Protein AF-0000000073912609 (afdb_homodimer)

pLDDT: mean 76.07, std 25.82, range [18.81, 98.5]

Nearest PDB structures (foldseek):
  8jxh-assembly1_D  TM=5.162E-01  e=5.086E+00  Rattus norvegicus
  7tbq-assembly2_B  TM=3.704E-01  e=2.350E+00  synthetic construct
  8jxh-assembly1_D  TM=5.164E-01  e=5.166E+00  Rattus norvegicus
  7tbq-assembly2_B  TM=3.704E-01  e=2.394E+00  synthetic construct

Secondary structure (DSSP, 8-state):
-----------------------------THHHHHHHSTTSSS----B---TTHHHHHHHHHH---HHHHHHHHTSGGGPPBTT-TTSSPPBPPHHHHHHS-HHHHHHHHHHHHHHHHHHHHHHHHHHHHHHHHHHHHHHT-HHHHHHHHHHHHHHHHHHHHHHHHHHHHHHHHHTTS-GGGGGGG-TTS--SSBTT-TTHHHHHHHHHHHHHHHHHH-/-----------------------------THHHHHHHTTTSSS----B---TTHHHHHHHHHH---HHHHHHHHTSGGGPPBTT-TTSSPPBPPHHHHHHS-HHHHHHHHHHHHHHHHHHHHHHHHHHHHHHHHHHHHHHT-HHHHHHHHHHHHHHHHHHHHHHHHHHHHHHHHHTTS-GGGGGGG-TTS--SSBTT-TTHHHHHHHHHHHHHHHHHH-

Organism: Portunus trituberculatus (NCBI:txid210409)

Sequence (438 aa):
MESPVGFSGFRSPSMEASIEEEELQGDAPHGSVLLQGAKNYGPMENVAKKLDKAAMVNHLFINGMKQEDYKAIVEDKMTLRPSNCHALTQVDCNTQVVDALPAEARKADFRLREVGKDITKAATIVVKSLTVLDKAAHDEENQVIANEVAMLNGALALLGNAHYRNNLTRRHVIKRDINPKYSHLCADKAPMTGLLFGDDLSQTTRKIKEAEKLKSKFTMESPVGFSGFRSPSMEASIEEEELQGDAPHGSVLLQGAKNYGPMENVAKKLDKAAMVNHLFINGMKQEDYKAIVEDKMTLRPSNCHALTQVDCNTQVVDALPAEARKADFRLREVGKDITKAATIVVKSLTVLDKAAHDEENQVIANEVAMLNGALALLGNAHYRNNLTRRHVIKRDINPKYSHLCADKAPMTGLLFGDDLSQTTRKIKEAEKLKSKFT

Structure (mmCIF, N/CA/C/O backbone):
data_AF-0000000073912609-model_v1
#
loop_
_entity.id
_entity.type
_entity.pdbx_description
1 polymer 'Uncharacterized protein'
#
loop_
_atom_site.group_PDB
_atom_site.id
_atom_site.type_symbol
_atom_site.label_atom_id
_atom_site.label_alt_id
_atom_site.label_comp_id
_atom_site.label_asym_id
_atom_site.label_entity_id
_atom_site.label_seq_id
_atom_site.pdbx_PDB_ins_code
_atom_site.Cartn_x
_atom_site.Cartn_y
_atom_site.Cartn_z
_atom_site.occupancy
_atom_site.B_iso_or_equiv
_atom_site.auth_seq_id
_atom_site.auth_comp_id
_atom_site.auth_asym_id
_atom_site.auth_atom_id
_atom_site.pdbx_PDB_model_num
ATOM 1 N N . MET A 1 1 ? -74.625 -63.844 62.531 1 25.17 1 MET A N 1
ATOM 2 C CA . MET A 1 1 ? -75.125 -62.562 63 1 25.17 1 MET A CA 1
ATOM 3 C C . MET A 1 1 ? -74.5 -61.406 62.25 1 25.17 1 MET A C 1
ATOM 5 O O . MET A 1 1 ? -73.562 -60.75 62.75 1 25.17 1 MET A O 1
ATOM 9 N N . GLU A 1 2 ? -74.188 -61.438 60.906 1 26.67 2 GLU A N 1
ATOM 10 C CA . GLU A 1 2 ? -73.062 -60.938 60.188 1 26.67 2 GLU A CA 1
ATOM 11 C C . GLU A 1 2 ? -73.25 -59.5 59.719 1 26.67 2 GLU A C 1
ATOM 13 O O . GLU A 1 2 ? -74.188 -59.188 59 1 26.67 2 GLU A O 1
ATOM 18 N N . SER A 1 3 ? -72.938 -58.656 60.531 1 27.94 3 SER A N 1
ATOM 19 C CA . SER A 1 3 ? -73.5 -57.281 60.5 1 27.94 3 SER A CA 1
ATOM 20 C C . SER A 1 3 ? -73.125 -56.562 59.219 1 27.94 3 SER A C 1
ATOM 22 O O . SER A 1 3 ? -72.125 -56.938 58.531 1 27.94 3 SER A O 1
ATOM 24 N N . PRO A 1 4 ? -73.938 -55.75 58.656 1 30.27 4 PRO A N 1
ATOM 25 C CA . PRO A 1 4 ? -74.125 -55.031 57.406 1 30.27 4 PRO A CA 1
ATOM 26 C C . PRO A 1 4 ? -73 -54.094 57.062 1 30.27 4 PRO A C 1
ATOM 28 O O . PRO A 1 4 ? -72.625 -53.25 57.875 1 30.27 4 PRO A O 1
ATOM 31 N N . VAL A 1 5 ? -72.062 -54.375 56.312 1 29.47 5 VAL A N 1
ATOM 32 C CA . VAL A 1 5 ? -70.75 -53.812 56.156 1 29.47 5 VAL A CA 1
ATOM 33 C C . VAL A 1 5 ? -70.812 -52.438 55.531 1 29.47 5 VAL A C 1
ATOM 35 O O . VAL A 1 5 ? -71.312 -52.312 54.406 1 29.47 5 VAL A O 1
ATOM 38 N N . GLY A 1 6 ? -71.312 -51.438 56.219 1 22.19 6 GLY A N 1
ATOM 39 C CA . GLY A 1 6 ? -71.75 -50.125 55.75 1 22.19 6 GLY A CA 1
ATOM 40 C C . GLY A 1 6 ? -70.688 -49.438 54.938 1 22.19 6 GLY A C 1
ATOM 41 O O . GLY A 1 6 ? -69.438 -49.656 55.156 1 22.19 6 GLY A O 1
ATOM 42 N N . PHE A 1 7 ? -70.812 -49.031 53.656 1 24.39 7 PHE A N 1
ATOM 43 C CA . PHE A 1 7 ? -69.938 -48.594 52.562 1 24.39 7 PHE A CA 1
ATOM 44 C C . PHE A 1 7 ? -69.312 -47.219 52.844 1 24.39 7 PHE A C 1
ATOM 46 O O . PHE A 1 7 ? -70 -46.188 52.781 1 24.39 7 PHE A O 1
ATOM 53 N N . SER A 1 8 ? -68.688 -47.094 53.938 1 21.03 8 SER A N 1
ATOM 54 C CA . SER A 1 8 ? -68.438 -45.812 54.594 1 21.03 8 SER A CA 1
ATOM 55 C C . SER A 1 8 ? -67.938 -44.781 53.594 1 21.03 8 SER A C 1
ATOM 57 O O . SER A 1 8 ? -67.5 -45.125 52.5 1 21.03 8 SER A O 1
ATOM 59 N N . GLY A 1 9 ? -67.5 -43.594 54.125 1 19.64 9 GLY A N 1
ATOM 60 C CA . GLY A 1 9 ? -67.375 -42.156 54.062 1 19.64 9 GLY A CA 1
ATOM 61 C C . GLY A 1 9 ? -66.312 -41.656 53.094 1 19.64 9 GLY A C 1
ATOM 62 O O . GLY A 1 9 ? -65.188 -42.156 53.094 1 19.64 9 GLY A O 1
ATOM 63 N N . PHE A 1 10 ? -66.688 -41.312 51.875 1 22.83 10 PHE A N 1
ATOM 64 C CA . PHE A 1 10 ? -65.938 -40.812 50.75 1 22.83 10 PHE A CA 1
ATOM 65 C C . PHE A 1 10 ? -65.062 -39.625 51.125 1 22.83 10 PHE A C 1
ATOM 67 O O . PHE A 1 10 ? -65.625 -38.531 51.406 1 22.83 10 PHE A O 1
ATOM 74 N N . ARG A 1 11 ? -64.25 -39.781 52.031 1 23.34 11 ARG A N 1
ATOM 75 C CA . ARG A 1 11 ? -63.5 -38.688 52.625 1 23.34 11 ARG A CA 1
ATOM 76 C C . ARG A 1 11 ? -62.969 -37.719 51.562 1 23.34 11 ARG A C 1
ATOM 78 O O . ARG A 1 11 ? -62.375 -38.156 50.594 1 23.34 11 ARG A O 1
ATOM 85 N N . SER A 1 12 ? -63.562 -36.594 51.438 1 22.59 12 SER A N 1
ATOM 86 C CA . SER A 1 12 ? -63.344 -35.531 50.469 1 22.59 12 SER A CA 1
ATOM 87 C C . SER A 1 12 ? -61.875 -35.156 50.406 1 22.59 12 SER A C 1
ATOM 89 O O . SER A 1 12 ? -61.281 -34.75 51.438 1 22.59 12 SER A O 1
ATOM 91 N N . PRO A 1 13 ? -60.969 -35.75 49.781 1 23.97 13 PRO A N 1
ATOM 92 C CA . PRO A 1 13 ? -59.562 -35.438 50 1 23.97 13 PRO A CA 1
ATOM 93 C C . PRO A 1 13 ? -59.219 -33.969 49.781 1 23.97 13 PRO A C 1
ATOM 95 O O . PRO A 1 13 ? -59.656 -33.375 48.812 1 23.97 13 PRO A O 1
ATOM 98 N N . SER A 1 14 ? -59.406 -33.125 50.75 1 22.59 14 SER A N 1
ATOM 99 C CA . SER A 1 14 ? -59.219 -31.672 50.656 1 22.59 14 SER A CA 1
ATOM 100 C C . SER A 1 14 ? -57.875 -31.328 50.031 1 22.59 14 SER A C 1
ATOM 102 O O . SER A 1 14 ? -56.812 -31.672 50.562 1 22.59 14 SER A O 1
ATOM 104 N N . MET A 1 15 ? -57.688 -31.281 48.812 1 23.7 15 MET A N 1
ATOM 105 C CA . MET A 1 15 ? -56.531 -31.141 47.938 1 23.7 15 MET A CA 1
ATOM 106 C C . MET A 1 15 ? -55.781 -29.844 48.25 1 23.7 15 MET A C 1
ATOM 108 O O . MET A 1 15 ? -56.25 -28.75 47.938 1 23.7 15 MET A O 1
ATOM 112 N N . GLU A 1 16 ? -55.375 -29.562 49.406 1 24 16 GLU A N 1
ATOM 113 C CA . GLU A 1 16 ? -54.656 -28.328 49.75 1 24 16 GLU A CA 1
ATOM 114 C C . GLU A 1 16 ? -53.594 -28 48.688 1 24 16 GLU A C 1
ATOM 116 O O . GLU A 1 16 ? -52.781 -28.859 48.344 1 24 16 GLU A O 1
ATOM 121 N N . ALA A 1 17 ? -53.812 -26.953 47.938 1 28.34 17 ALA A N 1
ATOM 122 C CA . ALA A 1 17 ? -53.094 -26.422 46.781 1 28.34 17 ALA A CA 1
ATOM 123 C C . ALA A 1 17 ? -51.625 -26.109 47.156 1 28.34 17 ALA A C 1
ATOM 125 O O . ALA A 1 17 ? -51.375 -25.156 47.906 1 28.34 17 ALA A O 1
ATOM 126 N N . SER A 1 18 ? -50.906 -26.922 47.719 1 23.88 18 SER A N 1
ATOM 127 C CA . SER A 1 18 ? -49.531 -26.484 48.031 1 23.88 18 SER A CA 1
ATOM 128 C C . SER A 1 18 ? -48.875 -25.812 46.844 1 23.88 18 SER A C 1
ATOM 130 O O . SER A 1 18 ? -48.719 -26.422 45.781 1 23.88 18 SER A O 1
ATOM 132 N N . ILE A 1 19 ? -49.094 -24.547 46.656 1 26.92 19 ILE A N 1
ATOM 133 C CA . ILE A 1 19 ? -48.469 -23.703 45.625 1 26.92 19 ILE A CA 1
ATOM 134 C C . ILE A 1 19 ? -46.969 -23.938 45.594 1 26.92 19 ILE A C 1
ATOM 136 O O . ILE A 1 19 ? -46.25 -23.562 46.531 1 26.92 19 ILE A O 1
ATOM 140 N N . GLU A 1 20 ? -46.469 -25.062 45.375 1 24.53 20 GLU A N 1
ATOM 141 C CA . GLU A 1 20 ? -45.031 -25.328 45.156 1 24.53 20 GLU A CA 1
ATOM 142 C C . GLU A 1 20 ? -44.406 -24.234 44.281 1 24.53 20 GLU A C 1
ATOM 144 O O . GLU A 1 20 ? -44.781 -24.078 43.125 1 24.53 20 GLU A O 1
ATOM 149 N N . GLU A 1 21 ? -44.188 -23.125 44.844 1 25.34 21 GLU A N 1
ATOM 150 C CA . GLU A 1 21 ? -43.438 -22.047 44.188 1 25.34 21 GLU A CA 1
ATOM 151 C C . GLU A 1 21 ? -42.219 -22.594 43.469 1 25.34 21 GLU A C 1
ATOM 153 O O . GLU A 1 21 ? -41.281 -23.078 44.094 1 25.34 21 GLU A O 1
ATOM 158 N N . GLU A 1 22 ? -42.375 -23.312 42.5 1 25.78 22 GLU A N 1
ATOM 159 C CA . GLU A 1 22 ? -41.281 -23.734 41.625 1 25.78 22 GLU A CA 1
AT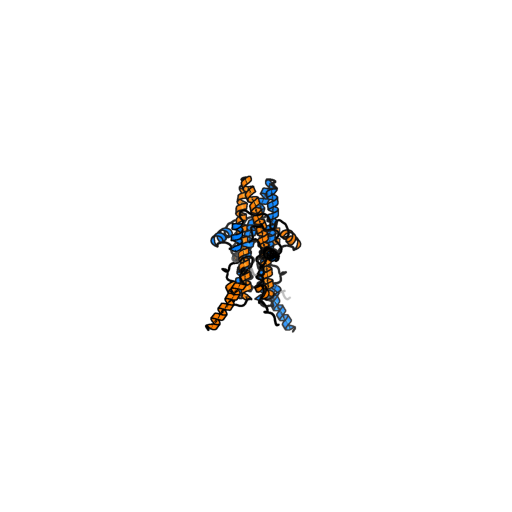OM 160 C C . GLU A 1 22 ? -40.281 -22.609 41.438 1 25.78 22 GLU A C 1
ATOM 162 O O . GLU A 1 22 ? -40.656 -21.516 40.969 1 25.78 22 GLU A O 1
ATOM 167 N N . GLU A 1 23 ? -39.312 -22.562 42.25 1 26.34 23 GLU A N 1
ATOM 168 C CA . GLU A 1 23 ? -38.125 -21.719 42.125 1 26.34 23 GLU A CA 1
ATOM 169 C C . GLU A 1 23 ? -37.656 -21.594 40.656 1 26.34 23 GLU A C 1
ATOM 171 O O . GLU A 1 23 ? -37.344 -22.594 40.031 1 26.34 23 GLU A O 1
ATOM 176 N N . LEU A 1 24 ? -38.312 -20.828 39.938 1 25.45 24 LEU A N 1
ATOM 177 C CA . LEU A 1 24 ? -37.875 -20.391 38.625 1 25.45 24 LEU A CA 1
ATOM 178 C C . LEU A 1 24 ? -36.344 -20.328 38.562 1 25.45 24 LEU A C 1
ATOM 180 O O . LEU A 1 24 ? -35.719 -19.531 39.281 1 25.45 24 LEU A O 1
ATOM 184 N N . GLN A 1 25 ? -35.719 -21.375 38.562 1 26.89 25 GLN A N 1
ATOM 185 C CA . GLN A 1 25 ? -34.281 -21.391 38.25 1 26.89 25 GLN A CA 1
ATOM 186 C C . GLN A 1 25 ? -33.938 -20.375 37.188 1 26.89 25 GLN A C 1
ATOM 188 O O . GLN A 1 25 ? -34.375 -20.5 36.031 1 26.89 25 GLN A O 1
ATOM 193 N N . GLY A 1 26 ? -33.969 -19.203 37.5 1 24.41 26 GLY A N 1
ATOM 194 C CA . GLY A 1 26 ? -33.656 -18.016 36.719 1 24.41 26 GLY A CA 1
ATOM 195 C C . GLY A 1 26 ? -32.531 -18.234 35.719 1 24.41 26 GLY A C 1
ATOM 196 O O . GLY A 1 26 ? -31.391 -18.531 36.094 1 24.41 26 GLY A O 1
ATOM 197 N N . ASP A 1 27 ? -32.844 -18.859 34.594 1 28.22 27 ASP A N 1
ATOM 198 C CA . ASP A 1 27 ? -31.969 -18.969 33.438 1 28.22 27 ASP A CA 1
ATOM 199 C C . ASP A 1 27 ? -31.094 -17.719 33.281 1 28.22 27 ASP A C 1
ATOM 201 O O . ASP A 1 27 ? -31.609 -16.609 33.156 1 28.22 27 ASP A O 1
ATOM 205 N N . ALA A 1 28 ? -30.031 -17.781 33.969 1 29.11 28 ALA A N 1
ATOM 206 C CA . ALA A 1 28 ? -29.031 -16.734 33.844 1 29.11 28 ALA A CA 1
ATOM 207 C C . ALA A 1 28 ? -29.078 -16.141 32.438 1 29.11 28 ALA A C 1
ATOM 209 O O . ALA A 1 28 ? -29.141 -16.875 31.438 1 29.11 28 ALA A O 1
ATOM 210 N N . PRO A 1 29 ? -29.656 -14.977 32.344 1 27.22 29 PRO A N 1
ATOM 211 C CA . PRO A 1 29 ? -29.875 -14.305 31.062 1 27.22 29 PRO A CA 1
ATOM 212 C C . PRO A 1 29 ? -28.781 -14.602 30.031 1 27.22 29 PRO A C 1
ATOM 214 O O . PRO A 1 29 ? -27.625 -14.805 30.406 1 27.22 29 PRO A O 1
ATOM 217 N N . HIS A 1 30 ? -29.141 -15.258 28.891 1 28.3 30 HIS A N 1
ATOM 218 C CA . HIS A 1 30 ? -28.406 -15.469 27.656 1 28.3 30 HIS A CA 1
ATOM 219 C C . HIS A 1 30 ? -27.453 -14.305 27.375 1 28.3 30 HIS A C 1
ATOM 221 O O . HIS A 1 30 ? -26.859 -14.227 26.297 1 28.3 30 HIS A O 1
ATOM 227 N N . GLY A 1 31 ? -27.578 -13.336 28.219 1 28.41 31 GLY A N 1
ATOM 228 C CA . GLY A 1 31 ? -26.641 -12.242 28.109 1 28.41 31 GLY A CA 1
ATOM 229 C C . GLY A 1 31 ? -25.188 -12.703 28.172 1 28.41 31 GLY A C 1
ATOM 230 O O . GLY A 1 31 ? -24.266 -11.906 27.969 1 28.41 31 GLY A O 1
ATOM 231 N N . SER A 1 32 ? -25.031 -13.781 28.906 1 30.28 32 SER A N 1
ATOM 232 C CA . SER A 1 32 ? -23.656 -14.234 29.109 1 30.28 32 SER A CA 1
ATOM 233 C C . SER A 1 32 ? -23.047 -14.75 27.812 1 30.28 32 SER A C 1
ATOM 235 O O . SER A 1 32 ? -21.828 -14.828 27.672 1 30.28 32 SER A O 1
ATOM 237 N N . VAL A 1 33 ? -23.922 -15.516 27.141 1 29.31 33 VAL A N 1
ATOM 238 C CA . VAL A 1 33 ? -23.359 -16.094 25.922 1 29.31 33 VAL A CA 1
ATOM 239 C C . VAL A 1 33 ? -22.969 -14.984 24.953 1 29.31 33 VAL A C 1
ATOM 241 O O . VAL A 1 33 ? -22.047 -15.156 24.141 1 29.31 33 VAL A O 1
ATOM 244 N N . LEU A 1 34 ? -23.875 -14.016 24.875 1 28.92 34 LEU A N 1
ATOM 245 C CA . LEU A 1 34 ? -23.562 -12.914 23.984 1 28.92 34 LEU A CA 1
ATOM 246 C C . LEU A 1 34 ? -22.25 -12.234 24.406 1 28.92 34 LEU A C 1
ATOM 248 O O . LEU A 1 34 ? -21.469 -11.812 23.562 1 28.92 34 LEU A O 1
ATOM 252 N N . LEU A 1 35 ? -22.078 -12 25.719 1 29.55 35 LEU A N 1
ATOM 253 C CA . LEU A 1 35 ? -20.828 -11.453 26.234 1 29.55 35 LEU A CA 1
ATOM 254 C C . LEU A 1 35 ? -19.688 -12.438 26.047 1 29.55 35 LEU A C 1
ATOM 256 O O . LEU A 1 35 ? -18.516 -12.039 26.016 1 29.55 35 LEU A O 1
ATOM 260 N N . GLN A 1 36 ? -19.922 -13.797 26.266 1 29.52 36 GLN A N 1
ATOM 261 C CA . GLN A 1 36 ? -18.844 -14.766 26.078 1 29.52 36 GLN A CA 1
ATOM 262 C C . GLN A 1 36 ? -18.391 -14.812 24.625 1 29.52 36 GLN A C 1
ATOM 264 O O . GLN A 1 36 ? -17.266 -15.18 24.328 1 29.52 36 GLN A O 1
ATOM 269 N N . GLY A 1 37 ? -19.328 -14.961 23.656 1 29.66 37 GLY A N 1
ATOM 270 C CA . GLY A 1 37 ? -18.984 -14.891 22.234 1 29.66 37 GLY A CA 1
ATOM 271 C C . GLY A 1 37 ? -18.297 -13.594 21.844 1 29.66 37 GLY A C 1
ATOM 272 O O . GLY A 1 37 ? -17.797 -13.461 20.734 1 29.66 37 GLY A O 1
ATOM 273 N N . ALA A 1 38 ? -18.578 -12.453 22.391 1 31.19 38 ALA A N 1
ATOM 274 C CA . ALA A 1 38 ? -17.844 -11.188 22.312 1 31.19 38 ALA A CA 1
ATOM 275 C C . ALA A 1 38 ? -16.391 -11.359 22.734 1 31.19 38 ALA A C 1
ATOM 277 O O . ALA A 1 38 ? -15.539 -10.547 22.391 1 31.19 38 ALA A O 1
ATOM 278 N N . LYS A 1 39 ? -16.016 -12.133 23.688 1 32.22 39 LYS A N 1
ATOM 279 C CA . LYS A 1 39 ? -14.656 -12.453 24.125 1 32.22 39 LYS A CA 1
ATOM 280 C C . LYS A 1 39 ? -13.836 -13.07 23 1 32.22 39 LYS A C 1
ATOM 282 O O . LYS A 1 39 ? -12.617 -13.203 23.109 1 32.22 39 LYS A O 1
ATOM 287 N N . ASN A 1 40 ? -14.328 -14.133 22.422 1 30.81 40 ASN A N 1
ATOM 288 C CA . ASN A 1 40 ? -13.555 -14.773 21.359 1 30.81 40 ASN A CA 1
ATOM 289 C C . ASN A 1 40 ? -13.203 -13.781 20.25 1 30.81 40 ASN A C 1
ATOM 291 O O . ASN A 1 40 ? -12.969 -14.188 19.109 1 30.81 40 ASN A O 1
ATOM 295 N N . TYR A 1 41 ? -13.734 -12.656 20.188 1 33.12 41 TYR A N 1
ATOM 296 C CA . TYR A 1 41 ? -13.43 -11.438 19.453 1 33.12 41 TYR A CA 1
ATOM 297 C C . TYR A 1 41 ? -11.953 -11.07 19.594 1 33.12 41 TYR A C 1
ATOM 299 O O . TYR A 1 41 ? -11.398 -11.125 20.688 1 33.12 41 TYR A O 1
ATOM 307 N N . GLY A 1 42 ? -11.164 -11.289 18.594 1 35.72 42 GLY A N 1
ATOM 308 C CA . GLY A 1 42 ? -9.727 -11.062 18.562 1 35.72 42 GLY A CA 1
ATOM 309 C C . GLY A 1 42 ? -9.273 -9.977 19.516 1 35.72 42 GLY A C 1
ATOM 310 O O . GLY A 1 42 ? -10.094 -9.258 20.078 1 35.72 42 GLY A O 1
ATOM 311 N N . PRO A 1 43 ? -8.039 -10.047 20.016 1 39.78 43 PRO A N 1
ATOM 312 C CA . PRO A 1 43 ? -7.516 -9.062 20.969 1 39.78 43 PRO A CA 1
ATOM 313 C C . PRO A 1 43 ? -8.117 -7.672 20.781 1 39.78 43 PRO A C 1
ATOM 315 O O . PRO A 1 43 ? -8.469 -7.301 19.656 1 39.78 43 PRO A O 1
ATOM 318 N N . MET A 1 44 ? -8.977 -7.27 21.719 1 45.66 44 MET A N 1
ATOM 319 C CA . MET A 1 44 ? -9.477 -5.902 21.781 1 45.66 44 MET A CA 1
ATOM 320 C C . MET A 1 44 ? -8.422 -4.91 21.312 1 45.66 44 MET A C 1
ATOM 322 O O . MET A 1 44 ? -7.32 -4.852 21.875 1 45.66 44 MET A O 1
ATOM 326 N N . GLU A 1 45 ? -8.484 -4.754 20.016 1 58.56 45 GLU A N 1
ATOM 327 C CA . GLU A 1 45 ? -7.594 -3.717 19.5 1 58.56 45 GLU A CA 1
ATOM 328 C C . GLU A 1 45 ? -7.719 -2.43 20.312 1 58.56 45 GLU A C 1
ATOM 330 O O . GLU A 1 45 ? -8.828 -2.016 20.656 1 58.56 45 GLU A O 1
ATOM 335 N N . ASN A 1 46 ? -6.688 -2.148 21.062 1 64.94 46 ASN A N 1
ATOM 336 C CA . ASN A 1 46 ? -6.641 -0.811 21.641 1 64.94 46 ASN A CA 1
ATOM 337 C C . ASN A 1 46 ? -6.949 0.264 20.609 1 64.94 46 ASN A C 1
ATOM 339 O O . ASN A 1 46 ? -6.359 0.274 19.516 1 64.94 46 ASN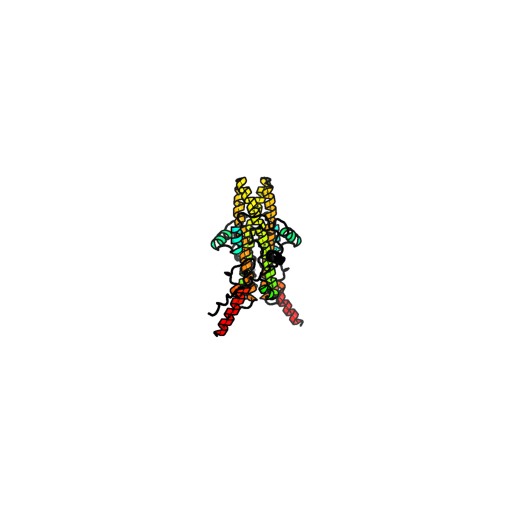 A O 1
ATOM 343 N N . VAL A 1 47 ? -8.203 0.914 20.766 1 63.53 47 VAL A N 1
ATOM 344 C CA . VAL A 1 47 ? -8.625 1.951 19.828 1 63.53 47 VAL A CA 1
ATOM 345 C C . VAL A 1 47 ? -8.461 3.326 20.469 1 63.53 47 VAL A C 1
ATOM 347 O O . VAL A 1 47 ? -8.32 3.432 21.688 1 63.53 47 VAL A O 1
ATOM 350 N N . ALA A 1 48 ? -8.258 4.398 19.609 1 78.25 48 ALA A N 1
ATOM 351 C CA . ALA A 1 48 ? -8.164 5.785 20.047 1 78.25 48 ALA A CA 1
ATOM 352 C C . ALA A 1 48 ? -9.531 6.469 20.016 1 78.25 48 ALA A C 1
ATOM 354 O O . ALA A 1 48 ? -10.539 5.828 19.734 1 78.25 48 ALA A O 1
ATOM 355 N N . LYS A 1 49 ? -9.594 7.75 20.406 1 78.19 49 LYS A N 1
ATOM 356 C CA . LYS A 1 49 ? -10.805 8.562 20.438 1 78.19 49 LYS A CA 1
ATOM 357 C C . LYS A 1 49 ? -11.438 8.68 19.062 1 78.19 49 LYS A C 1
ATOM 359 O O . LYS A 1 49 ? -10.734 8.664 18.047 1 78.19 49 LYS A O 1
ATOM 364 N N . LYS A 1 50 ? -12.719 8.992 19 1 81.31 50 LYS A N 1
ATOM 365 C CA . LYS A 1 50 ? -13.516 9.094 17.781 1 81.31 50 LYS A CA 1
ATOM 366 C C . LYS A 1 50 ? -13.094 10.297 16.953 1 81.31 50 LYS A C 1
ATOM 368 O O . LYS A 1 50 ? -12.641 11.312 17.5 1 81.31 50 LYS A O 1
ATOM 373 N N . LEU A 1 51 ? -13.336 10.086 15.672 1 87.94 51 LEU A N 1
ATOM 374 C CA . LEU A 1 51 ? -13.062 11.164 14.719 1 87.94 51 LEU A CA 1
ATOM 375 C C . LEU A 1 51 ? -14.352 11.641 14.062 1 87.94 51 LEU A C 1
ATOM 377 O O . LEU A 1 51 ? -15.25 10.844 13.773 1 87.94 51 LEU A O 1
ATOM 381 N N . ASP A 1 52 ? -14.445 12.883 13.766 1 82.19 52 ASP A N 1
ATOM 382 C CA . ASP A 1 52 ? -15.625 13.477 13.141 1 82.19 52 ASP A CA 1
ATOM 383 C C . ASP A 1 52 ? -15.789 12.977 11.703 1 82.19 52 ASP A C 1
ATOM 385 O O . ASP A 1 52 ? -16.906 12.664 11.281 1 82.19 52 ASP A O 1
ATOM 389 N N . LYS A 1 53 ? -14.828 12.789 10.922 1 85.75 53 LYS A N 1
ATOM 390 C CA . LYS A 1 53 ? -14.922 12.414 9.516 1 85.75 53 LYS A CA 1
ATOM 391 C C . LYS A 1 53 ? -14.695 10.922 9.32 1 85.75 53 LYS A C 1
ATOM 393 O O . LYS A 1 53 ? -14.203 10.492 8.273 1 85.75 53 LYS A O 1
ATOM 398 N N . ALA A 1 54 ? -15.117 10.18 10.281 1 92.44 54 ALA A N 1
ATOM 399 C CA . ALA A 1 54 ? -14.867 8.742 10.273 1 92.44 54 ALA A CA 1
ATOM 400 C C . ALA A 1 54 ? -15.625 8.062 9.141 1 92.44 54 ALA A C 1
ATOM 402 O O . ALA A 1 54 ? -15.117 7.129 8.516 1 92.44 54 ALA A O 1
ATOM 403 N N . ALA A 1 55 ? -16.844 8.531 8.883 1 90.25 55 ALA A N 1
ATOM 404 C CA . ALA A 1 55 ? -17.688 7.914 7.863 1 90.25 55 ALA A CA 1
ATOM 405 C C . ALA A 1 55 ? -17.031 8.008 6.484 1 90.25 55 ALA A C 1
ATOM 407 O O . ALA A 1 55 ? -17.047 7.043 5.715 1 90.25 55 ALA A O 1
ATOM 408 N N . MET A 1 56 ? -16.453 9.109 6.215 1 91.44 56 MET A N 1
ATOM 409 C CA . MET A 1 56 ? -15.789 9.305 4.938 1 91.44 56 MET A CA 1
ATOM 410 C C . MET A 1 56 ? -14.562 8.406 4.82 1 91.44 56 MET A C 1
ATOM 412 O O . MET A 1 56 ? -14.328 7.797 3.773 1 91.44 56 MET A O 1
ATOM 416 N N . VAL A 1 57 ? -13.836 8.328 5.875 1 93.88 57 VAL A N 1
ATOM 417 C CA . VAL A 1 57 ? -12.641 7.504 5.906 1 93.88 57 VAL A CA 1
ATOM 418 C C . VAL A 1 57 ? -13.008 6.039 5.695 1 93.88 57 VAL A C 1
ATOM 420 O O . VAL A 1 57 ? -12.438 5.363 4.84 1 93.88 57 VAL A O 1
ATOM 423 N N . ASN A 1 58 ? -14.008 5.621 6.449 1 92.88 58 ASN A N 1
ATOM 424 C CA . ASN A 1 58 ? -14.453 4.242 6.297 1 92.88 58 ASN A CA 1
ATOM 425 C C . ASN A 1 58 ? -14.906 3.955 4.867 1 92.88 58 ASN A C 1
ATOM 427 O O . ASN A 1 58 ? -14.539 2.934 4.289 1 92.88 58 ASN A O 1
ATOM 431 N N . HIS A 1 59 ? -15.625 4.82 4.305 1 91 59 HIS A N 1
ATOM 432 C CA . HIS A 1 59 ? -16.141 4.648 2.949 1 91 59 HIS A CA 1
ATOM 433 C C . HIS A 1 59 ? -15 4.516 1.945 1 91 59 HIS A C 1
ATOM 435 O O . HIS A 1 59 ? -15.016 3.619 1.098 1 91 59 HIS A O 1
ATOM 441 N N . LEU A 1 60 ? -14.031 5.309 2.047 1 91.94 60 LEU A N 1
ATOM 442 C CA . LEU A 1 60 ? -12.898 5.336 1.13 1 91.94 60 LEU A CA 1
ATOM 443 C C . LEU A 1 60 ? -12.094 4.043 1.216 1 91.94 60 LEU A C 1
ATOM 445 O O . LEU A 1 60 ? -11.695 3.484 0.191 1 91.94 60 LEU A O 1
ATOM 449 N N . PHE A 1 61 ? -11.875 3.529 2.344 1 95.19 61 PHE A N 1
ATOM 450 C CA . PHE A 1 61 ? -11.023 2.359 2.545 1 95.19 61 PHE A CA 1
ATOM 451 C C . PHE A 1 61 ? -11.766 1.082 2.176 1 95.19 61 PHE A C 1
ATOM 453 O O . PHE A 1 61 ? -11.148 0.06 1.877 1 95.19 61 PHE A O 1
ATOM 460 N N . ILE A 1 62 ? -13.078 1.146 2.148 1 90.56 62 ILE A N 1
ATOM 461 C CA . ILE A 1 62 ? -13.875 -0.03 1.812 1 90.56 62 ILE A CA 1
ATOM 462 C C . ILE A 1 62 ? -14.133 -0.062 0.308 1 90.56 62 ILE A C 1
ATOM 464 O O . ILE A 1 62 ? -14.109 -1.129 -0.31 1 90.56 62 ILE A O 1
ATOM 468 N N . ASN A 1 63 ? -14.305 1.141 -0.273 1 89.31 63 ASN A N 1
ATOM 469 C CA . ASN A 1 63 ? -14.82 1.162 -1.639 1 89.31 63 ASN A CA 1
ATOM 470 C C . ASN A 1 63 ? -13.781 1.698 -2.619 1 89.31 63 ASN A C 1
ATOM 472 O O . ASN A 1 63 ? -13.961 1.607 -3.834 1 89.31 63 ASN A O 1
ATOM 476 N N . GLY A 1 64 ? -12.695 2.238 -2.148 1 93.06 64 GLY A N 1
ATOM 477 C CA . GLY A 1 64 ? -11.742 2.896 -3.027 1 93.06 64 GLY A CA 1
ATOM 478 C C . GLY A 1 64 ? -12.258 4.215 -3.578 1 93.06 64 GLY A C 1
ATOM 479 O O . GLY A 1 64 ? -13.156 4.828 -3.002 1 93.06 64 GLY A O 1
ATOM 480 N N . MET A 1 65 ? -11.586 4.684 -4.562 1 93 65 MET A N 1
ATOM 481 C CA . MET A 1 65 ? -11.906 5.977 -5.16 1 93 65 MET A CA 1
ATOM 482 C C . MET A 1 65 ? -12.602 5.797 -6.508 1 93 65 MET A C 1
ATOM 484 O O . MET A 1 65 ? -12.305 4.844 -7.238 1 93 65 MET A O 1
ATOM 488 N N . LYS A 1 66 ? -13.5 6.773 -6.738 1 90.31 66 LYS A N 1
ATOM 489 C CA . LYS A 1 66 ? -14.008 6.863 -8.102 1 90.31 66 LYS A CA 1
ATOM 490 C C . LYS A 1 66 ? -12.898 7.266 -9.07 1 90.31 66 LYS A C 1
ATOM 492 O O . LYS A 1 66 ? -12.008 8.039 -8.719 1 90.31 66 LYS A O 1
ATOM 497 N N . GLN A 1 67 ? -12.977 6.773 -10.258 1 92.81 67 GLN A N 1
ATOM 498 C CA . GLN A 1 67 ? -11.93 6.969 -11.258 1 92.81 67 GLN A CA 1
ATOM 499 C C . GLN A 1 67 ? -11.695 8.453 -11.523 1 92.81 67 GLN A C 1
ATOM 501 O O . GLN A 1 67 ? -10.555 8.891 -11.656 1 92.81 67 GLN A O 1
ATOM 506 N N . GLU A 1 68 ? -12.742 9.234 -11.602 1 89.5 68 GLU A N 1
ATOM 507 C CA . GLU A 1 68 ? -12.633 10.656 -11.891 1 89.5 68 GLU A CA 1
ATOM 508 C C . GLU A 1 68 ? -11.867 11.383 -10.789 1 89.5 68 GLU A C 1
ATOM 510 O O . GLU A 1 68 ? -11 12.219 -11.07 1 89.5 68 GLU A O 1
ATOM 515 N N . ASP A 1 69 ? -12.195 11.062 -9.57 1 89.94 69 ASP A N 1
ATOM 516 C CA . ASP A 1 69 ? -11.516 11.664 -8.43 1 89.94 69 ASP A CA 1
ATOM 517 C C . ASP A 1 69 ? -10.055 11.234 -8.359 1 89.94 69 ASP A C 1
ATOM 519 O O . ASP A 1 69 ? -9.172 12.047 -8.07 1 89.94 69 ASP A O 1
ATOM 523 N N . TYR A 1 70 ? -9.836 10 -8.68 1 94.19 70 TYR A N 1
ATOM 524 C CA . TYR A 1 70 ? -8.484 9.461 -8.695 1 94.19 70 TYR A CA 1
ATOM 525 C C . TYR A 1 70 ? -7.617 10.195 -9.719 1 94.19 70 TYR A C 1
ATOM 527 O O . TYR A 1 70 ? -6.52 10.648 -9.398 1 94.19 70 TYR A O 1
ATOM 535 N N . LYS A 1 71 ? -8.125 10.328 -10.859 1 92.44 71 LYS A N 1
ATOM 536 C CA . LYS A 1 71 ? -7.398 11 -11.93 1 92.44 71 LYS A CA 1
ATOM 537 C C . LYS A 1 71 ? -7.09 12.453 -11.562 1 92.44 71 LYS A C 1
ATOM 539 O O . LYS A 1 71 ? -5.992 12.945 -11.836 1 92.44 71 LYS A O 1
ATOM 544 N N . ALA A 1 72 ? -8.023 13.07 -10.969 1 90.31 72 ALA A N 1
ATOM 545 C CA . ALA A 1 72 ? -7.836 14.461 -10.57 1 90.31 72 ALA A CA 1
ATOM 546 C C . ALA A 1 72 ? -6.664 14.602 -9.602 1 90.31 72 ALA A C 1
ATOM 548 O O . ALA A 1 72 ? -5.875 15.539 -9.703 1 90.31 72 ALA A O 1
ATOM 549 N N . ILE A 1 73 ? -6.535 13.648 -8.742 1 92.44 73 ILE A N 1
ATOM 550 C CA . ILE A 1 73 ? -5.48 13.727 -7.738 1 92.44 73 ILE A CA 1
ATOM 551 C C . ILE A 1 73 ? -4.137 13.367 -8.367 1 92.44 73 ILE A C 1
ATOM 553 O O . ILE A 1 73 ? -3.148 14.078 -8.18 1 92.44 73 ILE A O 1
ATOM 557 N N . VAL A 1 74 ? -4.09 12.352 -9.133 1 91.56 74 VAL A N 1
ATOM 558 C CA . VAL A 1 74 ? -2.834 11.82 -9.648 1 91.56 74 VAL A CA 1
ATOM 559 C C . VAL A 1 74 ? -2.277 12.75 -10.719 1 91.56 74 VAL A C 1
ATOM 561 O O . VAL A 1 74 ? -1.063 12.805 -10.938 1 91.56 74 VAL A O 1
ATOM 564 N N . GLU A 1 75 ? -3.092 13.484 -11.352 1 88.25 75 GLU A N 1
ATOM 565 C CA . GLU A 1 75 ? -2.656 14.391 -12.414 1 88.25 75 GLU A CA 1
ATOM 566 C C . GLU A 1 75 ? -2.377 15.789 -11.867 1 88.25 75 GLU A C 1
ATOM 568 O O . GLU A 1 75 ? -1.86 16.656 -12.586 1 88.25 75 GLU A O 1
ATOM 573 N N . ASP A 1 76 ? -2.711 15.93 -10.656 1 86.94 76 ASP A N 1
ATOM 574 C CA . ASP A 1 76 ? -2.467 17.219 -10.023 1 86.94 76 ASP A CA 1
ATOM 575 C C . ASP A 1 76 ? -0.972 17.469 -9.828 1 86.94 76 ASP A C 1
ATOM 577 O O . ASP A 1 76 ? -0.218 16.531 -9.539 1 86.94 76 ASP A O 1
ATOM 581 N N . LYS A 1 77 ? -0.538 18.703 -9.844 1 83.12 77 LYS A N 1
ATOM 582 C CA . LYS A 1 77 ? 0.855 19.109 -9.672 1 83.12 77 LYS A CA 1
ATOM 583 C C . LYS A 1 77 ? 1.376 18.719 -8.297 1 83.12 77 LYS A C 1
ATOM 585 O O . LYS A 1 77 ? 2.572 18.469 -8.125 1 83.12 77 LYS A O 1
ATOM 590 N N . MET A 1 78 ? 0.518 18.578 -7.395 1 84.38 78 MET A N 1
ATOM 591 C CA . MET A 1 78 ? 0.9 18.25 -6.023 1 84.38 78 MET A CA 1
ATOM 592 C C . MET A 1 78 ? 1.462 16.828 -5.934 1 84.38 78 MET A C 1
ATOM 594 O O . MET A 1 78 ? 2.172 16.5 -4.984 1 84.38 78 MET A O 1
ATOM 598 N N . THR A 1 79 ? 1.14 16.062 -6.859 1 90.88 79 THR A N 1
ATOM 599 C CA . THR A 1 79 ? 1.598 14.68 -6.809 1 90.88 79 THR A CA 1
ATOM 600 C C . THR A 1 79 ? 2.828 14.484 -7.691 1 90.88 79 THR A C 1
ATOM 602 O O . THR A 1 79 ? 3.322 13.367 -7.836 1 90.88 79 THR A O 1
ATOM 605 N N . LEU A 1 80 ? 3.344 15.586 -8.195 1 92.38 80 LEU A N 1
ATOM 606 C CA . LEU A 1 80 ? 4.609 15.492 -8.914 1 92.38 80 LEU A CA 1
ATOM 607 C C . LEU A 1 80 ? 5.766 15.258 -7.953 1 92.38 80 LEU A C 1
ATOM 609 O O . LEU A 1 80 ? 5.961 16.031 -7.008 1 92.38 80 LEU A O 1
ATOM 613 N N . ARG A 1 81 ? 6.449 14.242 -8.164 1 92.56 81 ARG A N 1
ATOM 614 C CA . ARG A 1 81 ? 7.539 13.891 -7.258 1 92.56 81 ARG A CA 1
ATOM 615 C C . ARG A 1 81 ? 8.664 14.922 -7.324 1 92.56 81 ARG A C 1
ATOM 617 O O . ARG A 1 81 ? 8.977 15.438 -8.398 1 92.56 81 ARG A O 1
ATOM 624 N N . PRO A 1 82 ? 9.273 15.211 -6.23 1 93.25 82 PRO A N 1
ATOM 625 C CA . PRO A 1 82 ? 10.492 16.016 -6.281 1 93.25 82 PRO A CA 1
ATOM 626 C C . PRO A 1 82 ? 11.586 15.391 -7.141 1 93.25 82 PRO A C 1
ATOM 628 O O . PRO A 1 82 ? 11.758 14.172 -7.133 1 93.25 82 PRO A O 1
ATOM 631 N N . SER A 1 83 ? 12.328 16.156 -7.793 1 91.75 83 SER A N 1
ATOM 632 C CA . SER A 1 83 ? 13.266 15.68 -8.805 1 91.75 83 SER A CA 1
ATOM 633 C C . SER A 1 83 ? 14.352 14.805 -8.18 1 91.75 83 SER A C 1
ATOM 635 O O . SER A 1 83 ? 14.906 13.93 -8.844 1 91.75 83 SER A O 1
ATOM 637 N N . ASN A 1 84 ? 14.719 15.102 -6.969 1 92.5 84 ASN A N 1
ATOM 638 C CA . ASN A 1 84 ? 15.797 14.359 -6.332 1 92.5 84 ASN A CA 1
ATOM 639 C C . ASN A 1 84 ? 15.258 13.195 -5.5 1 92.5 84 ASN A C 1
ATOM 641 O O . ASN A 1 84 ? 16.016 12.562 -4.75 1 92.5 84 ASN A O 1
ATOM 645 N N . CYS A 1 85 ? 13.977 12.922 -5.523 1 94.12 85 CYS A N 1
ATOM 646 C CA . CYS A 1 85 ? 13.383 11.758 -4.875 1 94.12 85 CYS A CA 1
ATOM 647 C C . CYS A 1 85 ? 13.047 10.68 -5.895 1 94.12 85 CYS A C 1
ATOM 649 O O . CYS A 1 85 ? 11.875 10.367 -6.117 1 94.12 85 CYS A O 1
ATOM 651 N N . HIS A 1 86 ? 14 10.016 -6.34 1 90.94 86 HIS A N 1
ATOM 652 C CA . HIS A 1 86 ? 13.867 9.078 -7.457 1 90.94 86 HIS A CA 1
ATOM 653 C C . HIS A 1 86 ? 13.148 7.805 -7.027 1 90.94 86 HIS A C 1
ATOM 655 O O . HIS A 1 86 ? 12.602 7.09 -7.863 1 90.94 86 HIS A O 1
ATOM 661 N N . ALA A 1 87 ? 13.18 7.555 -5.742 1 92.44 87 ALA A N 1
ATOM 662 C CA . ALA A 1 87 ? 12.57 6.32 -5.258 1 92.44 87 ALA A CA 1
ATOM 663 C C . ALA A 1 87 ? 11.062 6.477 -5.102 1 92.44 87 ALA A C 1
ATOM 665 O O . ALA A 1 87 ? 10.344 5.492 -4.934 1 92.44 87 ALA A O 1
ATOM 666 N N . LEU A 1 88 ? 10.523 7.746 -5.195 1 94.62 88 LEU A N 1
ATOM 667 C CA . LEU A 1 88 ? 9.094 8 -5.078 1 94.62 88 LEU A CA 1
ATOM 668 C C . LEU A 1 88 ? 8.391 7.785 -6.418 1 94.62 88 LEU A C 1
ATOM 670 O O . LEU A 1 88 ? 7.648 8.656 -6.883 1 94.62 88 LEU A O 1
ATOM 674 N N . THR A 1 89 ? 8.641 6.668 -6.949 1 92.12 89 THR A N 1
ATOM 675 C CA . THR A 1 89 ? 8.016 6.254 -8.195 1 92.12 89 THR A CA 1
ATOM 676 C C . THR A 1 89 ? 7.73 4.754 -8.188 1 92.12 89 THR A C 1
ATOM 678 O O . THR A 1 89 ? 8.266 4.02 -7.355 1 92.12 89 THR A O 1
ATOM 681 N N . GLN A 1 90 ? 6.801 4.414 -8.984 1 91.81 90 GLN A N 1
ATOM 682 C CA . GLN A 1 90 ? 6.516 2.99 -9.133 1 91.81 90 GLN A CA 1
ATOM 683 C C . GLN A 1 90 ? 7.711 2.248 -9.727 1 91.81 90 GLN A C 1
ATOM 685 O O . GLN A 1 90 ? 8.438 2.797 -10.555 1 91.81 90 GLN A O 1
ATOM 690 N N . VAL A 1 91 ? 7.922 1.091 -9.266 1 93.88 91 VAL A N 1
ATOM 691 C CA . VAL A 1 91 ? 8.961 0.224 -9.805 1 93.88 91 VAL A CA 1
ATOM 692 C C . VAL A 1 91 ? 8.398 -0.627 -10.938 1 93.88 91 VAL A C 1
ATOM 694 O O . VAL A 1 91 ? 7.348 -1.261 -10.781 1 93.88 91 VAL A O 1
ATOM 697 N N . ASP A 1 92 ? 9.086 -0.613 -12.023 1 92.62 92 ASP A N 1
ATOM 698 C CA . ASP A 1 92 ? 8.617 -1.392 -13.156 1 92.62 92 ASP A CA 1
ATOM 699 C C . ASP A 1 92 ? 9.195 -2.805 -13.141 1 92.62 92 ASP A C 1
ATOM 701 O O . ASP A 1 92 ? 10.242 -3.041 -12.539 1 92.62 92 ASP A O 1
ATOM 705 N N . CYS A 1 93 ? 8.438 -3.637 -13.727 1 92.69 93 CYS A N 1
ATOM 706 C CA . CYS A 1 93 ? 8.977 -4.977 -13.953 1 92.69 93 CYS A CA 1
ATOM 707 C C . CYS A 1 93 ? 9.836 -5.012 -15.211 1 92.69 93 CYS A C 1
ATOM 709 O O . CYS A 1 93 ? 9.539 -4.332 -16.188 1 92.69 93 CYS A O 1
ATOM 711 N N . ASN A 1 94 ? 10.891 -5.789 -15.18 1 88.81 94 ASN A N 1
ATOM 712 C CA . ASN A 1 94 ? 11.75 -5.949 -16.344 1 88.81 94 ASN A CA 1
ATOM 713 C C . ASN A 1 94 ? 10.984 -6.512 -17.547 1 88.81 94 ASN A C 1
ATOM 715 O O . ASN A 1 94 ? 10.25 -7.492 -17.406 1 88.81 94 ASN A O 1
ATOM 719 N N . THR A 1 95 ? 11.211 -5.957 -18.688 1 87.88 95 THR A N 1
ATOM 720 C CA . THR A 1 95 ? 10.461 -6.324 -19.875 1 87.88 95 THR A CA 1
ATOM 721 C C . THR A 1 95 ? 10.633 -7.812 -20.188 1 87.88 95 THR A C 1
ATOM 723 O O . THR A 1 95 ? 9.672 -8.484 -20.578 1 87.88 95 THR A O 1
ATOM 726 N N . GLN A 1 96 ? 11.828 -8.289 -20.031 1 84.25 96 GLN A N 1
ATOM 727 C CA . GLN A 1 96 ? 12.109 -9.695 -20.297 1 84.25 96 GLN A CA 1
ATOM 728 C C . GLN A 1 96 ? 11.273 -10.602 -19.391 1 84.25 96 GLN A C 1
ATOM 730 O O . GLN A 1 96 ? 10.836 -11.672 -19.812 1 84.25 96 GLN A O 1
ATOM 735 N N . VAL A 1 97 ? 11.055 -10.188 -18.234 1 88.44 97 VAL A N 1
ATOM 736 C CA . VAL A 1 97 ? 10.273 -10.969 -17.281 1 88.44 97 VAL A CA 1
ATOM 737 C C . VAL A 1 97 ? 8.789 -10.875 -17.625 1 88.44 97 VAL A C 1
ATOM 739 O O . VAL A 1 97 ? 8.094 -11.891 -17.672 1 88.44 97 VAL A O 1
ATOM 742 N N . VAL A 1 98 ? 8.336 -9.711 -17.922 1 88.31 98 VAL A N 1
ATOM 743 C CA . VAL A 1 98 ? 6.938 -9.484 -18.266 1 88.31 98 VAL A CA 1
ATOM 744 C C . VAL A 1 98 ? 6.551 -10.359 -19.453 1 88.31 98 VAL A C 1
ATOM 746 O O . VAL A 1 98 ? 5.484 -10.977 -19.453 1 88.31 98 VAL A O 1
ATOM 749 N N . ASP A 1 99 ? 7.438 -10.43 -20.344 1 85.44 99 ASP A N 1
ATOM 750 C CA . ASP A 1 99 ? 7.172 -11.172 -21.578 1 85.44 99 ASP A CA 1
ATOM 751 C C . ASP A 1 99 ? 7.074 -12.672 -21.297 1 85.44 99 ASP A C 1
ATOM 753 O O . ASP A 1 99 ? 6.398 -13.398 -22.031 1 85.44 99 ASP A O 1
ATOM 757 N N . ALA A 1 100 ? 7.723 -13.102 -20.328 1 86.12 100 ALA A N 1
ATOM 758 C CA . ALA A 1 100 ? 7.766 -14.531 -20.016 1 86.12 100 ALA A CA 1
ATOM 759 C C . ALA A 1 100 ? 6.598 -14.938 -19.125 1 86.12 100 ALA A C 1
ATOM 761 O O . ALA A 1 100 ? 6.309 -16.125 -18.969 1 86.12 100 ALA A O 1
ATOM 762 N N . LEU A 1 101 ? 5.941 -14.039 -18.562 1 89.5 101 LEU A N 1
ATOM 763 C CA . LEU A 1 101 ? 4.883 -14.328 -17.609 1 89.5 101 LEU A CA 1
ATOM 764 C C . LEU A 1 101 ? 3.584 -14.688 -18.312 1 89.5 101 LEU A C 1
ATOM 766 O O . LEU A 1 101 ? 3.248 -14.102 -19.344 1 89.5 101 LEU A O 1
ATOM 770 N N . PRO A 1 102 ? 2.887 -15.625 -17.719 1 90.75 102 PRO A N 1
ATOM 771 C CA . PRO A 1 102 ? 1.52 -15.836 -18.203 1 90.75 102 PRO A CA 1
ATOM 772 C C . PRO A 1 102 ? 0.616 -14.633 -17.953 1 90.75 102 PRO A C 1
ATOM 774 O O . PRO A 1 102 ? 0.938 -13.773 -17.141 1 90.75 102 PRO A O 1
ATOM 777 N N . ALA A 1 103 ? -0.471 -14.594 -18.625 1 90.5 103 ALA A N 1
ATOM 778 C CA . ALA A 1 103 ? -1.377 -13.445 -18.609 1 90.5 103 ALA A CA 1
ATOM 779 C C . ALA A 1 103 ? -1.856 -13.141 -17.188 1 90.5 103 ALA A C 1
ATOM 781 O O . ALA A 1 103 ? -1.888 -11.984 -16.781 1 90.5 103 ALA A O 1
ATOM 782 N N . GLU A 1 104 ? -2.178 -14.18 -16.438 1 88.38 104 GLU A N 1
ATOM 783 C CA . GLU A 1 104 ? -2.709 -13.992 -15.086 1 88.38 104 GLU A CA 1
ATOM 784 C C . GLU A 1 104 ? -1.658 -13.391 -14.156 1 88.38 104 GLU A C 1
ATOM 786 O O . GLU A 1 104 ? -1.978 -12.555 -13.305 1 88.38 104 GLU A O 1
ATOM 791 N N . ALA A 1 105 ? -0.472 -13.828 -14.359 1 90.12 105 ALA A N 1
ATOM 792 C CA . ALA A 1 105 ? 0.626 -13.312 -13.547 1 90.12 105 ALA A CA 1
ATOM 793 C C . ALA A 1 105 ? 0.936 -11.859 -13.906 1 90.12 105 ALA A C 1
ATOM 795 O O . ALA A 1 105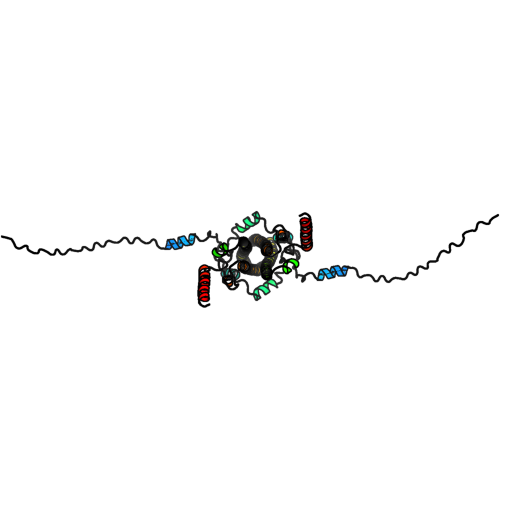 ? 1.255 -11.055 -13.023 1 90.12 105 ALA A O 1
ATOM 796 N N . ARG A 1 106 ? 0.803 -11.555 -15.156 1 93.12 106 ARG A N 1
ATOM 797 C CA . ARG A 1 106 ? 1.003 -10.18 -15.594 1 93.12 106 ARG A CA 1
ATOM 798 C C . ARG A 1 106 ? -0.053 -9.258 -15 1 93.12 106 ARG A C 1
ATOM 800 O O . ARG A 1 106 ? 0.26 -8.148 -14.562 1 93.12 106 ARG A O 1
ATOM 807 N N . LYS A 1 107 ? -1.192 -9.75 -15.023 1 94 107 LYS A N 1
ATOM 808 C CA . LYS A 1 107 ? -2.287 -8.961 -14.453 1 94 107 LYS A CA 1
ATOM 809 C C . LYS A 1 107 ? -2.086 -8.742 -12.961 1 94 107 LYS A C 1
ATOM 811 O O . LYS A 1 107 ? -2.328 -7.641 -12.453 1 94 107 LYS A O 1
ATOM 816 N N . ALA A 1 108 ? -1.671 -9.781 -12.281 1 93.5 108 ALA A N 1
ATOM 817 C CA . ALA A 1 108 ? -1.396 -9.656 -10.852 1 93.5 108 ALA A CA 1
ATOM 818 C C . ALA A 1 108 ? -0.312 -8.617 -10.586 1 93.5 108 ALA A C 1
ATOM 820 O O . ALA A 1 108 ? -0.449 -7.781 -9.688 1 93.5 108 ALA A O 1
ATOM 821 N N . ASP A 1 109 ? 0.71 -8.648 -11.375 1 95.69 109 ASP A N 1
ATOM 822 C CA . ASP A 1 109 ? 1.789 -7.684 -11.188 1 95.69 109 ASP A CA 1
ATOM 823 C C . ASP A 1 109 ? 1.31 -6.262 -11.477 1 95.69 109 ASP A C 1
ATOM 825 O O . ASP A 1 109 ? 1.684 -5.32 -10.773 1 95.69 109 ASP A O 1
ATOM 829 N N . PHE A 1 110 ? 0.54 -6.145 -12.508 1 96.25 110 PHE A N 1
ATOM 830 C CA . PHE A 1 110 ? -0.01 -4.836 -12.844 1 96.25 110 PHE A CA 1
ATOM 831 C C . PHE A 1 110 ? -0.807 -4.266 -11.672 1 96.25 110 PHE A C 1
ATOM 833 O O . PHE A 1 110 ? -0.659 -3.094 -11.328 1 96.25 110 PHE A O 1
ATOM 840 N N . ARG A 1 111 ? -1.63 -5.062 -11.086 1 96.5 111 ARG A N 1
ATOM 841 C CA . ARG A 1 111 ? -2.439 -4.621 -9.953 1 96.5 111 ARG A CA 1
ATOM 842 C C . ARG A 1 111 ? -1.56 -4.188 -8.789 1 96.5 111 ARG A C 1
ATOM 844 O O . ARG A 1 111 ? -1.825 -3.168 -8.148 1 96.5 111 ARG A O 1
ATOM 851 N N . LEU A 1 112 ? -0.527 -4.949 -8.539 1 97.62 112 LEU A N 1
ATOM 852 C CA . LEU A 1 112 ? 0.387 -4.621 -7.449 1 97.62 112 LEU A CA 1
ATOM 853 C C . LEU A 1 112 ? 1.15 -3.336 -7.75 1 97.62 112 LEU A C 1
ATOM 855 O O . LEU A 1 112 ? 1.418 -2.543 -6.844 1 97.62 112 LEU A O 1
ATOM 859 N N . ARG A 1 113 ? 1.463 -3.156 -9 1 96.69 113 ARG A N 1
ATOM 860 C CA . ARG A 1 113 ? 2.119 -1.921 -9.414 1 96.69 113 ARG A CA 1
ATOM 861 C C . ARG A 1 113 ? 1.22 -0.714 -9.172 1 96.69 113 ARG A C 1
ATOM 863 O O . ARG A 1 113 ? 1.694 0.348 -8.758 1 96.69 113 ARG A O 1
ATOM 870 N N . GLU A 1 114 ? -0.067 -0.872 -9.445 1 96.88 114 GLU A N 1
ATOM 871 C CA . GLU A 1 114 ? -1.014 0.215 -9.219 1 96.88 114 GLU A CA 1
ATOM 872 C C . GLU A 1 114 ? -1.119 0.548 -7.73 1 96.88 114 GLU A C 1
ATOM 874 O O . GLU A 1 114 ? -1.255 1.716 -7.359 1 96.88 114 GLU A O 1
ATOM 879 N N . VAL A 1 115 ? -1.06 -0.473 -6.891 1 98 115 VAL A N 1
ATOM 880 C CA . VAL A 1 115 ? -1.003 -0.243 -5.453 1 98 115 VAL A CA 1
ATOM 881 C C . VAL A 1 115 ? 0.233 0.586 -5.109 1 98 115 VAL A C 1
ATOM 883 O O . VAL A 1 115 ? 0.145 1.561 -4.359 1 98 115 VAL A O 1
ATOM 886 N N . GLY A 1 116 ? 1.379 0.223 -5.664 1 97.88 116 GLY A N 1
ATOM 887 C CA . GLY A 1 116 ? 2.613 0.965 -5.461 1 97.88 116 GLY A CA 1
ATOM 888 C C . GLY A 1 116 ? 2.518 2.412 -5.91 1 97.88 116 GLY A C 1
ATOM 889 O O . GLY A 1 116 ? 3.055 3.307 -5.254 1 97.88 116 GLY A O 1
ATOM 890 N N . LYS A 1 117 ? 1.824 2.605 -6.992 1 96.88 117 LYS A N 1
ATOM 891 C CA . LYS A 1 117 ? 1.621 3.961 -7.496 1 96.88 117 LYS A CA 1
ATOM 892 C C . LYS A 1 117 ? 0.85 4.812 -6.492 1 96.88 117 LYS A C 1
ATOM 894 O O . LYS A 1 117 ? 1.226 5.957 -6.223 1 96.88 117 LYS A O 1
ATOM 899 N N . ASP A 1 118 ? -0.239 4.262 -5.992 1 97.94 118 ASP A N 1
ATOM 900 C CA . ASP A 1 118 ? -1.022 4.977 -4.992 1 97.94 118 ASP A CA 1
ATOM 901 C C . ASP A 1 118 ? -0.169 5.328 -3.773 1 97.94 118 ASP A C 1
ATOM 903 O O . ASP A 1 118 ? -0.239 6.449 -3.264 1 97.94 118 ASP A O 1
ATOM 907 N N . ILE A 1 119 ? 0.657 4.359 -3.326 1 98.5 119 ILE A N 1
ATOM 908 C CA . ILE A 1 119 ? 1.508 4.547 -2.156 1 98.5 119 ILE A CA 1
ATOM 909 C C . ILE A 1 119 ? 2.502 5.676 -2.42 1 98.5 119 ILE A C 1
ATOM 911 O O . ILE A 1 119 ? 2.646 6.586 -1.6 1 98.5 119 ILE A O 1
ATOM 915 N N . THR A 1 120 ? 3.145 5.676 -3.564 1 97.69 120 THR A N 1
ATOM 916 C CA . THR A 1 120 ? 4.188 6.656 -3.846 1 97.69 120 THR A CA 1
ATOM 917 C C . THR A 1 120 ? 3.588 8.039 -4.078 1 97.69 120 THR A C 1
ATOM 919 O O . THR A 1 120 ? 4.172 9.047 -3.684 1 97.69 120 THR A O 1
ATOM 922 N N . LYS A 1 121 ? 2.441 8.109 -4.691 1 97.31 121 LYS A N 1
ATOM 923 C CA . LYS A 1 121 ? 1.78 9.398 -4.875 1 97.31 121 LYS A CA 1
ATOM 924 C C . LYS A 1 121 ? 1.337 9.984 -3.537 1 97.31 121 LYS A C 1
ATOM 926 O O . LYS A 1 121 ? 1.487 11.188 -3.299 1 97.31 121 LYS A O 1
ATOM 931 N N . ALA A 1 122 ? 0.773 9.141 -2.686 1 98.12 122 ALA A N 1
ATOM 932 C CA . ALA A 1 122 ? 0.425 9.594 -1.344 1 98.12 122 ALA A CA 1
ATOM 933 C C . ALA A 1 122 ? 1.66 10.086 -0.595 1 98.12 122 ALA A C 1
ATOM 935 O O . ALA A 1 122 ? 1.628 11.148 0.037 1 98.12 122 ALA A O 1
ATOM 936 N N . ALA A 1 123 ? 2.744 9.344 -0.716 1 97.88 123 ALA A N 1
ATOM 937 C CA . ALA A 1 123 ? 3.992 9.703 -0.048 1 97.88 123 ALA A CA 1
ATOM 938 C C . ALA A 1 123 ? 4.527 11.039 -0.566 1 97.88 123 ALA A C 1
ATOM 940 O O . ALA A 1 123 ? 5.082 11.828 0.198 1 97.88 123 ALA A O 1
ATOM 941 N N . THR A 1 124 ? 4.383 11.211 -1.826 1 97 124 THR A N 1
ATOM 942 C CA . THR A 1 124 ? 4.816 12.469 -2.424 1 97 124 THR A CA 1
ATOM 943 C C . THR A 1 124 ? 4.082 13.648 -1.796 1 97 124 THR A C 1
ATOM 945 O O . THR A 1 124 ? 4.699 14.648 -1.44 1 97 124 THR A O 1
ATOM 948 N N . ILE A 1 125 ? 2.795 13.516 -1.631 1 96.31 125 ILE A N 1
ATOM 949 C CA . ILE A 1 125 ? 2.01 14.57 -0.991 1 96.31 125 ILE A CA 1
ATOM 950 C C . ILE A 1 125 ? 2.498 14.781 0.441 1 96.31 125 ILE A C 1
ATOM 952 O O . ILE A 1 125 ? 2.717 15.914 0.87 1 96.31 125 ILE A O 1
ATOM 956 N N . VAL A 1 126 ? 2.738 13.68 1.158 1 97.31 126 VAL A N 1
ATOM 957 C CA . VAL A 1 126 ? 3.137 13.75 2.561 1 97.31 126 VAL A CA 1
ATOM 958 C C . VAL A 1 126 ? 4.496 14.438 2.678 1 97.31 126 VAL A C 1
ATOM 960 O O . VAL A 1 126 ? 4.676 15.336 3.508 1 97.31 126 VAL A O 1
ATOM 963 N N . VAL A 1 127 ? 5.395 14.039 1.866 1 95.75 127 VAL A N 1
ATOM 964 C CA . VAL A 1 127 ? 6.746 14.57 1.995 1 95.75 127 VAL A CA 1
ATOM 965 C C . VAL A 1 127 ? 6.746 16.062 1.658 1 95.75 127 VAL A C 1
ATOM 967 O O . VAL A 1 127 ? 7.441 16.844 2.303 1 95.75 127 VAL A O 1
ATOM 970 N N . LYS A 1 128 ? 6.047 16.531 0.677 1 94.88 128 LYS A N 1
ATOM 971 C CA . LYS A 1 128 ? 5.93 17.938 0.344 1 94.88 128 LYS A CA 1
ATOM 972 C C . LYS A 1 128 ? 5.277 18.719 1.482 1 94.88 128 LYS A C 1
ATOM 974 O O . LYS A 1 128 ? 5.73 19.812 1.833 1 94.88 128 LYS A O 1
ATOM 979 N N . SER A 1 129 ? 4.215 18.156 2.037 1 95.62 129 SER A N 1
ATOM 980 C CA . SER A 1 129 ? 3.545 18.797 3.17 1 95.62 129 SER A CA 1
ATOM 981 C C . SER A 1 129 ? 4.48 18.922 4.367 1 95.62 129 SER A C 1
ATOM 983 O O . SER A 1 129 ? 4.461 19.922 5.074 1 95.62 129 SER A O 1
ATOM 985 N N . LEU A 1 130 ? 5.266 17.875 4.578 1 95.06 130 LEU A N 1
ATOM 986 C CA . LEU A 1 130 ? 6.223 17.875 5.68 1 95.06 130 LEU A CA 1
ATOM 987 C C . LEU A 1 130 ? 7.188 19.062 5.555 1 95.06 130 LEU A C 1
ATOM 989 O O . LEU A 1 130 ? 7.523 19.688 6.555 1 95.06 130 LEU A O 1
ATOM 993 N N . THR A 1 131 ? 7.598 19.328 4.375 1 92.88 131 THR A N 1
ATOM 994 C CA . THR A 1 131 ? 8.523 20.422 4.133 1 92.88 131 THR A CA 1
ATOM 995 C C . THR A 1 131 ? 7.883 21.766 4.516 1 92.88 131 THR A C 1
ATOM 997 O O . THR A 1 131 ? 8.508 22.578 5.188 1 92.88 131 THR A O 1
ATOM 1000 N N . VAL A 1 132 ? 6.672 21.953 4.148 1 94 132 VAL A N 1
ATOM 1001 C CA . VAL A 1 132 ? 5.949 23.203 4.414 1 94 132 VAL A CA 1
ATOM 1002 C C . VAL A 1 132 ? 5.648 23.312 5.906 1 94 132 VAL A C 1
ATOM 1004 O O . VAL A 1 132 ? 5.883 24.359 6.516 1 94 132 VAL A O 1
ATOM 1007 N N . LEU A 1 133 ? 5.191 22.266 6.492 1 95.12 133 LEU A N 1
ATOM 1008 C CA . LEU A 1 133 ? 4.801 22.266 7.898 1 95.12 133 LEU A CA 1
ATOM 1009 C C . LEU A 1 133 ? 6.02 22.438 8.805 1 95.12 133 LEU A C 1
ATOM 1011 O O . LEU A 1 133 ? 5.941 23.078 9.852 1 95.12 133 LEU A O 1
ATOM 1015 N N . ASP A 1 134 ? 7.09 21.781 8.422 1 93.25 134 ASP A N 1
ATOM 1016 C CA . ASP A 1 134 ? 8.328 21.922 9.18 1 93.25 134 ASP A CA 1
ATOM 1017 C C . ASP A 1 134 ? 8.781 23.375 9.234 1 93.25 134 ASP A C 1
ATOM 1019 O O . ASP A 1 134 ? 9.164 23.875 10.297 1 93.25 134 ASP A O 1
ATOM 1023 N N . LYS A 1 135 ? 8.719 24.031 8.156 1 92.81 135 LYS A N 1
ATOM 1024 C CA . LYS A 1 135 ? 9.062 25.453 8.086 1 92.81 135 LYS A CA 1
ATOM 1025 C C . LYS A 1 135 ? 8.102 26.281 8.945 1 92.81 135 LYS A C 1
ATOM 1027 O O . LYS A 1 135 ? 8.539 27.172 9.68 1 92.81 135 LYS A O 1
ATOM 1032 N N . ALA A 1 136 ? 6.844 26 8.773 1 90.94 136 ALA A N 1
ATOM 1033 C CA . ALA A 1 136 ? 5.84 26.719 9.555 1 90.94 136 ALA A CA 1
ATOM 1034 C C . ALA A 1 136 ? 6.062 26.531 11.055 1 90.94 136 ALA A C 1
ATOM 1036 O O . ALA A 1 136 ? 5.898 27.469 11.836 1 90.94 136 ALA A O 1
ATOM 1037 N N . ALA A 1 137 ? 6.379 25.344 11.461 1 90.25 137 ALA A N 1
ATOM 1038 C CA . ALA A 1 137 ? 6.633 25.047 12.867 1 90.25 137 ALA A CA 1
ATOM 1039 C C . ALA A 1 137 ? 7.812 25.859 13.398 1 90.25 137 ALA A C 1
ATOM 1041 O O . ALA A 1 137 ? 7.766 26.375 14.516 1 90.25 137 ALA A O 1
ATOM 1042 N N . HIS A 1 138 ? 8.836 25.969 12.672 1 89.38 138 HIS A N 1
ATOM 1043 C CA . HIS A 1 138 ? 10.047 26.672 13.07 1 89.38 138 HIS A CA 1
ATOM 1044 C C . HIS A 1 138 ? 9.844 28.188 13.055 1 89.38 138 HIS A C 1
ATOM 1046 O O . HIS A 1 138 ? 10.25 28.891 13.984 1 89.38 138 HIS A O 1
ATOM 1052 N N . ASP A 1 139 ? 9.258 28.688 12.008 1 88.94 139 ASP A N 1
ATOM 1053 C CA . ASP A 1 139 ? 9.062 30.125 11.852 1 88.94 139 ASP A CA 1
ATOM 1054 C C . ASP A 1 139 ? 8.125 30.672 12.93 1 88.94 139 ASP A C 1
ATOM 1056 O O . ASP A 1 139 ? 8.32 31.781 13.422 1 88.94 139 ASP A O 1
ATOM 1060 N N . GLU A 1 140 ? 7.176 29.891 13.328 1 85.81 140 GLU A N 1
ATOM 1061 C CA . GLU A 1 140 ? 6.164 30.359 14.266 1 85.81 140 GLU A CA 1
ATOM 1062 C C . GLU 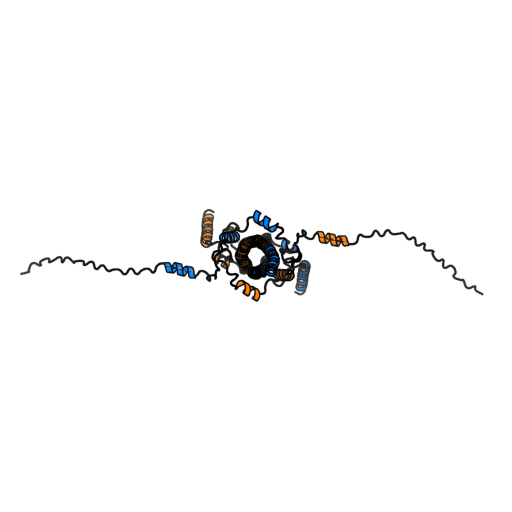A 1 140 ? 6.367 29.75 15.656 1 85.81 140 GLU A C 1
ATOM 1064 O O . GLU A 1 140 ? 5.586 30.016 16.578 1 85.81 140 GLU A O 1
ATOM 1069 N N . GLU A 1 141 ? 7.473 28.938 15.852 1 87.88 141 GLU A N 1
ATOM 1070 C CA . GLU A 1 141 ? 7.723 28.219 17.094 1 87.88 141 GLU A CA 1
ATOM 1071 C C . GLU A 1 141 ? 6.461 27.531 17.594 1 87.88 141 GLU A C 1
ATOM 1073 O O . GLU A 1 141 ? 6.102 27.656 18.766 1 87.88 141 GLU A O 1
ATOM 1078 N N . ASN A 1 142 ? 5.703 27.016 16.719 1 90.5 142 ASN A N 1
ATOM 1079 C CA . ASN A 1 142 ? 4.438 26.344 17 1 90.5 142 ASN A CA 1
ATOM 1080 C C . ASN A 1 142 ? 4.641 24.875 17.359 1 90.5 142 ASN A C 1
ATOM 1082 O O . ASN A 1 142 ? 4.875 24.047 16.484 1 90.5 142 ASN A O 1
ATOM 1086 N N . GLN A 1 143 ? 4.469 24.562 18.562 1 91.06 143 GLN A N 1
ATOM 1087 C CA . GLN A 1 143 ? 4.75 23.219 19.062 1 91.06 143 GLN A CA 1
ATOM 1088 C C . GLN A 1 143 ? 3.729 22.203 18.531 1 91.06 143 GLN A C 1
ATOM 1090 O O . GLN A 1 143 ? 4.059 21.047 18.312 1 91.06 143 GLN A O 1
ATOM 1095 N N . VAL A 1 144 ? 2.523 22.656 18.359 1 92.19 144 VAL A N 1
ATOM 1096 C CA . VAL A 1 144 ? 1.473 21.766 17.859 1 92.19 144 VAL A CA 1
ATOM 1097 C C . VAL A 1 144 ? 1.832 21.281 16.453 1 92.19 144 VAL A C 1
ATOM 1099 O O . VAL A 1 144 ? 1.779 20.078 16.188 1 92.19 144 VAL A O 1
ATOM 1102 N N . ILE A 1 145 ? 2.291 22.188 15.641 1 93.94 145 ILE A N 1
ATOM 1103 C CA . ILE A 1 145 ? 2.639 21.828 14.266 1 93.94 145 ILE A CA 1
ATOM 1104 C C . ILE A 1 145 ? 3.9 20.969 14.258 1 93.94 145 ILE A C 1
ATOM 1106 O O . ILE A 1 145 ? 4.008 20.016 13.477 1 93.94 145 ILE A O 1
ATOM 1110 N N . ALA A 1 146 ? 4.82 21.281 15.141 1 93.06 146 ALA A N 1
ATOM 1111 C CA . ALA A 1 146 ? 6.051 20.5 15.242 1 93.06 146 ALA A CA 1
ATOM 1112 C C . ALA A 1 146 ? 5.75 19.047 15.594 1 93.06 146 ALA A C 1
ATOM 1114 O O . ALA A 1 146 ? 6.383 18.141 15.062 1 93.06 146 ALA A O 1
ATOM 1115 N N . ASN A 1 147 ? 4.844 18.828 16.484 1 93.44 147 ASN A N 1
ATOM 1116 C CA . ASN A 1 147 ? 4.441 17.484 16.844 1 93.44 147 ASN A CA 1
ATOM 1117 C C . ASN A 1 147 ? 3.822 16.734 15.672 1 93.44 147 ASN A C 1
ATOM 1119 O O . ASN A 1 147 ? 4.074 15.547 15.477 1 93.44 147 ASN A O 1
ATOM 1123 N N . GLU A 1 148 ? 3.004 17.438 14.891 1 94.94 148 GLU A N 1
ATOM 1124 C CA . GLU A 1 148 ? 2.381 16.812 13.734 1 94.94 148 GLU A CA 1
ATOM 1125 C C . GLU A 1 148 ? 3.418 16.453 12.664 1 94.94 148 GLU A C 1
ATOM 1127 O O . GLU A 1 148 ? 3.287 15.453 11.969 1 94.94 148 GLU A O 1
ATOM 1132 N N . VAL A 1 149 ? 4.438 17.297 12.586 1 94.75 149 VAL A N 1
ATOM 1133 C CA . VAL A 1 149 ? 5.539 17 11.672 1 94.75 149 VAL A CA 1
ATOM 1134 C C . VAL A 1 149 ? 6.203 15.68 12.07 1 94.75 149 VAL A C 1
ATOM 1136 O O . VAL A 1 149 ? 6.473 14.836 11.219 1 94.75 149 VAL A O 1
ATOM 1139 N N . ALA A 1 150 ? 6.418 15.484 13.297 1 92.5 150 ALA A N 1
ATOM 1140 C CA . ALA A 1 150 ? 7.012 14.242 13.781 1 92.5 150 ALA A CA 1
ATOM 1141 C C . ALA A 1 150 ? 6.117 13.047 13.469 1 92.5 150 ALA A C 1
ATOM 1143 O O . ALA A 1 150 ? 6.598 12.008 13.016 1 92.5 150 ALA A O 1
ATOM 1144 N N . MET A 1 151 ? 4.859 13.18 13.688 1 93.75 151 MET A N 1
ATOM 1145 C CA . MET A 1 151 ? 3.904 12.102 13.422 1 93.75 151 MET A CA 1
ATOM 1146 C C . MET A 1 151 ? 3.861 11.766 11.938 1 93.75 151 MET A C 1
ATOM 1148 O O . MET A 1 151 ? 3.92 10.594 11.555 1 93.75 151 MET A O 1
ATOM 1152 N N . LEU A 1 152 ? 3.826 12.781 11.141 1 96.5 152 LEU A N 1
ATOM 1153 C CA . LEU A 1 152 ? 3.734 12.578 9.703 1 96.5 152 LEU A CA 1
ATOM 1154 C C . LEU A 1 152 ? 5.023 11.977 9.156 1 96.5 152 LEU A C 1
ATOM 1156 O O . LEU A 1 152 ? 5 11.25 8.156 1 96.5 152 LEU A O 1
ATOM 1160 N N . ASN A 1 153 ? 6.168 12.25 9.82 1 94.56 153 ASN A N 1
ATOM 1161 C CA . ASN A 1 153 ? 7.395 11.547 9.477 1 94.56 153 ASN A CA 1
ATOM 1162 C C . ASN A 1 153 ? 7.262 10.039 9.703 1 94.56 153 ASN A C 1
ATOM 1164 O O . ASN A 1 153 ? 7.801 9.242 8.93 1 94.56 153 ASN A O 1
ATOM 1168 N N . GLY A 1 154 ? 6.562 9.68 10.727 1 94.94 154 GLY A N 1
ATOM 1169 C CA . GLY A 1 154 ? 6.254 8.273 10.945 1 94.94 154 GLY A CA 1
ATOM 1170 C C . GLY A 1 154 ? 5.406 7.672 9.844 1 94.94 154 GLY A C 1
ATOM 1171 O O . GLY A 1 154 ? 5.656 6.551 9.398 1 94.94 154 GLY A O 1
ATOM 1172 N N . ALA A 1 155 ? 4.391 8.43 9.414 1 97.5 155 ALA A N 1
ATOM 1173 C CA . ALA A 1 155 ? 3.555 7.984 8.305 1 97.5 155 ALA A CA 1
ATOM 1174 C C . ALA A 1 155 ? 4.387 7.773 7.043 1 97.5 155 ALA A C 1
ATOM 1176 O O . ALA A 1 155 ? 4.215 6.773 6.344 1 97.5 155 ALA A O 1
ATOM 1177 N N . LEU A 1 156 ? 5.305 8.719 6.773 1 97.19 156 LEU A N 1
ATOM 1178 C CA . LEU A 1 156 ? 6.168 8.617 5.602 1 97.19 156 LEU A CA 1
ATOM 1179 C C . LEU A 1 156 ? 7.043 7.371 5.676 1 97.19 156 LEU A C 1
ATOM 1181 O O . LEU A 1 156 ? 7.215 6.672 4.68 1 97.19 156 LEU A O 1
ATOM 1185 N N . ALA A 1 157 ? 7.551 7.137 6.805 1 96.56 157 ALA A N 1
ATOM 1186 C CA . ALA A 1 157 ? 8.375 5.945 7 1 96.56 157 ALA A CA 1
ATOM 1187 C C . ALA A 1 157 ? 7.574 4.676 6.734 1 96.56 157 ALA A C 1
ATOM 1189 O O . ALA A 1 157 ? 8.055 3.764 6.055 1 96.56 157 ALA A O 1
ATOM 1190 N N . LEU A 1 158 ? 6.383 4.617 7.207 1 97.69 158 LEU A N 1
ATOM 1191 C CA . LEU A 1 158 ? 5.523 3.461 6.988 1 97.69 158 LEU A CA 1
ATOM 1192 C C . LEU A 1 158 ? 5.188 3.305 5.508 1 97.69 158 LEU A C 1
ATOM 1194 O O . LEU A 1 158 ? 5.121 2.184 4.996 1 97.69 158 LEU A O 1
ATOM 1198 N N . LEU A 1 159 ? 4.969 4.41 4.852 1 98.44 159 LEU A N 1
ATOM 1199 C CA . LEU A 1 159 ? 4.688 4.359 3.42 1 98.44 159 LEU A CA 1
ATOM 1200 C C . LEU A 1 159 ? 5.895 3.832 2.648 1 98.44 159 LEU A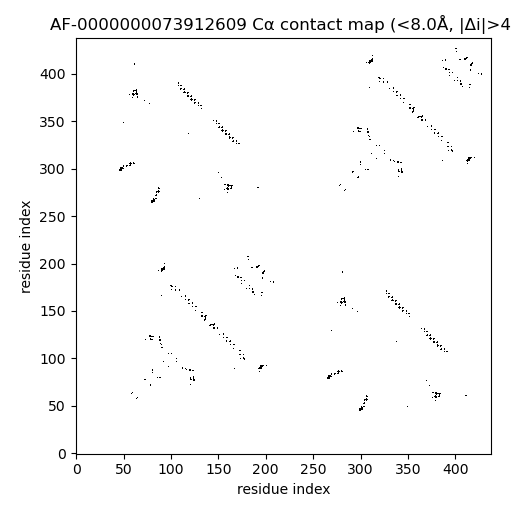 C 1
ATOM 1202 O O . LEU A 1 159 ? 5.742 3.049 1.71 1 98.44 159 LEU A O 1
ATOM 1206 N N . GLY A 1 160 ? 7.074 4.293 3.045 1 97.44 160 GLY A N 1
ATOM 1207 C CA . GLY A 1 160 ? 8.273 3.73 2.451 1 97.44 160 GLY A CA 1
ATOM 1208 C C . GLY A 1 160 ? 8.391 2.23 2.645 1 97.44 160 GLY A C 1
ATOM 1209 O O . GLY A 1 160 ? 8.727 1.503 1.708 1 97.44 160 GLY A O 1
ATOM 1210 N N . ASN A 1 161 ? 8.086 1.804 3.789 1 97 161 ASN A N 1
ATOM 1211 C CA . ASN A 1 161 ? 8.125 0.375 4.086 1 97 161 ASN A CA 1
ATOM 1212 C C . ASN A 1 161 ? 7.078 -0.393 3.289 1 97 161 ASN A C 1
ATOM 1214 O O . ASN A 1 161 ? 7.34 -1.498 2.811 1 97 161 ASN A O 1
ATOM 1218 N N . ALA A 1 162 ? 5.875 0.159 3.23 1 98.44 162 ALA A N 1
ATOM 1219 C CA . ALA A 1 162 ? 4.809 -0.457 2.445 1 98.44 162 ALA A CA 1
ATOM 1220 C C . ALA A 1 162 ? 5.238 -0.648 0.993 1 98.44 162 ALA A C 1
ATOM 1222 O O . ALA A 1 162 ? 5.008 -1.706 0.405 1 98.44 162 ALA A O 1
ATOM 1223 N N . HIS A 1 163 ? 5.797 0.392 0.45 1 97.81 163 HIS A N 1
ATOM 1224 C CA . HIS A 1 163 ? 6.27 0.343 -0.93 1 97.81 163 HIS A CA 1
ATOM 1225 C C . HIS A 1 163 ? 7.324 -0.741 -1.113 1 97.81 163 HIS A C 1
ATOM 1227 O O . HIS A 1 163 ? 7.266 -1.515 -2.072 1 97.81 163 HIS A O 1
ATOM 1233 N N . TYR A 1 164 ? 8.266 -0.751 -0.226 1 96.44 164 TYR A N 1
ATOM 1234 C CA . TYR A 1 164 ? 9.32 -1.756 -0.237 1 96.44 164 TYR A CA 1
ATOM 1235 C C . TYR A 1 164 ? 8.742 -3.162 -0.156 1 96.44 164 TYR A C 1
ATOM 1237 O O . TYR A 1 164 ? 9.062 -4.023 -0.979 1 96.44 164 TYR A O 1
ATOM 1245 N N . ARG A 1 165 ? 7.887 -3.393 0.777 1 97.06 165 ARG A N 1
ATOM 1246 C CA . ARG A 1 165 ? 7.258 -4.695 0.961 1 97.06 165 ARG A CA 1
ATOM 1247 C C . ARG A 1 165 ? 6.441 -5.09 -0.266 1 97.06 165 ARG A C 1
ATOM 1249 O O . ARG A 1 165 ? 6.422 -6.258 -0.658 1 97.06 165 ARG A O 1
ATOM 1256 N N . ASN A 1 166 ? 5.703 -4.129 -0.785 1 97.81 166 ASN A N 1
ATOM 1257 C CA . ASN A 1 166 ? 4.93 -4.387 -1.993 1 97.81 166 ASN A CA 1
ATOM 1258 C C . ASN A 1 166 ? 5.812 -4.906 -3.127 1 97.81 166 ASN A C 1
ATOM 1260 O O . ASN A 1 166 ? 5.445 -5.855 -3.818 1 97.81 166 ASN A O 1
ATOM 1264 N N . ASN A 1 167 ? 6.918 -4.297 -3.291 1 96.62 167 ASN A N 1
ATOM 1265 C CA . ASN A 1 167 ? 7.828 -4.719 -4.348 1 96.62 167 ASN A CA 1
ATOM 1266 C C . ASN A 1 167 ? 8.406 -6.105 -4.066 1 96.62 167 ASN A C 1
ATOM 1268 O O . ASN A 1 167 ? 8.57 -6.91 -4.984 1 96.62 167 ASN A O 1
ATOM 1272 N N . LEU A 1 168 ? 8.734 -6.379 -2.855 1 95.56 168 LEU A N 1
ATOM 1273 C CA . LEU A 1 168 ? 9.18 -7.723 -2.498 1 95.56 168 LEU A CA 1
ATOM 1274 C C . LEU A 1 168 ? 8.094 -8.75 -2.795 1 95.56 168 LEU A C 1
ATOM 1276 O O . LEU A 1 168 ? 8.391 -9.859 -3.25 1 95.56 168 LEU A O 1
ATOM 1280 N N . THR A 1 169 ? 6.891 -8.375 -2.479 1 96.06 169 THR A N 1
ATOM 1281 C CA . THR A 1 169 ? 5.77 -9.273 -2.719 1 96.06 169 THR A CA 1
ATOM 1282 C C . THR A 1 169 ? 5.594 -9.539 -4.211 1 96.06 169 THR A C 1
ATOM 1284 O O . THR A 1 169 ? 5.309 -10.664 -4.621 1 96.06 169 THR A O 1
ATOM 1287 N N . ARG A 1 170 ? 5.719 -8.531 -5.008 1 95.94 170 ARG A N 1
ATOM 1288 C CA . ARG A 1 170 ? 5.66 -8.695 -6.457 1 95.94 170 ARG A CA 1
ATOM 1289 C C . ARG A 1 170 ? 6.656 -9.742 -6.93 1 95.94 170 ARG A C 1
ATOM 1291 O O . ARG A 1 170 ? 6.305 -10.641 -7.699 1 95.94 170 ARG A O 1
ATOM 1298 N N . ARG A 1 171 ? 7.875 -9.648 -6.422 1 93.88 171 ARG A N 1
ATOM 1299 C CA . ARG A 1 171 ? 8.891 -10.641 -6.754 1 93.88 171 ARG A CA 1
ATOM 1300 C C . ARG A 1 171 ? 8.453 -12.039 -6.32 1 93.88 171 ARG A C 1
ATOM 1302 O O . ARG A 1 171 ? 8.617 -13.008 -7.066 1 93.88 171 ARG A O 1
ATOM 1309 N N . HIS A 1 172 ? 7.914 -12.062 -5.199 1 92.69 172 HIS A N 1
ATOM 1310 C CA . HIS A 1 172 ? 7.484 -13.344 -4.645 1 92.69 172 HIS A CA 1
ATOM 1311 C C . HIS A 1 172 ? 6.395 -13.977 -5.5 1 92.69 172 HIS A C 1
ATOM 1313 O O . HIS A 1 172 ? 6.438 -15.18 -5.773 1 92.69 172 HIS A O 1
ATOM 1319 N N . VAL A 1 173 ? 5.422 -13.227 -5.902 1 91.81 173 VAL A N 1
ATOM 1320 C CA . VAL A 1 173 ? 4.293 -13.719 -6.688 1 91.81 173 VAL A CA 1
ATOM 1321 C C . VAL A 1 173 ? 4.773 -14.133 -8.078 1 91.81 173 VAL A C 1
ATOM 1323 O O . VAL A 1 173 ? 4.34 -15.156 -8.609 1 91.81 173 VAL A O 1
ATOM 1326 N N . ILE A 1 174 ? 5.695 -13.43 -8.594 1 92.31 174 ILE A N 1
ATOM 1327 C CA . ILE A 1 174 ? 6.223 -13.695 -9.93 1 92.31 174 ILE A CA 1
ATOM 1328 C C . ILE A 1 174 ? 7.07 -14.961 -9.906 1 92.31 174 ILE A C 1
ATOM 1330 O O . ILE A 1 174 ? 7.102 -15.711 -10.883 1 92.31 174 ILE A O 1
ATOM 1334 N N . LYS A 1 175 ? 7.73 -15.195 -8.844 1 89.81 175 LYS A N 1
ATOM 1335 C CA . LYS A 1 175 ? 8.641 -16.312 -8.68 1 89.81 175 LYS A CA 1
ATOM 1336 C C . LYS A 1 175 ? 7.957 -17.641 -9.031 1 89.81 175 LYS A C 1
ATOM 1338 O O . LYS A 1 175 ? 8.586 -18.531 -9.602 1 89.81 175 LYS A O 1
ATOM 1343 N N . ARG A 1 176 ? 6.758 -17.75 -8.781 1 86.12 176 ARG A N 1
ATOM 1344 C CA . ARG A 1 176 ? 6.008 -18.984 -8.992 1 86.12 176 ARG A CA 1
ATOM 1345 C C . ARG A 1 176 ? 5.801 -19.25 -10.484 1 86.12 176 ARG A C 1
ATOM 1347 O O . ARG A 1 176 ? 5.516 -20.375 -10.891 1 86.12 176 ARG A O 1
ATOM 1354 N N . ASP A 1 177 ? 5.941 -18.219 -11.234 1 87.94 177 ASP A N 1
ATOM 1355 C CA . ASP A 1 177 ? 5.555 -18.344 -12.641 1 87.94 177 ASP A CA 1
ATOM 1356 C C . ASP A 1 177 ? 6.777 -18.297 -13.555 1 87.94 177 ASP A C 1
ATOM 1358 O O . ASP A 1 177 ? 6.645 -18.312 -14.773 1 87.94 177 ASP A O 1
ATOM 1362 N N . ILE A 1 178 ? 7.867 -18.219 -12.969 1 84.5 178 ILE A N 1
ATOM 1363 C CA . ILE A 1 178 ? 9.062 -18.188 -13.797 1 84.5 178 ILE A CA 1
ATOM 1364 C C . ILE A 1 178 ? 9.836 -19.5 -13.648 1 84.5 178 ILE A C 1
ATOM 1366 O O . ILE A 1 178 ? 9.594 -20.266 -12.719 1 84.5 178 ILE A O 1
ATOM 1370 N N . ASN A 1 179 ? 10.742 -19.719 -14.625 1 82.19 179 ASN A N 1
ATOM 1371 C CA . ASN A 1 179 ? 11.609 -20.891 -14.562 1 82.19 179 ASN A CA 1
ATOM 1372 C C . ASN A 1 179 ? 12.391 -20.938 -13.25 1 82.19 179 ASN A C 1
ATOM 1374 O O . ASN A 1 179 ? 13.023 -19.953 -12.867 1 82.19 179 ASN A O 1
ATOM 1378 N N . PRO A 1 180 ? 12.297 -22.031 -12.641 1 83.88 180 PRO A N 1
ATOM 1379 C CA . PRO A 1 180 ? 12.953 -22.172 -11.336 1 83.88 180 PRO A CA 1
ATOM 1380 C C . PRO A 1 180 ? 14.43 -21.781 -11.383 1 83.88 180 PRO A C 1
ATOM 1382 O O . PRO A 1 180 ? 14.992 -21.375 -10.359 1 83.88 180 PRO A O 1
ATOM 1385 N N . LYS A 1 181 ? 15 -21.906 -12.469 1 80.31 181 LYS A N 1
ATOM 1386 C CA . LYS A 1 181 ? 16.422 -21.578 -12.578 1 80.31 181 LYS A CA 1
ATOM 1387 C C . LYS A 1 181 ? 16.656 -20.094 -12.32 1 80.31 181 LYS A C 1
ATOM 1389 O O . LYS A 1 181 ? 17.766 -19.688 -11.992 1 80.31 181 LYS A O 1
ATOM 1394 N N . TYR A 1 182 ? 15.602 -19.328 -12.43 1 79.38 182 TYR A N 1
ATOM 1395 C CA . TYR A 1 182 ? 15.727 -17.891 -12.242 1 79.38 182 TYR A CA 1
ATOM 1396 C C . TYR A 1 182 ? 15.156 -17.469 -10.898 1 79.38 182 TYR A C 1
ATOM 1398 O O . TYR A 1 182 ? 15.047 -16.266 -10.617 1 79.38 182 TYR A O 1
ATOM 1406 N N . SER A 1 183 ? 14.859 -18.391 -10.07 1 79.75 183 SER A N 1
ATOM 1407 C CA . SER A 1 183 ? 14.18 -18.094 -8.812 1 79.75 183 SER A CA 1
ATOM 1408 C C . SER A 1 183 ? 15.047 -17.234 -7.906 1 79.75 183 SER A C 1
ATOM 1410 O O . SER A 1 183 ? 14.531 -16.469 -7.094 1 79.75 183 SER A O 1
ATOM 1412 N N . HIS A 1 184 ? 16.344 -17.297 -8 1 80.44 184 HIS A N 1
ATOM 1413 C CA . HIS A 1 184 ? 17.25 -16.531 -7.168 1 80.44 184 HIS A CA 1
ATOM 1414 C C . HIS A 1 184 ? 17.109 -15.039 -7.426 1 80.44 184 HIS A C 1
ATOM 1416 O O . HIS A 1 184 ? 17.438 -14.219 -6.559 1 80.44 184 HIS A O 1
ATOM 1422 N N . LEU A 1 185 ? 16.656 -14.656 -8.578 1 79.44 185 LEU A N 1
ATOM 1423 C CA . LEU A 1 185 ? 16.422 -13.258 -8.922 1 79.44 185 LEU A CA 1
ATOM 1424 C C . LEU A 1 185 ? 15.305 -12.664 -8.062 1 79.44 185 LEU A C 1
ATOM 1426 O O . LEU A 1 185 ? 15.203 -11.445 -7.93 1 79.44 185 LEU A O 1
ATOM 1430 N N . CYS A 1 186 ? 14.531 -13.547 -7.473 1 82.88 186 CYS A N 1
ATOM 1431 C CA . CYS A 1 186 ? 13.359 -13.117 -6.719 1 82.88 186 CYS A CA 1
ATOM 1432 C C . CYS A 1 186 ? 13.664 -13.062 -5.227 1 82.88 186 CYS A C 1
ATOM 1434 O O . CYS A 1 186 ? 12.773 -12.812 -4.414 1 82.88 186 CYS A O 1
ATOM 1436 N N . ALA A 1 187 ? 14.945 -13.273 -4.914 1 82.31 187 ALA A N 1
ATOM 1437 C CA . ALA A 1 187 ? 15.336 -13.242 -3.506 1 82.31 187 ALA A CA 1
ATOM 1438 C C . ALA A 1 187 ? 15.164 -11.844 -2.922 1 82.31 187 ALA A C 1
ATOM 1440 O O . ALA A 1 187 ? 15.438 -10.844 -3.596 1 82.31 187 ALA A O 1
ATOM 1441 N N . ASP A 1 188 ? 14.812 -11.75 -1.688 1 82.44 188 ASP A N 1
ATOM 1442 C CA . ASP A 1 188 ? 14.547 -10.484 -1.008 1 82.44 188 ASP A CA 1
ATOM 1443 C C . ASP A 1 188 ? 15.797 -9.609 -0.959 1 82.44 188 ASP A C 1
ATOM 1445 O O . ASP A 1 188 ? 15.703 -8.383 -0.961 1 82.44 188 ASP A O 1
ATOM 1449 N N . LYS A 1 189 ? 16.906 -10.219 -0.977 1 78.44 189 LYS A N 1
ATOM 1450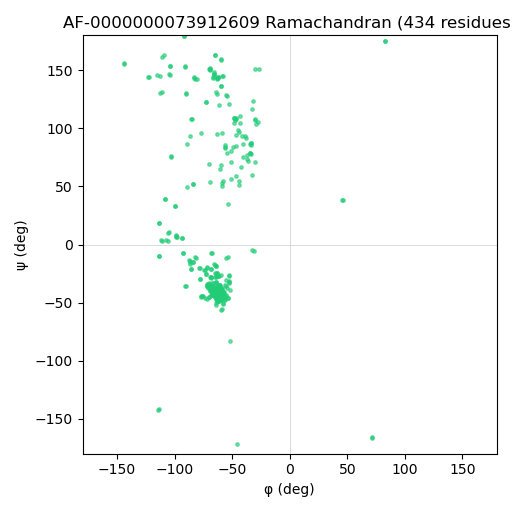 C CA . LYS A 1 189 ? 18.172 -9.484 -0.831 1 78.44 189 LYS A CA 1
ATOM 1451 C C . LYS A 1 189 ? 18.625 -8.922 -2.168 1 78.44 189 LYS A C 1
ATOM 1453 O O . LYS A 1 189 ? 19.531 -8.078 -2.213 1 78.44 189 LYS A O 1
ATOM 1458 N N . ALA A 1 190 ? 18.031 -9.414 -3.258 1 77.12 190 ALA A N 1
ATOM 1459 C CA . ALA A 1 190 ? 18.406 -8.867 -4.562 1 77.12 190 ALA A CA 1
ATOM 1460 C C . ALA A 1 190 ? 18.031 -7.391 -4.664 1 77.12 190 ALA A C 1
ATOM 1462 O O . ALA A 1 190 ? 16.938 -6.988 -4.266 1 77.12 190 ALA A O 1
ATOM 1463 N N . PRO A 1 191 ? 18.969 -6.656 -5.09 1 76.31 191 PRO A N 1
ATOM 1464 C CA . PRO A 1 191 ? 18.719 -5.215 -5.133 1 76.31 191 PRO A CA 1
ATOM 1465 C C . PRO A 1 191 ? 17.578 -4.844 -6.074 1 76.31 191 PRO A C 1
ATOM 1467 O O . PRO A 1 191 ? 17.375 -5.492 -7.105 1 76.31 191 PRO A O 1
ATOM 1470 N N . MET A 1 192 ? 16.844 -3.861 -5.676 1 80.56 192 MET A N 1
ATOM 1471 C CA . MET A 1 192 ? 15.789 -3.271 -6.504 1 80.56 192 MET A CA 1
ATOM 1472 C C . MET A 1 192 ? 16.141 -1.846 -6.902 1 80.56 192 MET A C 1
ATOM 1474 O O . MET A 1 192 ? 16.719 -1.097 -6.109 1 80.56 192 MET A O 1
ATOM 1478 N N . THR A 1 193 ? 16.047 -1.515 -8.141 1 82.06 193 THR A N 1
ATOM 1479 C CA . THR A 1 193 ? 16.203 -0.165 -8.664 1 82.06 193 THR A CA 1
ATOM 1480 C C . THR A 1 193 ? 14.891 0.355 -9.234 1 82.06 193 THR A C 1
ATOM 1482 O O . THR A 1 193 ? 13.828 0.148 -8.641 1 82.06 193 THR A O 1
ATOM 1485 N N . GLY A 1 194 ? 14.977 1.059 -10.297 1 87.12 194 GLY A N 1
ATOM 1486 C CA . GLY A 1 194 ? 13.75 1.404 -11 1 87.12 194 GLY A CA 1
ATOM 1487 C C . GLY A 1 194 ? 13.07 0.208 -11.633 1 87.12 194 GLY A C 1
ATOM 1488 O O . GLY A 1 194 ? 11.93 0.306 -12.094 1 87.12 194 GLY A O 1
ATOM 1489 N N . LEU A 1 195 ? 13.812 -0.899 -11.547 1 90.81 195 LEU A N 1
ATOM 1490 C CA . LEU A 1 195 ? 13.289 -2.164 -12.055 1 90.81 195 LEU A CA 1
ATOM 1491 C C . LEU A 1 195 ? 13.273 -3.223 -10.961 1 90.81 195 LEU A C 1
ATOM 1493 O O . LEU A 1 195 ? 14.211 -3.316 -10.164 1 90.81 195 LEU A O 1
ATOM 1497 N N . LEU A 1 196 ? 12.273 -4.059 -10.977 1 92.94 196 LEU A N 1
ATOM 1498 C CA . LEU A 1 196 ? 12 -5.008 -9.898 1 92.94 196 LEU A CA 1
ATOM 1499 C C . LEU A 1 196 ? 13.164 -5.977 -9.719 1 92.94 196 LEU A C 1
ATOM 1501 O O . LEU A 1 196 ? 13.469 -6.375 -8.594 1 92.94 196 LEU A O 1
ATOM 1505 N N . PHE A 1 197 ? 13.797 -6.324 -10.797 1 89.19 197 PHE A N 1
ATOM 1506 C CA . PHE A 1 197 ? 14.844 -7.328 -10.727 1 89.19 197 PHE A CA 1
ATOM 1507 C C . PHE A 1 197 ? 16.203 -6.715 -11.055 1 89.19 197 PHE A C 1
ATOM 1509 O O . PHE A 1 197 ? 17.141 -7.43 -11.414 1 89.19 197 PHE A O 1
ATOM 1516 N N . GLY A 1 198 ? 16.25 -5.406 -10.961 1 86.06 198 GLY A N 1
ATOM 1517 C CA . GLY A 1 198 ? 17.5 -4.699 -11.172 1 86.06 198 GLY A CA 1
ATOM 1518 C C . GLY A 1 198 ? 17.812 -4.453 -12.633 1 86.06 198 GLY A C 1
ATOM 1519 O O . GLY A 1 198 ? 17.109 -4.949 -13.516 1 86.06 198 GLY A O 1
ATOM 1520 N N . ASP A 1 199 ? 18.891 -3.721 -12.867 1 81.69 199 ASP A N 1
ATOM 1521 C CA . ASP A 1 199 ? 19.219 -3.217 -14.195 1 81.69 199 ASP A CA 1
ATOM 1522 C C . ASP A 1 199 ? 20 -4.258 -15 1 81.69 199 ASP A C 1
ATOM 1524 O O . ASP A 1 199 ? 20.016 -4.215 -16.234 1 81.69 199 ASP A O 1
ATOM 1528 N N . ASP A 1 200 ? 20.594 -5.164 -14.43 1 78.69 200 ASP A N 1
ATOM 1529 C CA . ASP A 1 200 ? 21.516 -6.062 -15.125 1 78.69 200 ASP A CA 1
ATOM 1530 C C . ASP A 1 200 ? 20.906 -7.457 -15.273 1 78.69 200 ASP A C 1
ATOM 1532 O O . ASP A 1 200 ? 21.609 -8.461 -15.172 1 78.69 200 ASP A O 1
ATOM 1536 N N . LEU A 1 201 ? 19.703 -7.5 -15.531 1 79.88 201 LEU A N 1
ATOM 1537 C CA . LEU A 1 201 ? 19.016 -8.781 -15.617 1 79.88 201 LEU A CA 1
ATOM 1538 C C . LEU A 1 201 ? 19.578 -9.625 -16.75 1 79.88 201 LEU A C 1
ATOM 1540 O O . LEU A 1 201 ? 19.766 -10.836 -16.609 1 79.88 201 LEU A O 1
ATOM 1544 N N . SER A 1 202 ? 19.797 -8.961 -17.844 1 75.88 202 SER A N 1
ATOM 1545 C CA . SER A 1 202 ? 20.328 -9.68 -19 1 75.88 202 SER A CA 1
ATOM 1546 C C . SER A 1 202 ? 21.672 -10.305 -18.672 1 75.88 202 SER A C 1
ATOM 1548 O O . SER A 1 202 ? 21.938 -11.461 -19.031 1 75.88 202 SER A O 1
ATOM 1550 N N . GLN A 1 203 ? 22.422 -9.484 -18.031 1 76.94 203 GLN A N 1
ATOM 1551 C CA . GLN A 1 203 ? 23.719 -10.008 -17.656 1 76.94 203 GLN A CA 1
ATOM 1552 C C . GLN A 1 203 ? 23.594 -11.148 -16.656 1 76.94 203 GLN A C 1
ATOM 1554 O O . GLN A 1 203 ? 24.281 -12.164 -16.781 1 76.94 203 GLN A O 1
ATOM 1559 N N . THR A 1 204 ? 22.734 -10.992 -15.789 1 75.5 204 THR A N 1
ATOM 1560 C CA . THR A 1 204 ? 22.531 -12.008 -14.758 1 75.5 204 THR A CA 1
ATOM 1561 C C . THR A 1 204 ? 21.969 -13.297 -15.375 1 75.5 204 THR A C 1
ATOM 1563 O O . THR A 1 204 ? 22.422 -14.391 -15.039 1 75.5 204 THR A O 1
ATOM 1566 N N . THR A 1 205 ? 21.125 -13.195 -16.266 1 78.38 205 THR A N 1
ATOM 1567 C CA . THR A 1 205 ? 20.531 -14.359 -16.922 1 78.38 205 THR A CA 1
ATOM 1568 C C . THR A 1 205 ? 21.562 -15.086 -17.781 1 78.38 205 THR A C 1
ATOM 1570 O O . THR A 1 205 ? 21.578 -16.312 -17.828 1 78.38 205 THR A O 1
ATOM 1573 N N . ARG A 1 206 ? 22.297 -14.312 -18.391 1 76.94 206 ARG A N 1
ATOM 1574 C CA . ARG A 1 206 ? 23.375 -14.906 -19.188 1 76.94 206 ARG A CA 1
ATOM 1575 C C . ARG A 1 206 ? 24.328 -15.703 -18.297 1 76.94 206 ARG A C 1
ATOM 1577 O O . ARG A 1 206 ? 24.719 -16.812 -18.641 1 76.94 206 ARG A O 1
ATOM 1584 N N . LYS A 1 207 ? 24.578 -15.109 -17.266 1 72.81 207 LYS A N 1
ATOM 1585 C CA . LYS A 1 207 ? 25.469 -15.781 -16.328 1 72.81 207 LYS A CA 1
ATOM 1586 C C . LYS A 1 207 ? 24.859 -17.078 -15.812 1 72.81 207 LYS A C 1
ATOM 1588 O O . LYS A 1 207 ? 25.547 -18.078 -15.664 1 72.81 207 LYS A O 1
ATOM 1593 N N . ILE A 1 208 ? 23.609 -17.062 -15.594 1 71 208 ILE A N 1
ATOM 1594 C CA . ILE A 1 208 ? 22.906 -18.234 -15.109 1 71 208 ILE A CA 1
ATOM 1595 C C . ILE A 1 208 ? 22.922 -19.328 -16.188 1 71 208 ILE A C 1
ATOM 1597 O O . ILE A 1 208 ? 23.188 -20.484 -15.906 1 71 208 ILE A O 1
ATOM 1601 N N . LYS A 1 209 ? 22.688 -18.891 -17.328 1 73.94 209 LYS A N 1
ATOM 1602 C CA . LYS A 1 209 ? 22.703 -19.844 -18.438 1 73.94 209 LYS A CA 1
ATOM 1603 C C . LYS A 1 209 ? 24.078 -20.453 -18.625 1 73.94 209 LYS A C 1
ATOM 1605 O O . LYS A 1 209 ? 24.203 -21.656 -18.859 1 73.94 209 LYS A O 1
ATOM 1610 N N . GLU A 1 210 ? 25.047 -19.578 -18.531 1 69.38 210 GLU A N 1
ATOM 1611 C CA . GLU A 1 210 ? 26.406 -20.047 -18.672 1 69.38 210 GLU A CA 1
ATOM 1612 C C . GLU A 1 210 ? 26.797 -20.984 -17.547 1 69.38 210 GLU A C 1
ATOM 1614 O O . GLU A 1 210 ? 27.453 -22.016 -17.781 1 69.38 210 GLU A O 1
ATOM 1619 N N . ALA A 1 211 ? 26.469 -20.672 -16.406 1 66.38 211 ALA A N 1
ATOM 1620 C CA . ALA A 1 211 ? 26.75 -21.516 -15.258 1 66.38 211 ALA A CA 1
ATOM 1621 C C . ALA A 1 211 ? 26.062 -22.875 -15.406 1 66.38 211 ALA A C 1
ATOM 1623 O O . ALA A 1 211 ? 26.641 -23.906 -15.047 1 66.38 211 ALA A O 1
ATOM 1624 N N . GLU A 1 212 ? 24.922 -22.891 -15.891 1 69.75 212 GLU A N 1
ATOM 1625 C CA . GLU A 1 212 ? 24.188 -24.125 -16.109 1 69.75 212 GLU A CA 1
ATOM 1626 C C . GLU A 1 212 ? 24.875 -24.984 -17.172 1 69.75 212 GLU A C 1
ATOM 1628 O O . GLU A 1 212 ? 24.953 -26.203 -17.047 1 69.75 212 GLU A O 1
ATOM 1633 N N . LYS A 1 213 ? 25.281 -24.281 -18.156 1 70.31 213 LYS A N 1
ATOM 1634 C CA . LYS A 1 213 ? 26.031 -25 -19.203 1 70.31 213 LYS A CA 1
ATOM 1635 C C . LYS A 1 213 ? 27.297 -25.641 -18.625 1 70.31 213 LYS A C 1
ATOM 1637 O O . LYS A 1 213 ? 27.641 -26.766 -18.969 1 70.31 213 LYS A O 1
ATOM 1642 N N . LEU A 1 214 ? 27.922 -24.906 -17.875 1 64.81 214 LEU A N 1
ATOM 1643 C CA . LEU A 1 214 ? 29.141 -25.406 -17.234 1 64.81 214 LEU A CA 1
ATOM 1644 C C . LEU A 1 214 ? 28.844 -26.594 -16.328 1 64.81 214 LEU A C 1
ATOM 1646 O O . LEU A 1 214 ? 29.594 -27.578 -16.312 1 64.81 214 LEU A O 1
ATOM 1650 N N . LYS A 1 215 ? 27.812 -26.5 -15.562 1 66.25 215 LYS A N 1
ATOM 1651 C CA . LYS A 1 215 ? 27.422 -27.594 -14.688 1 66.25 215 LYS A CA 1
ATOM 1652 C C . LYS A 1 215 ? 27.078 -28.859 -15.484 1 66.25 215 LYS A C 1
ATOM 1654 O O . LYS A 1 215 ? 27.406 -29.969 -15.078 1 66.25 215 LYS A O 1
ATOM 1659 N N . SER A 1 216 ? 26.312 -28.562 -16.469 1 66.81 216 SER A N 1
ATOM 1660 C CA . SER A 1 216 ? 25.938 -29.703 -17.312 1 66.81 216 SER A CA 1
ATOM 1661 C C . SER A 1 216 ? 27.156 -30.375 -17.922 1 66.81 216 SER A C 1
ATOM 1663 O O . SER A 1 216 ? 27.141 -31.578 -18.188 1 66.81 216 SER A O 1
ATOM 1665 N N . LYS A 1 217 ? 28.109 -29.578 -18.031 1 63.81 217 LYS A N 1
ATOM 1666 C CA . LYS A 1 217 ? 29.328 -30.156 -18.578 1 63.81 217 LYS A CA 1
ATOM 1667 C C . LYS A 1 217 ? 30.078 -30.969 -17.516 1 63.81 217 LYS A C 1
ATOM 1669 O O . LYS A 1 217 ? 30.844 -31.875 -17.844 1 63.81 217 LYS A O 1
ATOM 1674 N N . PHE A 1 218 ? 29.859 -30.516 -16.438 1 60.56 218 PHE A N 1
ATOM 1675 C CA . PHE A 1 218 ? 30.562 -31.219 -15.375 1 60.56 218 PHE A CA 1
ATOM 1676 C C . PHE A 1 218 ? 29.766 -32.406 -14.883 1 60.56 218 PHE A C 1
ATOM 1678 O O . PHE A 1 218 ? 30.281 -33.281 -14.172 1 60.56 218 PHE A O 1
ATOM 1685 N N . THR A 1 219 ? 28.516 -32.5 -15.195 1 57.31 219 THR A N 1
ATOM 1686 C CA . THR A 1 219 ? 27.766 -33.688 -14.859 1 57.31 219 THR A CA 1
ATOM 1687 C C . THR A 1 219 ? 27.609 -34.594 -16.078 1 57.31 219 THR A C 1
ATOM 1689 O O . THR A 1 219 ? 27.469 -34.094 -17.203 1 57.31 219 THR A O 1
ATOM 1692 N N . MET B 1 1 ? 93 4.266 -63.781 1 26.94 1 MET B N 1
ATOM 1693 C CA . MET B 1 1 ? 92.812 5.422 -62.906 1 26.94 1 MET B CA 1
ATOM 1694 C C . MET B 1 1 ? 91.375 5.766 -62.719 1 26.94 1 MET B C 1
ATOM 1696 O O . MET B 1 1 ? 90.75 6.43 -63.562 1 26.94 1 MET B O 1
ATOM 1700 N N . GLU B 1 2 ? 90.438 4.844 -62.281 1 25.91 2 GLU B N 1
ATOM 1701 C CA . GLU B 1 2 ? 89.062 4.445 -62.594 1 25.91 2 GLU B CA 1
ATOM 1702 C C . GLU B 1 2 ? 88.062 5.316 -61.812 1 25.91 2 GLU B C 1
ATOM 1704 O O . GLU B 1 2 ? 88.188 5.441 -60.594 1 25.91 2 GLU B O 1
ATOM 1709 N N . SER B 1 3 ? 87.625 6.402 -62.5 1 28.5 3 SER B N 1
ATOM 1710 C CA . SER B 1 3 ? 87.062 7.633 -62 1 28.5 3 SER B CA 1
ATOM 1711 C C . SER B 1 3 ? 85.75 7.348 -61.219 1 28.5 3 SER B C 1
ATOM 1713 O O . SER B 1 3 ? 85 6.465 -61.594 1 28.5 3 SER B O 1
ATOM 1715 N N . PRO B 1 4 ? 85.75 7.734 -59.875 1 29.06 4 PRO B N 1
ATOM 1716 C CA . PRO B 1 4 ? 84.812 7.363 -58.812 1 29.06 4 PRO B CA 1
ATOM 1717 C C . PRO B 1 4 ? 83.375 7.852 -59.094 1 29.06 4 PRO B C 1
ATOM 1719 O O . PRO B 1 4 ? 83.188 9.008 -59.469 1 29.06 4 PRO B O 1
ATOM 1722 N N . VAL B 1 5 ? 82.562 7.043 -59.656 1 28.62 5 VAL B N 1
ATOM 1723 C CA . VAL B 1 5 ? 81.25 7.297 -60.281 1 28.62 5 VAL B CA 1
ATOM 1724 C C . VAL B 1 5 ? 80.312 7.969 -59.281 1 28.62 5 VAL B C 1
ATOM 1726 O O . VAL B 1 5 ? 80.062 7.426 -58.219 1 28.62 5 VAL B O 1
ATOM 1729 N N . GLY B 1 6 ? 80.438 9.312 -59.156 1 22.22 6 GLY B N 1
ATOM 1730 C CA . GLY B 1 6 ? 79.812 10.195 -58.156 1 22.22 6 GLY B CA 1
ATOM 1731 C C . GLY B 1 6 ? 78.312 10.109 -58.125 1 22.22 6 GLY B C 1
ATOM 1732 O O . GLY B 1 6 ? 77.688 10.273 -59.156 1 22.22 6 GLY B O 1
ATOM 1733 N N . PHE B 1 7 ? 77.688 9.156 -57.375 1 23.66 7 PHE B N 1
ATOM 1734 C CA . PHE B 1 7 ? 76.312 8.688 -57.406 1 23.66 7 PHE B CA 1
ATOM 1735 C C . PHE B 1 7 ? 75.375 9.836 -57.125 1 23.66 7 PHE B C 1
ATOM 1737 O O . PHE B 1 7 ? 75.312 10.359 -56 1 23.66 7 PHE B O 1
ATOM 1744 N N . SER B 1 8 ? 75.375 10.742 -58.125 1 19.55 8 SER B N 1
ATOM 1745 C CA . SER B 1 8 ? 74.875 12.109 -58.031 1 19.55 8 SER B CA 1
ATOM 1746 C C . SER B 1 8 ? 73.438 12.125 -57.469 1 19.55 8 SER B C 1
ATOM 1748 O O . SER B 1 8 ? 73.188 12.875 -56.531 1 19.55 8 SER B O 1
ATOM 1750 N N . GLY B 1 9 ? 72.5 11.914 -58.281 1 18.81 9 GLY B N 1
ATOM 1751 C CA . GLY B 1 9 ? 71.375 12.828 -58.594 1 18.81 9 GLY B CA 1
ATOM 1752 C C . GLY B 1 9 ? 70.188 12.641 -57.719 1 18.81 9 GLY B C 1
ATOM 1753 O O . GLY B 1 9 ? 69.375 11.711 -57.906 1 18.81 9 GLY B O 1
ATOM 1754 N N . PHE B 1 10 ? 70.312 12.602 -56.406 1 21.75 10 PHE B N 1
ATOM 1755 C CA . PHE B 1 10 ? 69.25 12.156 -55.562 1 21.75 10 PHE B CA 1
ATOM 1756 C C . PHE B 1 10 ? 68 13.062 -55.75 1 21.75 10 PHE B C 1
ATOM 1758 O O . PHE B 1 10 ? 68.062 14.242 -55.406 1 21.75 10 PHE B O 1
ATOM 1765 N N . ARG B 1 11 ? 67.438 13.023 -56.969 1 23.3 11 ARG B N 1
ATOM 1766 C CA . ARG B 1 11 ? 66.375 13.898 -57.375 1 23.3 11 ARG B CA 1
ATOM 1767 C C . ARG B 1 11 ? 65.312 13.977 -56.25 1 23.3 11 ARG B C 1
ATOM 1769 O O . ARG B 1 11 ? 64.812 12.945 -55.781 1 23.3 11 ARG B O 1
ATOM 1776 N N . SER B 1 12 ? 65.438 15.016 -55.5 1 22.53 12 SER B N 1
ATOM 1777 C CA . SER B 1 12 ? 64.562 15.297 -54.344 1 22.53 12 SER B CA 1
ATOM 1778 C C . SER B 1 12 ? 63.094 15.305 -54.719 1 22.53 12 SER B C 1
ATOM 1780 O O . SER B 1 12 ? 62.688 16.047 -55.625 1 22.53 12 SER B O 1
ATOM 1782 N N . PRO B 1 13 ? 62.469 14.125 -54.875 1 22.83 13 PRO B N 1
ATOM 1783 C CA . PRO B 1 13 ? 61.125 14.141 -55.438 1 22.83 13 PRO B CA 1
ATOM 1784 C C . PRO B 1 13 ? 60.219 15.195 -54.781 1 22.83 13 PRO B C 1
ATOM 1786 O O . PRO B 1 13 ? 60.344 15.445 -53.562 1 22.83 13 PRO B O 1
ATOM 1789 N N . SER B 1 14 ? 60.156 16.328 -55.375 1 22.08 14 SER B N 1
ATOM 1790 C CA . SER B 1 14 ? 59.344 17.5 -55.031 1 22.08 14 SER B CA 1
ATOM 1791 C C . SER B 1 14 ? 57.938 17.094 -54.688 1 22.08 14 SER B C 1
ATOM 1793 O O . SER B 1 14 ? 57.125 16.781 -55.562 1 22.08 14 SER B O 1
ATOM 1795 N N . MET B 1 15 ? 57.781 16.234 -53.875 1 22.97 15 MET B N 1
ATOM 1796 C CA . MET B 1 15 ? 56.469 15.688 -53.594 1 22.97 15 MET B CA 1
ATOM 1797 C C . MET B 1 15 ? 55.469 16.812 -53.312 1 22.97 15 MET B C 1
ATOM 1799 O O . MET B 1 15 ? 55.625 17.578 -52.375 1 22.97 15 MET B O 1
ATOM 1803 N N . GLU B 1 16 ? 55.094 17.547 -54.281 1 23.08 16 GLU B N 1
ATOM 1804 C CA . GLU B 1 16 ? 54.031 18.562 -54.25 1 23.08 16 GLU B CA 1
ATOM 1805 C C . GLU B 1 16 ? 52.844 18.094 -53.406 1 23.08 16 GLU B C 1
ATOM 1807 O O . GLU B 1 16 ? 52.25 17.047 -53.688 1 23.08 16 GLU B O 1
ATOM 1812 N N . ALA B 1 17 ? 52.875 18.438 -52.25 1 28.2 17 ALA B N 1
ATOM 1813 C CA . ALA B 1 17 ? 51.938 18.125 -51.188 1 28.2 17 ALA B CA 1
ATOM 1814 C C . ALA B 1 17 ? 50.531 18.594 -51.531 1 28.2 17 ALA B C 1
ATOM 1816 O O . ALA B 1 17 ? 50.25 19.797 -51.594 1 28.2 17 ALA B O 1
ATOM 1817 N N . SER B 1 18 ? 50.031 18.219 -52.656 1 23.66 18 SER B N 1
ATOM 1818 C CA . SER B 1 18 ? 48.688 18.703 -52.875 1 23.66 18 SER B CA 1
ATOM 1819 C C . SER B 1 18 ? 47.812 18.547 -51.625 1 23.66 18 SER B C 1
ATOM 1821 O O . SER B 1 18 ? 47.688 17.453 -51.094 1 23.66 18 SER B O 1
ATOM 1823 N N . ILE B 1 19 ? 47.719 19.562 -50.906 1 26.78 19 ILE B N 1
ATOM 1824 C CA . ILE B 1 19 ? 46.938 19.766 -49.719 1 26.78 19 ILE B CA 1
ATOM 1825 C C . ILE B 1 19 ? 45.5 19.422 -49.969 1 26.78 19 ILE B C 1
ATOM 1827 O O . ILE B 1 19 ? 44.75 20.188 -50.594 1 26.78 19 ILE B O 1
ATOM 1831 N N . GLU B 1 20 ? 45.188 18.484 -50.75 1 24.33 20 GLU B N 1
ATOM 1832 C CA . GLU B 1 20 ? 43.75 18.297 -50.875 1 24.33 20 GLU B CA 1
ATOM 1833 C C . GLU B 1 20 ? 43.031 18.422 -49.531 1 24.33 20 GLU B C 1
ATOM 1835 O O . GLU B 1 20 ? 43.406 17.75 -48.562 1 24.33 20 GLU B O 1
ATOM 1840 N N . GLU B 1 21 ? 42.594 19.609 -49.281 1 24.75 21 GLU B N 1
ATOM 1841 C CA . GLU B 1 21 ? 41.75 19.969 -48.156 1 24.75 21 GLU B CA 1
ATOM 1842 C C . GLU B 1 21 ? 40.625 18.953 -47.938 1 24.75 21 GLU B C 1
ATOM 1844 O O . GLU B 1 21 ? 39.719 18.844 -48.719 1 24.75 21 GLU B O 1
ATOM 1849 N N . GLU B 1 22 ? 40.938 17.797 -47.812 1 25.2 22 GLU B N 1
ATOM 1850 C CA . GLU B 1 22 ? 39.875 16.859 -47.438 1 25.2 22 GLU B CA 1
ATOM 1851 C C . GLU B 1 22 ? 38.938 17.469 -46.375 1 25.2 22 GLU B C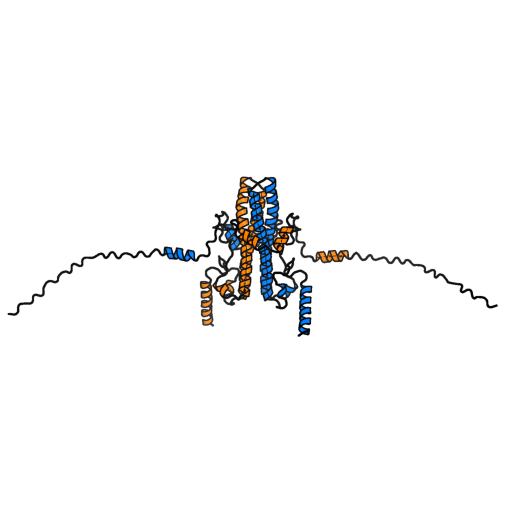 1
ATOM 1853 O O . GLU B 1 22 ? 39.375 17.859 -45.312 1 25.2 22 GLU B O 1
ATOM 1858 N N . GLU B 1 23 ? 37.938 18.188 -46.875 1 25.81 23 GLU B N 1
ATOM 1859 C CA . GLU B 1 23 ? 36.844 18.672 -46.094 1 25.81 23 GLU B CA 1
ATOM 1860 C C . GLU B 1 23 ? 36.469 17.688 -45 1 25.81 23 GLU B C 1
ATOM 1862 O O . GLU B 1 23 ? 36.125 16.531 -45.281 1 25.81 23 GLU B O 1
ATOM 1867 N N . LEU B 1 24 ? 37.156 17.672 -44.031 1 24.95 24 LEU B N 1
ATOM 1868 C CA . LEU B 1 24 ? 36.812 17 -42.781 1 24.95 24 LEU B CA 1
ATOM 1869 C C . LEU B 1 24 ? 35.312 17.031 -42.531 1 24.95 24 LEU B C 1
ATOM 1871 O O . LEU B 1 24 ? 34.75 18.109 -42.25 1 24.95 24 LEU B O 1
ATOM 1875 N N . GLN B 1 25 ? 34.594 16.484 -43.406 1 26.28 25 GLN B N 1
ATOM 1876 C CA . GLN B 1 25 ? 33.188 16.359 -43.031 1 26.28 25 GLN B CA 1
ATOM 1877 C C . GLN B 1 25 ? 33.031 16.047 -41.562 1 26.28 25 GLN B C 1
ATOM 1879 O O . GLN B 1 25 ? 33.406 14.969 -41.094 1 26.28 25 GLN B O 1
ATOM 1884 N N . GLY B 1 26 ? 33.25 16.953 -40.812 1 24.64 26 GLY B N 1
ATOM 1885 C CA . GLY B 1 26 ? 33.125 16.984 -39.375 1 24.64 26 GLY B CA 1
ATOM 1886 C C . GLY B 1 26 ? 32 16.125 -38.844 1 24.64 26 GLY B C 1
ATOM 1887 O O . GLY B 1 26 ? 30.844 16.375 -39.125 1 24.64 26 GLY B O 1
ATOM 1888 N N . ASP B 1 27 ? 32.188 14.852 -38.781 1 28.05 27 ASP B N 1
ATOM 1889 C CA . ASP B 1 27 ? 31.281 13.93 -38.125 1 28.05 27 ASP B CA 1
ATOM 1890 C C . ASP B 1 27 ? 30.656 14.57 -36.906 1 28.05 27 ASP B C 1
ATOM 1892 O O . ASP B 1 27 ? 31.375 15 -36 1 28.05 27 ASP B O 1
ATOM 1896 N N . ALA B 1 28 ? 29.609 15.234 -37.156 1 28.72 28 ALA B N 1
ATOM 1897 C CA . ALA B 1 28 ? 28.797 15.766 -36.031 1 28.72 28 ALA B CA 1
ATOM 1898 C C . ALA B 1 28 ? 28.938 14.906 -34.781 1 28.72 28 ALA B C 1
ATOM 1900 O O . ALA B 1 28 ? 28.891 13.672 -34.875 1 28.72 28 ALA B O 1
ATOM 1901 N N . PRO B 1 29 ? 29.656 15.383 -33.844 1 27.08 29 PRO B N 1
ATOM 1902 C CA . PRO B 1 29 ? 30 14.688 -32.594 1 27.08 29 PRO B CA 1
ATOM 1903 C C . PRO B 1 29 ? 28.891 13.742 -32.125 1 27.08 29 PRO B C 1
ATOM 1905 O O . PRO B 1 29 ? 27.703 13.977 -32.438 1 27.08 29 PRO B O 1
ATOM 1908 N N . HIS B 1 30 ? 29.172 12.422 -31.922 1 28.58 30 HIS B N 1
ATOM 1909 C CA . HIS B 1 30 ? 28.453 11.336 -31.266 1 28.58 30 HIS B CA 1
ATOM 1910 C C . HIS B 1 30 ? 27.625 11.844 -30.094 1 28.58 30 HIS B C 1
ATOM 1912 O O . HIS B 1 30 ? 27.094 11.047 -29.312 1 28.58 30 HIS B O 1
ATOM 1918 N N . GLY B 1 31 ? 27.75 13.07 -29.812 1 28.19 31 GLY B N 1
ATOM 1919 C CA . GLY B 1 31 ? 26.891 13.688 -28.812 1 28.19 31 GLY B CA 1
ATOM 1920 C C . GLY B 1 31 ? 25.422 13.445 -29.078 1 28.19 31 GLY B C 1
ATOM 1921 O O . GLY B 1 31 ? 24.578 13.797 -28.25 1 28.19 31 GLY B O 1
ATOM 1922 N N . SER B 1 32 ? 25.141 13.344 -30.344 1 30.23 32 SER B N 1
ATOM 1923 C CA . SER B 1 32 ? 23.719 13.211 -30.703 1 30.23 32 SER B CA 1
ATOM 1924 C C . SER B 1 32 ? 23.156 11.875 -30.234 1 30.23 32 SER B C 1
ATOM 1926 O O . SER B 1 32 ? 21.938 11.742 -30.062 1 30.23 32 SER B O 1
ATOM 1928 N N . VAL B 1 33 ? 24 10.859 -30.453 1 29.22 33 VAL B N 1
ATOM 1929 C CA . VAL B 1 33 ? 23.469 9.555 -30.094 1 29.22 33 VAL B CA 1
ATOM 1930 C C . VAL B 1 33 ? 23.188 9.508 -28.594 1 29.22 33 VAL B C 1
ATOM 1932 O O . VAL B 1 33 ? 22.297 8.781 -28.141 1 29.22 33 VAL B O 1
ATOM 1935 N N . LEU B 1 34 ? 24.156 10.055 -27.859 1 28.38 34 LEU B N 1
ATOM 1936 C CA . LEU B 1 34 ? 23.938 10.07 -26.422 1 28.38 34 LEU B CA 1
ATOM 1937 C C . LEU B 1 34 ? 22.656 10.828 -26.078 1 28.38 34 LEU B C 1
ATOM 1939 O O . LEU B 1 34 ? 21.922 10.438 -25.156 1 28.38 34 LEU B O 1
ATOM 1943 N N . LEU B 1 35 ? 22.453 12 -26.719 1 28.94 35 LEU B N 1
ATOM 1944 C CA . LEU B 1 35 ? 21.219 12.75 -26.547 1 28.94 35 LEU B CA 1
ATOM 1945 C C . LEU B 1 35 ? 20.031 11.969 -27.109 1 28.94 35 LEU B C 1
ATOM 1947 O O . LEU B 1 35 ? 18.891 12.211 -26.719 1 28.94 35 LEU B O 1
ATOM 1951 N N . GLN B 1 36 ? 20.203 11.281 -28.297 1 29.3 36 GLN B N 1
ATOM 1952 C CA . GLN B 1 36 ? 19.094 10.523 -28.844 1 29.3 36 GLN B CA 1
ATOM 1953 C C . GLN B 1 36 ? 18.688 9.383 -27.922 1 29.3 36 GLN B C 1
ATOM 1955 O O . GLN B 1 36 ? 17.531 8.938 -27.938 1 29.3 36 GLN B O 1
ATOM 1960 N N . GLY B 1 37 ? 19.641 8.508 -27.484 1 29.23 37 GLY B N 1
ATOM 1961 C CA . GLY B 1 37 ? 19.344 7.461 -26.516 1 29.23 37 GLY B CA 1
ATOM 1962 C C . GLY B 1 37 ? 18.734 7.984 -25.234 1 29.23 37 GLY B C 1
ATOM 1963 O O . GLY B 1 37 ? 18.281 7.207 -24.391 1 29.23 37 GLY B O 1
ATOM 1964 N N . ALA B 1 38 ? 19.062 9.133 -24.688 1 30.28 38 ALA B N 1
ATOM 1965 C CA . ALA B 1 38 ? 18.406 9.906 -23.641 1 30.28 38 ALA B CA 1
ATOM 1966 C C . ALA B 1 38 ? 16.922 10.125 -23.969 1 30.28 38 ALA B C 1
ATOM 1968 O O . ALA B 1 38 ? 16.109 10.375 -23.078 1 30.28 38 ALA B O 1
ATOM 1969 N N . LYS B 1 39 ? 16.516 10.375 -25.156 1 31.67 39 LYS B N 1
ATOM 1970 C CA . LYS B 1 39 ? 15.133 10.547 -25.625 1 31.67 39 LYS B CA 1
ATOM 1971 C C . LYS B 1 39 ? 14.305 9.297 -25.359 1 31.67 39 LYS B C 1
ATOM 1973 O O . LYS B 1 39 ? 13.078 9.32 -25.484 1 31.67 39 LYS B O 1
ATOM 1978 N N . ASN B 1 40 ? 14.734 8.18 -25.859 1 30.73 40 ASN B N 1
ATOM 1979 C CA . ASN B 1 40 ? 13.938 6.973 -25.672 1 30.73 40 ASN B CA 1
ATOM 1980 C C . ASN B 1 40 ? 13.625 6.727 -24.188 1 30.73 40 ASN B C 1
ATOM 1982 O O . ASN B 1 40 ? 13.391 5.59 -23.781 1 30.73 40 ASN B O 1
ATOM 1986 N N . TYR B 1 41 ? 14.18 7.383 -23.281 1 32.94 41 TYR B N 1
ATOM 1987 C CA . TYR B 1 41 ? 13.938 7.578 -21.859 1 32.94 41 TYR B CA 1
ATOM 1988 C C . TYR B 1 41 ? 12.469 7.895 -21.594 1 32.94 41 TYR B C 1
ATOM 1990 O O . TYR B 1 41 ? 11.859 8.688 -22.312 1 32.94 41 TYR B O 1
ATOM 1998 N N . GLY B 1 42 ? 11.719 6.984 -21.047 1 35.44 42 GLY B N 1
ATOM 1999 C CA . GLY B 1 42 ? 10.289 7.09 -20.797 1 35.44 42 GLY B CA 1
ATOM 2000 C C . GLY B 1 42 ? 9.828 8.516 -20.547 1 35.44 42 GLY B C 1
ATOM 2001 O O . GLY B 1 42 ? 10.648 9.422 -20.406 1 35.44 42 GLY B O 1
ATOM 2002 N N . PRO B 1 43 ? 8.57 8.867 -20.875 1 39.19 43 PRO B N 1
ATOM 2003 C CA . PRO B 1 43 ? 8.039 10.219 -20.703 1 39.19 43 PRO B CA 1
ATOM 2004 C C . PRO B 1 43 ? 8.688 10.969 -19.531 1 39.19 43 PRO B C 1
ATOM 2006 O O . PRO B 1 43 ? 9.062 10.344 -18.531 1 39.19 43 PRO B O 1
ATOM 2009 N N . MET B 1 44 ? 9.523 11.922 -19.875 1 45.28 44 MET B N 1
ATOM 2010 C CA . MET B 1 44 ? 10.047 12.859 -18.875 1 45.28 44 MET B CA 1
ATOM 2011 C C . MET B 1 44 ? 9.016 13.148 -17.797 1 45.28 44 MET B C 1
ATOM 2013 O O . MET B 1 44 ? 7.906 13.609 -18.094 1 45.28 44 MET B O 1
ATOM 2017 N N . GLU B 1 45 ? 9.094 12.258 -16.844 1 58.44 45 GLU B N 1
ATOM 2018 C CA . GLU B 1 45 ? 8.219 12.539 -15.711 1 58.44 45 GLU B CA 1
ATOM 2019 C C . GLU B 1 45 ? 8.352 13.992 -15.25 1 58.44 45 GLU B C 1
ATOM 2021 O O . GLU B 1 45 ? 9.461 14.523 -15.164 1 58.44 45 GLU B O 1
ATOM 2026 N N . ASN B 1 46 ? 7.324 14.75 -15.523 1 63.53 46 ASN B N 1
ATOM 2027 C CA . ASN B 1 46 ? 7.277 16.047 -14.875 1 63.53 46 ASN B CA 1
ATOM 2028 C C . ASN B 1 46 ? 7.59 15.953 -13.383 1 63.53 46 ASN B C 1
ATOM 2030 O O . ASN B 1 46 ? 7.012 15.125 -12.672 1 63.53 46 ASN B O 1
ATOM 2034 N N . VAL B 1 47 ? 8.859 16.484 -13 1 62.69 47 VAL B N 1
ATOM 2035 C CA . VAL B 1 47 ? 9.281 16.438 -11.602 1 62.69 47 VAL B CA 1
ATOM 2036 C C . VAL B 1 47 ? 9.133 17.828 -10.969 1 62.69 47 VAL B C 1
ATOM 2038 O O . VAL B 1 47 ? 8.992 18.828 -11.68 1 62.69 47 VAL B O 1
ATOM 2041 N N . ALA B 1 48 ? 8.93 17.859 -9.594 1 76.44 48 ALA B N 1
ATOM 2042 C CA . ALA B 1 48 ? 8.852 19.094 -8.82 1 76.44 48 ALA B CA 1
ATOM 2043 C C . ALA B 1 48 ? 10.227 19.5 -8.281 1 76.44 48 ALA B C 1
ATOM 2045 O O . ALA B 1 48 ? 11.227 18.859 -8.586 1 76.44 48 ALA B O 1
ATOM 2046 N N . LYS B 1 49 ? 10.312 20.625 -7.555 1 77.81 49 LYS B N 1
ATOM 2047 C CA . LYS B 1 49 ? 11.531 21.172 -6.965 1 77.81 49 LYS B CA 1
ATOM 2048 C C . LYS B 1 49 ? 12.156 20.188 -5.984 1 77.81 49 LYS B C 1
ATOM 2050 O O . LYS B 1 49 ? 11.445 19.391 -5.352 1 77.81 49 LYS B O 1
ATOM 2055 N N . LYS B 1 50 ? 13.438 20.344 -5.695 1 81.25 50 LYS B N 1
ATOM 2056 C CA . LYS B 1 50 ? 14.227 19.469 -4.836 1 81.25 50 LYS B CA 1
ATOM 2057 C C . LYS B 1 50 ? 13.805 19.594 -3.377 1 81.25 50 LYS B C 1
ATOM 2059 O O . LYS B 1 50 ? 13.352 20.656 -2.951 1 81.25 50 LYS B O 1
ATOM 2064 N N . LEU B 1 51 ? 14.023 18.469 -2.73 1 87.31 51 LEU B N 1
ATOM 2065 C CA . LEU B 1 51 ? 13.75 18.422 -1.298 1 87.31 51 LEU B CA 1
ATOM 2066 C C . LEU B 1 51 ? 15.039 18.25 -0.505 1 87.31 51 LEU B C 1
ATOM 2068 O O . LEU B 1 51 ? 15.938 17.516 -0.933 1 87.31 51 LEU B O 1
ATOM 2072 N N . ASP B 1 52 ? 15.141 18.828 0.634 1 81.75 52 ASP B N 1
ATOM 2073 C CA . ASP B 1 52 ? 16.328 18.734 1.491 1 81.75 52 ASP B CA 1
ATOM 2074 C C . ASP B 1 52 ? 16.484 17.328 2.041 1 81.75 52 ASP B C 1
ATOM 2076 O O . ASP B 1 52 ? 17.594 16.797 2.082 1 81.75 52 ASP B O 1
ATOM 2080 N N . LYS B 1 53 ? 15.523 16.625 2.395 1 85.44 53 LYS B N 1
ATOM 2081 C CA . LYS B 1 53 ? 15.609 15.305 3.025 1 85.44 53 LYS B CA 1
ATOM 2082 C C . LYS B 1 53 ? 15.375 14.195 2.01 1 85.44 53 LYS B C 1
ATOM 2084 O O . LYS B 1 53 ? 14.883 13.117 2.361 1 85.44 53 LYS B O 1
ATOM 2089 N N . ALA B 1 54 ? 15.789 14.43 0.821 1 92.31 54 ALA B N 1
ATOM 2090 C CA . ALA B 1 54 ? 15.531 13.492 -0.268 1 92.31 54 ALA B CA 1
ATOM 2091 C C . ALA B 1 54 ? 16.281 12.188 -0.052 1 92.31 54 ALA B C 1
ATOM 2093 O O . ALA B 1 54 ? 15.773 11.109 -0.354 1 92.31 54 ALA B O 1
ATOM 2094 N N . ALA B 1 55 ? 17.516 12.281 0.467 1 90.19 55 ALA B N 1
ATOM 2095 C CA . ALA B 1 55 ? 18.344 11.094 0.657 1 90.19 55 ALA B CA 1
ATOM 2096 C C . ALA B 1 55 ? 17.688 10.109 1.618 1 90.19 55 ALA B C 1
ATOM 2098 O O . ALA B 1 55 ? 17.703 8.898 1.384 1 90.19 55 ALA B O 1
ATOM 2099 N N . MET B 1 56 ? 17.109 10.625 2.631 1 91.25 56 MET B N 1
ATOM 2100 C CA . MET B 1 56 ? 16.438 9.789 3.615 1 91.25 56 MET B CA 1
ATOM 2101 C C . MET B 1 56 ? 15.203 9.125 3.008 1 91.25 56 MET B C 1
ATOM 2103 O O . MET B 1 56 ? 14.961 7.934 3.217 1 91.25 56 MET B O 1
ATOM 2107 N N . VAL B 1 57 ? 14.492 9.883 2.266 1 93.75 57 VAL B N 1
ATOM 2108 C CA . VAL B 1 57 ? 13.281 9.383 1.62 1 93.75 57 VAL B CA 1
ATOM 2109 C C . VAL B 1 57 ? 13.648 8.273 0.639 1 93.75 57 VAL B C 1
ATOM 2111 O O . VAL B 1 57 ? 13.062 7.184 0.679 1 93.75 57 VAL B O 1
ATOM 2114 N N . ASN B 1 58 ? 14.641 8.57 -0.172 1 92.88 58 ASN B N 1
ATOM 2115 C CA . ASN B 1 58 ? 15.078 7.555 -1.125 1 92.88 58 ASN B CA 1
ATOM 2116 C C . ASN B 1 58 ? 15.531 6.277 -0.419 1 92.88 58 ASN B C 1
ATOM 2118 O O . ASN B 1 58 ? 15.148 5.176 -0.817 1 92.88 58 ASN B O 1
ATOM 2122 N N . HIS B 1 59 ? 16.25 6.402 0.604 1 91 59 HIS B N 1
ATOM 2123 C CA . HIS B 1 59 ? 16.75 5.254 1.351 1 91 59 HIS B CA 1
ATOM 2124 C C . HIS B 1 59 ? 15.609 4.41 1.904 1 91 59 HIS B C 1
ATOM 2126 O O . HIS B 1 59 ? 15.617 3.184 1.773 1 91 59 HIS B O 1
ATOM 2132 N N . LEU B 1 60 ? 14.656 5.008 2.445 1 92 60 LEU B N 1
ATOM 2133 C CA . LEU B 1 60 ? 13.516 4.332 3.062 1 92 60 LEU B CA 1
ATOM 2134 C C . LEU B 1 60 ? 12.711 3.564 2.021 1 92 60 LEU B C 1
ATOM 2136 O O . LEU B 1 60 ? 12.305 2.424 2.26 1 92 60 LEU B O 1
ATOM 2140 N N . PHE B 1 61 ? 12.484 4.098 0.901 1 95.19 61 PHE B N 1
ATOM 2141 C CA . PHE B 1 61 ? 11.625 3.496 -0.117 1 95.19 61 PHE B CA 1
ATOM 2142 C C . PHE B 1 61 ? 12.359 2.381 -0.851 1 95.19 61 PHE B C 1
ATOM 2144 O O . PHE B 1 61 ? 11.734 1.492 -1.43 1 95.19 61 PHE B O 1
ATOM 2151 N N . ILE B 1 62 ? 13.68 2.402 -0.793 1 90.81 62 ILE B N 1
ATOM 2152 C CA . ILE B 1 62 ? 14.469 1.38 -1.472 1 90.81 62 ILE B CA 1
ATOM 2153 C C . ILE B 1 62 ? 14.719 0.208 -0.525 1 90.81 62 ILE B C 1
ATOM 2155 O O . ILE B 1 62 ? 14.68 -0.953 -0.941 1 90.81 62 ILE B O 1
ATOM 2159 N N . ASN B 1 63 ? 14.898 0.535 0.774 1 89.5 63 ASN B N 1
ATOM 2160 C CA . ASN B 1 63 ? 15.406 -0.497 1.673 1 89.5 63 ASN B CA 1
ATOM 2161 C C . ASN B 1 63 ? 14.367 -0.892 2.717 1 89.5 63 ASN B C 1
ATOM 2163 O O . ASN B 1 63 ? 14.539 -1.882 3.43 1 89.5 63 ASN B O 1
ATOM 2167 N N . GLY B 1 64 ? 13.305 -0.181 2.82 1 93.06 64 GLY B N 1
ATOM 2168 C CA . GLY B 1 64 ? 12.352 -0.416 3.895 1 93.06 64 GLY B CA 1
ATOM 2169 C C . GLY B 1 64 ? 12.867 0.015 5.254 1 93.06 64 GLY B C 1
ATOM 2170 O O . GLY B 1 64 ? 13.789 0.832 5.344 1 93.06 64 GLY B O 1
ATOM 2171 N N . MET B 1 65 ? 12.18 -0.415 6.246 1 93.06 65 MET B N 1
ATOM 2172 C CA . MET B 1 65 ? 12.508 -0.037 7.617 1 93.06 65 MET B CA 1
ATOM 2173 C C . MET B 1 65 ? 13.195 -1.186 8.352 1 93.06 65 MET B C 1
ATOM 2175 O O . MET B 1 65 ? 12.891 -2.354 8.102 1 93.06 65 MET B O 1
ATOM 2179 N N . LYS B 1 66 ? 14.109 -0.722 9.234 1 90.5 66 LYS B N 1
ATOM 2180 C CA . LYS B 1 66 ? 14.609 -1.713 10.18 1 90.5 66 LYS B CA 1
ATOM 2181 C C . LYS B 1 66 ? 13.5 -2.184 11.117 1 90.5 66 LYS B C 1
ATOM 2183 O O . LYS B 1 66 ? 12.609 -1.404 11.484 1 90.5 66 LYS B O 1
ATOM 2188 N N . GLN B 1 67 ? 13.586 -3.416 11.523 1 92.88 67 GLN B N 1
ATOM 2189 C CA . GLN B 1 67 ? 12.539 -4.043 12.32 1 92.88 67 GLN B CA 1
ATOM 2190 C C . GLN B 1 67 ? 12.312 -3.285 13.625 1 92.88 67 GLN B C 1
ATOM 2192 O O . GLN B 1 67 ? 11.172 -3.094 14.055 1 92.88 67 GLN B O 1
ATOM 2197 N N . GLU B 1 68 ? 13.367 -2.838 14.273 1 89.56 68 GLU B N 1
ATOM 2198 C CA . GLU B 1 68 ? 13.258 -2.131 15.547 1 89.56 68 GLU B CA 1
ATOM 2199 C C . GLU B 1 68 ? 12.5 -0.816 15.391 1 89.56 68 GLU B C 1
ATOM 2201 O O . GLU B 1 68 ? 11.641 -0.485 16.203 1 89.56 68 GLU B O 1
ATOM 2206 N N . ASP B 1 69 ? 12.828 -0.109 14.344 1 90.25 69 ASP B N 1
ATOM 2207 C CA . ASP B 1 69 ? 12.164 1.158 14.07 1 90.25 69 ASP B CA 1
ATOM 2208 C C . ASP B 1 69 ? 10.695 0.937 13.711 1 90.25 69 ASP B C 1
ATOM 2210 O O . ASP B 1 69 ? 9.82 1.694 14.141 1 90.25 69 ASP B O 1
ATOM 2214 N N . TYR B 1 70 ? 10.469 -0.107 12.977 1 94.19 70 TYR B N 1
ATOM 2215 C CA . TYR B 1 70 ? 9.109 -0.454 12.586 1 94.19 70 TYR B CA 1
ATOM 2216 C C . TYR B 1 70 ? 8.25 -0.753 13.812 1 94.19 70 TYR B C 1
ATOM 2218 O O . TYR B 1 70 ? 7.152 -0.209 13.953 1 94.19 70 TYR B O 1
ATOM 2226 N N . LYS B 1 71 ? 8.75 -1.541 14.641 1 92.44 71 LYS B N 1
ATOM 2227 C CA . LYS B 1 71 ? 8.031 -1.916 15.852 1 92.44 71 LYS B CA 1
ATOM 2228 C C . LYS B 1 71 ? 7.73 -0.694 16.719 1 92.44 71 LYS B C 1
ATOM 2230 O O . LYS B 1 71 ? 6.641 -0.574 17.281 1 92.44 71 LYS B O 1
ATOM 2235 N N . ALA B 1 72 ? 8.672 0.163 16.797 1 90.25 72 ALA B N 1
ATOM 2236 C CA . ALA B 1 72 ? 8.5 1.372 17.594 1 90.25 72 ALA B CA 1
ATOM 2237 C C . ALA B 1 72 ? 7.336 2.211 17.078 1 90.25 72 ALA B C 1
ATOM 2239 O O . ALA B 1 72 ? 6.555 2.748 17.875 1 90.25 72 ALA B O 1
ATOM 2240 N N . ILE B 1 73 ? 7.203 2.246 15.797 1 92.38 73 ILE B N 1
ATOM 2241 C CA . ILE B 1 73 ? 6.152 3.068 15.211 1 92.38 73 ILE B CA 1
ATOM 2242 C C . ILE B 1 73 ? 4.805 2.367 15.359 1 92.38 73 ILE B C 1
ATOM 2244 O O . ILE B 1 73 ? 3.822 2.98 15.789 1 92.38 73 ILE B O 1
ATOM 2248 N N . VAL B 1 74 ? 4.75 1.134 15.078 1 91.69 74 VAL B N 1
ATOM 2249 C CA . VAL B 1 74 ? 3.486 0.405 15.008 1 91.69 74 VAL B CA 1
ATOM 2250 C C . VAL B 1 74 ? 2.932 0.199 16.422 1 91.69 74 VAL B C 1
ATOM 2252 O O . VAL B 1 74 ? 1.719 0.076 16.609 1 91.69 74 VAL B O 1
ATOM 2255 N N . GLU B 1 75 ? 3.736 0.184 17.375 1 88.31 75 GLU B N 1
ATOM 2256 C CA . GLU B 1 75 ? 3.303 -0.036 18.75 1 88.31 75 GLU B CA 1
ATOM 2257 C C . GLU B 1 75 ? 3.037 1.287 19.469 1 88.31 75 GLU B C 1
ATOM 2259 O O . GLU B 1 75 ? 2.529 1.303 20.594 1 88.31 75 GLU B O 1
ATOM 2264 N N . ASP B 1 76 ? 3.379 2.293 18.781 1 86.75 76 ASP B N 1
ATOM 2265 C CA . ASP B 1 76 ? 3.145 3.615 19.359 1 86.75 76 ASP B CA 1
ATOM 2266 C C . ASP B 1 76 ? 1.651 3.928 19.422 1 86.75 76 ASP B C 1
ATOM 2268 O O . ASP B 1 76 ? 0.893 3.545 18.531 1 86.75 76 ASP B O 1
ATOM 2272 N N . LYS B 1 77 ? 1.223 4.727 20.375 1 83.31 77 LYS B N 1
ATOM 2273 C CA . LYS B 1 77 ? -0.168 5.125 20.578 1 83.31 77 LYS B CA 1
ATOM 2274 C C . LYS B 1 77 ? -0.688 5.918 19.375 1 83.31 77 LYS B C 1
ATOM 2276 O O . LYS B 1 77 ? -1.886 5.898 19.094 1 83.31 77 LYS B O 1
ATOM 2281 N N . MET B 1 78 ? 0.185 6.5 18.688 1 84.56 78 MET B N 1
ATOM 2282 C CA . MET B 1 78 ? -0.198 7.336 17.547 1 84.56 78 MET B CA 1
ATOM 2283 C C . MET B 1 78 ? -0.769 6.484 16.422 1 84.56 78 MET B C 1
ATOM 2285 O O . MET B 1 78 ? -1.479 6.996 15.555 1 84.56 78 MET B O 1
ATOM 2289 N N . THR B 1 79 ? -0.459 5.273 16.438 1 91.25 79 THR B N 1
ATOM 2290 C CA . THR B 1 79 ? -0.926 4.414 15.352 1 91.25 79 THR B CA 1
ATOM 2291 C C . THR B 1 79 ? -2.16 3.627 15.773 1 91.25 79 THR B C 1
ATOM 2293 O O . THR B 1 79 ? -2.654 2.781 15.031 1 91.25 79 THR B O 1
ATOM 2296 N N . LEU B 1 80 ? -2.668 3.965 16.953 1 92.56 80 LEU B N 1
ATOM 2297 C CA . LEU B 1 80 ? -3.939 3.369 17.344 1 92.56 80 LEU B CA 1
ATOM 2298 C C . LEU B 1 80 ? -5.09 3.965 16.547 1 92.56 80 LEU B C 1
ATOM 2300 O O . LEU B 1 80 ? -5.273 5.184 16.516 1 92.56 80 LEU B O 1
ATOM 2304 N N . ARG B 1 81 ? -5.785 3.158 15.906 1 92.69 81 ARG B N 1
ATOM 2305 C CA . ARG B 1 81 ? -6.871 3.633 15.062 1 92.69 81 ARG B CA 1
ATOM 2306 C C . ARG B 1 81 ? -7.984 4.254 15.898 1 92.69 81 ARG B C 1
ATOM 2308 O O . ARG B 1 81 ? -8.305 3.764 16.984 1 92.69 81 ARG B O 1
ATOM 2315 N N . PRO B 1 82 ? -8.602 5.277 15.414 1 93.5 82 PRO B N 1
ATOM 2316 C CA . PRO B 1 82 ? -9.812 5.77 16.062 1 93.5 82 PRO B CA 1
ATOM 2317 C C . PRO B 1 82 ? -10.914 4.711 16.141 1 93.5 82 PRO B C 1
ATOM 2319 O O . PRO B 1 82 ? -11.086 3.928 15.211 1 93.5 82 PRO B O 1
ATOM 2322 N N . SER B 1 83 ? -11.648 4.719 17.156 1 91.88 83 SER B N 1
ATOM 2323 C CA . SER B 1 83 ? -12.594 3.646 17.453 1 91.88 83 SER B CA 1
ATOM 2324 C C . SER B 1 83 ? -13.688 3.566 16.391 1 91.88 83 SER B C 1
ATOM 2326 O O . SER B 1 83 ? -14.25 2.498 16.156 1 91.88 83 SER B O 1
ATOM 2328 N N . ASN B 1 84 ? -14.055 4.684 15.828 1 92.62 84 ASN B N 1
ATOM 2329 C CA . ASN B 1 84 ? -15.141 4.691 14.844 1 92.62 84 ASN B CA 1
ATOM 2330 C C . ASN B 1 84 ? -14.602 4.57 13.422 1 92.62 84 ASN B C 1
ATOM 2332 O O . ASN B 1 84 ? -15.352 4.738 12.461 1 92.62 84 ASN B O 1
ATOM 2336 N N . CYS B 1 85 ? -13.312 4.371 13.227 1 94.38 85 CYS B N 1
ATOM 2337 C CA . CYS B 1 85 ? -12.727 4.109 11.922 1 94.38 85 CYS B CA 1
ATOM 2338 C C . CYS B 1 85 ? -12.398 2.633 11.758 1 94.38 85 CYS B C 1
ATOM 2340 O O . CYS B 1 85 ? -11.227 2.26 11.648 1 94.38 85 CYS B O 1
ATOM 2342 N N . HIS B 1 86 ? -13.352 1.865 11.555 1 91.06 86 HIS B N 1
ATOM 2343 C CA . HIS B 1 86 ? -13.219 0.412 11.57 1 91.06 86 HIS B CA 1
ATOM 2344 C C . HIS B 1 86 ? -12.508 -0.088 10.312 1 91.06 86 HIS B C 1
ATOM 2346 O O . HIS B 1 86 ? -11.945 -1.185 10.312 1 91.06 86 HIS B O 1
ATOM 2352 N N . ALA B 1 87 ? -12.555 0.731 9.297 1 92.5 87 ALA B N 1
ATOM 2353 C CA . ALA B 1 87 ? -11.953 0.299 8.031 1 92.5 87 ALA B CA 1
ATOM 2354 C C . ALA B 1 87 ? -10.445 0.51 8.047 1 92.5 87 ALA B C 1
ATOM 2356 O O . ALA B 1 87 ? -9.734 -0.003 7.176 1 92.5 87 ALA B O 1
ATOM 2357 N N . LEU B 1 88 ? -9.898 1.25 9.062 1 94.88 88 LEU B N 1
ATOM 2358 C CA . LEU B 1 88 ? -8.461 1.492 9.18 1 94.88 88 LEU B CA 1
ATOM 2359 C C . LEU B 1 88 ? -7.766 0.327 9.875 1 94.88 88 LEU B C 1
ATOM 2361 O O . LEU B 1 88 ? -7.016 0.529 10.828 1 94.88 88 LEU B O 1
ATOM 2365 N N . THR B 1 89 ? -8.016 -0.791 9.367 1 92.38 89 THR B N 1
ATOM 2366 C CA . THR B 1 89 ? -7.402 -2.02 9.852 1 92.38 89 THR B CA 1
ATOM 2367 C C . THR B 1 89 ? -7.125 -2.98 8.703 1 92.38 89 THR B C 1
ATOM 2369 O O . THR B 1 89 ? -7.672 -2.818 7.609 1 92.38 89 THR B O 1
ATOM 2372 N N . GLN B 1 90 ? -6.188 -3.801 8.938 1 91.88 90 GLN B N 1
ATOM 2373 C CA . GLN B 1 90 ? -5.918 -4.832 7.941 1 91.88 90 GLN B CA 1
ATOM 2374 C C . GLN B 1 90 ? -7.117 -5.762 7.773 1 91.88 90 GLN B C 1
ATOM 2376 O O . GLN B 1 90 ? -7.832 -6.039 8.734 1 91.88 90 GLN B O 1
ATOM 2381 N N . VAL B 1 91 ? -7.348 -6.168 6.605 1 93.75 91 VAL B N 1
ATOM 2382 C CA . VAL B 1 91 ? -8.398 -7.137 6.305 1 93.75 91 VAL B CA 1
ATOM 2383 C C . VAL B 1 91 ? -7.836 -8.555 6.391 1 93.75 91 VAL B C 1
ATOM 2385 O O . VAL B 1 91 ? -6.789 -8.852 5.809 1 93.75 91 VAL B O 1
ATOM 2388 N N . ASP B 1 92 ? -8.531 -9.367 7.098 1 92.62 92 ASP B N 1
ATOM 2389 C CA . ASP B 1 92 ? -8.062 -10.742 7.238 1 92.62 92 ASP B CA 1
ATOM 2390 C C . ASP B 1 92 ? -8.656 -11.633 6.156 1 92.62 92 ASP B C 1
ATOM 2392 O O . ASP B 1 92 ? -9.711 -11.328 5.598 1 92.62 92 ASP B O 1
ATOM 2396 N N . CYS B 1 93 ? -7.914 -12.633 5.902 1 92.62 93 CYS B N 1
ATOM 2397 C CA . CYS B 1 93 ? -8.461 -13.672 5.035 1 92.62 93 CYS B CA 1
ATOM 2398 C C . CYS B 1 93 ? -9.328 -14.648 5.824 1 92.62 93 CYS B C 1
ATOM 2400 O O . CYS B 1 93 ? -9.023 -14.953 6.98 1 92.62 93 CYS B O 1
ATOM 2402 N N . ASN B 1 94 ? -10.391 -15.117 5.227 1 88.75 94 ASN B N 1
ATOM 2403 C CA . ASN B 1 94 ? -11.25 -16.094 5.867 1 88.75 94 ASN B CA 1
ATOM 2404 C C . ASN B 1 94 ? -10.492 -17.375 6.207 1 88.75 94 ASN B C 1
ATOM 2406 O O . ASN B 1 94 ? -9.773 -17.922 5.367 1 88.75 94 ASN B O 1
ATOM 2410 N N . THR B 1 95 ? -10.719 -17.891 7.379 1 87.56 95 THR B N 1
ATOM 2411 C CA . THR B 1 95 ? -9.977 -19.047 7.867 1 87.56 95 THR B CA 1
ATOM 2412 C C . THR B 1 95 ? -10.156 -20.25 6.938 1 87.56 95 THR B C 1
ATOM 2414 O O . THR B 1 95 ? -9.211 -20.984 6.664 1 87.56 95 THR B O 1
ATOM 2417 N N . GLN B 1 96 ? -11.359 -20.422 6.477 1 84.19 96 GLN B N 1
ATOM 2418 C CA . GLN B 1 96 ? -11.656 -21.531 5.582 1 84.19 96 GLN B CA 1
ATOM 2419 C C . GLN B 1 96 ? -10.828 -21.438 4.301 1 84.19 96 GLN B C 1
ATOM 2421 O O . GLN B 1 96 ? -10.414 -22.469 3.752 1 84.19 96 GLN B O 1
ATOM 2426 N N . VAL B 1 97 ? -10.602 -20.281 3.859 1 88.31 97 VAL B N 1
ATOM 2427 C CA . VAL B 1 97 ? -9.836 -20.062 2.641 1 88.31 97 VAL B CA 1
ATOM 2428 C C . VAL B 1 97 ? -8.352 -20.281 2.924 1 88.31 97 VAL B C 1
ATOM 2430 O O . VAL B 1 97 ? -7.664 -20.984 2.18 1 88.31 97 VAL B O 1
ATOM 2433 N N . VAL B 1 98 ? -7.895 -19.766 3.998 1 88.31 98 VAL B N 1
ATOM 2434 C CA . VAL B 1 98 ? -6.492 -19.906 4.383 1 88.31 98 VAL B CA 1
ATOM 2435 C C . VAL B 1 98 ? -6.121 -21.375 4.488 1 88.31 98 VAL B C 1
ATOM 2437 O O . VAL B 1 98 ? -5.062 -21.797 4.008 1 88.31 98 VAL B O 1
ATOM 2440 N N . ASP B 1 99 ? -7 -22.078 5.016 1 85.25 99 ASP B N 1
ATOM 2441 C CA . ASP B 1 99 ? -6.75 -23.5 5.25 1 85.25 99 ASP B CA 1
ATOM 2442 C C . ASP B 1 99 ? -6.672 -24.266 3.932 1 85.25 99 ASP B C 1
ATOM 2444 O O . ASP B 1 99 ? -6.012 -25.312 3.85 1 85.25 99 ASP B O 1
ATOM 2448 N N . ALA B 1 100 ? -7.312 -23.812 2.969 1 86.06 100 ALA B N 1
ATOM 2449 C CA . ALA B 1 100 ? -7.375 -24.5 1.682 1 86.06 100 ALA B CA 1
ATOM 2450 C C . ALA B 1 100 ? -6.207 -24.094 0.787 1 86.06 100 ALA B C 1
ATOM 2452 O O . ALA B 1 100 ? -5.934 -24.75 -0.221 1 86.06 100 ALA B O 1
ATOM 2453 N N . LEU B 1 101 ? -5.531 -23.094 1.111 1 89.44 101 LEU B N 1
ATOM 2454 C CA . LEU B 1 101 ? -4.477 -22.547 0.26 1 89.44 101 LEU B CA 1
ATOM 2455 C C . LEU B 1 101 ? -3.18 -23.328 0.444 1 89.44 101 LEU B C 1
ATOM 2457 O O . LEU B 1 101 ? -2.842 -23.734 1.562 1 89.44 101 LEU B O 1
ATOM 2461 N N . PRO B 1 102 ? -2.48 -23.5 -0.652 1 90.75 102 PRO B N 1
ATOM 2462 C CA . PRO B 1 102 ? -1.115 -24.016 -0.506 1 90.75 102 PRO B CA 1
ATOM 2463 C C . PRO B 1 102 ? -0.204 -23.047 0.246 1 90.75 102 PRO B C 1
ATOM 2465 O O . PRO B 1 102 ? -0.519 -21.859 0.364 1 90.75 102 PRO B O 1
ATOM 2468 N N . ALA B 1 103 ? 0.876 -23.531 0.707 1 90.44 103 ALA B N 1
ATOM 2469 C CA . ALA B 1 103 ? 1.79 -22.781 1.564 1 90.44 103 ALA B CA 1
ATOM 2470 C C . ALA B 1 103 ? 2.275 -21.5 0.873 1 90.44 103 ALA B C 1
ATOM 2472 O O . ALA B 1 103 ? 2.322 -20.438 1.486 1 90.44 103 ALA B O 1
ATOM 2473 N N . GLU B 1 104 ? 2.59 -21.594 -0.407 1 88.62 104 GLU B N 1
ATOM 2474 C CA . GLU B 1 104 ? 3.123 -20.453 -1.142 1 88.62 104 GLU B CA 1
ATOM 2475 C C . GLU B 1 104 ? 2.08 -19.344 -1.278 1 88.62 104 GLU B C 1
ATOM 2477 O O . GLU B 1 104 ? 2.408 -18.172 -1.193 1 88.62 104 GLU B O 1
ATOM 2482 N N . ALA B 1 105 ? 0.895 -19.781 -1.466 1 90.12 105 ALA B N 1
ATOM 2483 C CA . ALA B 1 105 ? -0.197 -18.828 -1.59 1 90.12 105 ALA B CA 1
ATOM 2484 C C . ALA B 1 105 ? -0.493 -18.156 -0.25 1 90.12 105 ALA B C 1
ATOM 2486 O O . ALA B 1 105 ? -0.805 -16.969 -0.201 1 90.12 105 ALA B O 1
ATOM 2487 N N . ARG B 1 106 ? -0.354 -18.922 0.787 1 93.06 106 ARG B N 1
ATOM 2488 C CA . ARG B 1 106 ? -0.542 -18.359 2.121 1 93.06 106 ARG B CA 1
ATOM 2489 C C . ARG B 1 106 ? 0.522 -17.312 2.432 1 93.06 106 ARG B C 1
ATOM 2491 O O . ARG B 1 106 ? 0.221 -16.266 3 1 93.06 106 ARG B O 1
ATOM 2498 N N . LYS B 1 107 ? 1.65 -17.656 2.057 1 94.25 107 LYS B N 1
ATOM 2499 C CA . LYS B 1 107 ? 2.752 -16.719 2.277 1 94.25 107 LYS B CA 1
ATOM 2500 C C . LYS B 1 107 ? 2.555 -15.438 1.479 1 94.25 107 LYS B C 1
ATOM 2502 O O . LYS B 1 107 ? 2.809 -14.344 1.982 1 94.25 107 LYS B O 1
ATOM 2507 N N . ALA B 1 108 ? 2.133 -15.586 0.243 1 93.88 108 ALA B N 1
ATOM 2508 C CA . ALA B 1 108 ? 1.859 -14.422 -0.591 1 93.88 108 ALA B CA 1
ATOM 2509 C C . ALA B 1 108 ? 0.786 -13.539 0.038 1 93.88 108 ALA B C 1
ATOM 2511 O O . ALA B 1 108 ? 0.935 -12.312 0.096 1 93.88 108 ALA B O 1
ATOM 2512 N N . ASP B 1 109 ? -0.235 -14.156 0.53 1 95.75 109 ASP B N 1
ATOM 2513 C CA . ASP B 1 109 ? -1.303 -13.383 1.157 1 95.75 109 ASP B CA 1
ATOM 2514 C C . ASP B 1 109 ? -0.808 -12.688 2.424 1 95.75 109 ASP B C 1
ATOM 2516 O O . ASP B 1 109 ? -1.171 -11.539 2.691 1 95.75 109 ASP B O 1
ATOM 2520 N N . PHE B 1 110 ? -0.032 -13.406 3.166 1 96.38 110 PHE B N 1
ATOM 2521 C CA . PHE B 1 110 ? 0.529 -12.82 4.375 1 96.38 110 PHE B CA 1
ATOM 2522 C C . PHE B 1 110 ? 1.335 -11.57 4.047 1 96.38 110 PHE B C 1
ATOM 2524 O O . PHE B 1 110 ? 1.198 -10.539 4.715 1 96.38 110 PHE B O 1
ATOM 2531 N N . ARG B 1 111 ? 2.152 -11.633 3.061 1 96.62 111 ARG B N 1
ATOM 2532 C CA . ARG B 1 111 ? 2.967 -10.484 2.656 1 96.62 111 ARG B CA 1
ATOM 2533 C C . ARG B 1 111 ? 2.09 -9.312 2.236 1 96.62 111 ARG B C 1
ATOM 2535 O O . ARG B 1 111 ? 2.363 -8.164 2.598 1 96.62 111 ARG B O 1
ATOM 2542 N N . LEU B 1 112 ? 1.052 -9.609 1.497 1 97.69 112 LEU B N 1
ATOM 2543 C CA . LEU B 1 112 ? 0.137 -8.57 1.05 1 97.69 112 LEU B CA 1
ATOM 2544 C C . LEU B 1 112 ? -0.609 -7.957 2.23 1 97.69 112 LEU B C 1
ATOM 2546 O O . LEU B 1 112 ? -0.864 -6.75 2.252 1 97.69 112 LEU B O 1
ATOM 2550 N N . ARG B 1 113 ? -0.926 -8.781 3.189 1 96.75 113 ARG B N 1
ATOM 2551 C CA . ARG B 1 113 ? -1.572 -8.297 4.402 1 96.75 113 ARG B CA 1
ATOM 2552 C C . ARG B 1 113 ? -0.661 -7.332 5.16 1 96.75 113 ARG B C 1
ATOM 2554 O O . ARG B 1 113 ? -1.124 -6.332 5.707 1 96.75 113 ARG B O 1
ATOM 2561 N N . GLU B 1 114 ? 0.624 -7.66 5.203 1 96.88 114 GLU B N 1
ATOM 2562 C CA . GLU B 1 114 ? 1.58 -6.789 5.875 1 96.88 114 GLU B CA 1
ATOM 2563 C C . GLU B 1 114 ? 1.689 -5.441 5.168 1 96.88 114 GLU B C 1
ATOM 2565 O O . GLU B 1 114 ? 1.839 -4.402 5.816 1 96.88 114 GLU B O 1
ATOM 2570 N N . VAL B 1 115 ? 1.619 -5.457 3.85 1 98 115 VAL B N 1
ATOM 2571 C CA . VAL B 1 115 ? 1.566 -4.211 3.096 1 98 115 VAL B CA 1
ATOM 2572 C C . VAL B 1 115 ? 0.339 -3.404 3.514 1 98 115 VAL B C 1
ATOM 2574 O O . VAL B 1 115 ? 0.436 -2.203 3.773 1 98 115 VAL B O 1
ATOM 2577 N N . GLY B 1 116 ? -0.822 -4.055 3.604 1 97.88 116 GLY B N 1
ATOM 2578 C CA . GLY B 1 116 ? -2.049 -3.414 4.047 1 97.88 116 GLY B CA 1
ATOM 2579 C C . GLY B 1 116 ? -1.943 -2.822 5.441 1 97.88 116 GLY B C 1
ATOM 2580 O O . GLY B 1 116 ? -2.473 -1.741 5.703 1 97.88 116 GLY B O 1
ATOM 2581 N N . LYS B 1 117 ? -1.244 -3.527 6.277 1 96.81 117 LYS B N 1
ATOM 2582 C CA . LYS B 1 117 ? -1.031 -3.039 7.637 1 96.81 117 LYS B CA 1
ATOM 2583 C C . LYS B 1 117 ? -0.252 -1.727 7.633 1 96.81 117 LYS B C 1
ATOM 2585 O O . LYS B 1 117 ? -0.617 -0.78 8.328 1 96.81 117 LYS B O 1
ATOM 2590 N N . ASP B 1 118 ? 0.835 -1.71 6.879 1 97.88 118 ASP B N 1
ATOM 2591 C CA . ASP B 1 118 ? 1.626 -0.487 6.777 1 97.88 118 ASP B CA 1
ATOM 2592 C C . ASP B 1 118 ? 0.776 0.674 6.266 1 97.88 118 ASP B C 1
ATOM 2594 O O . ASP B 1 118 ? 0.853 1.786 6.793 1 97.88 118 ASP B O 1
ATOM 2598 N N . ILE B 1 119 ? -0.061 0.401 5.242 1 98.5 119 ILE B N 1
ATOM 2599 C CA . ILE B 1 119 ? -0.906 1.422 4.629 1 98.5 119 ILE B CA 1
ATOM 2600 C C . ILE B 1 119 ? -1.894 1.959 5.664 1 98.5 119 ILE B C 1
ATOM 2602 O O . ILE B 1 119 ? -2.031 3.174 5.828 1 98.5 119 ILE B O 1
ATOM 2606 N N . THR B 1 120 ? -2.533 1.094 6.402 1 97.75 120 THR B N 1
ATOM 2607 C CA . THR B 1 120 ? -3.572 1.521 7.332 1 97.75 120 THR B CA 1
ATOM 2608 C C . THR B 1 120 ? -2.959 2.234 8.531 1 97.75 120 THR B C 1
ATOM 2610 O O . THR B 1 120 ? -3.537 3.191 9.055 1 97.75 120 THR B O 1
ATOM 2613 N N . LYS B 1 121 ? -1.812 1.806 8.984 1 97.38 121 LYS B N 1
ATOM 2614 C CA . LYS B 1 121 ? -1.142 2.496 10.086 1 97.38 121 LYS B CA 1
ATOM 2615 C C . LYS B 1 121 ? -0.695 3.893 9.664 1 97.38 121 LYS B C 1
ATOM 2617 O O . LYS B 1 121 ? -0.844 4.852 10.422 1 97.38 121 LYS B O 1
ATOM 2622 N N . ALA B 1 122 ? -0.14 3.986 8.469 1 98.19 122 ALA B N 1
ATOM 2623 C CA . ALA B 1 122 ? 0.213 5.305 7.941 1 98.19 122 ALA B CA 1
ATOM 2624 C C . ALA B 1 122 ? -1.018 6.199 7.84 1 98.19 122 ALA B C 1
ATOM 2626 O O . ALA B 1 122 ? -0.979 7.367 8.234 1 98.19 122 ALA B O 1
ATOM 2627 N N . ALA B 1 123 ? -2.105 5.633 7.348 1 97.88 123 ALA B N 1
ATOM 2628 C CA . ALA B 1 123 ? -3.35 6.379 7.191 1 97.88 123 ALA B CA 1
ATOM 2629 C C . ALA B 1 123 ? -3.877 6.855 8.547 1 97.88 123 ALA B C 1
ATOM 2631 O O . ALA B 1 123 ? -4.422 7.953 8.656 1 97.88 123 ALA B O 1
ATOM 2632 N N . THR B 1 124 ? -3.732 6.008 9.492 1 97.12 124 THR B N 1
ATOM 2633 C CA . THR B 1 124 ? -4.164 6.367 10.844 1 97.12 124 THR B CA 1
ATOM 2634 C C . THR B 1 124 ? -3.418 7.609 11.328 1 97.12 124 THR B C 1
ATOM 2636 O O . THR B 1 124 ? -4.031 8.531 11.867 1 97.12 124 THR B O 1
ATOM 2639 N N . ILE B 1 125 ? -2.135 7.648 11.117 1 96.38 125 ILE B N 1
ATOM 2640 C CA . ILE B 1 125 ? -1.342 8.812 11.5 1 96.38 125 ILE B CA 1
ATOM 2641 C C . ILE B 1 125 ? -1.824 10.039 10.727 1 96.38 125 ILE B C 1
ATOM 2643 O O . ILE B 1 125 ? -2.035 11.102 11.32 1 96.38 125 ILE B O 1
ATOM 2647 N N . VAL B 1 126 ? -2.07 9.875 9.438 1 97.38 126 VAL B N 1
ATOM 2648 C CA . VAL B 1 126 ? -2.465 10.984 8.586 1 97.38 126 VAL B CA 1
ATOM 2649 C C . VAL B 1 126 ? -3.818 11.531 9.039 1 97.38 126 VAL B C 1
ATOM 2651 O O . VAL B 1 126 ? -3.99 12.742 9.18 1 97.38 126 VAL B O 1
ATOM 2654 N N . VAL B 1 127 ? -4.727 10.648 9.258 1 96 127 VAL B N 1
ATOM 2655 C CA . VAL B 1 127 ? -6.074 11.102 9.594 1 96 127 VAL B CA 1
ATOM 2656 C C . VAL B 1 127 ? -6.066 11.805 10.945 1 96 127 VAL B C 1
ATOM 2658 O O . VAL B 1 127 ? -6.754 12.812 11.125 1 96 127 VAL B O 1
ATOM 2661 N N . LYS B 1 128 ? -5.359 11.367 11.93 1 95 128 LYS B N 1
ATOM 2662 C CA . LYS B 1 128 ? -5.234 12.031 13.219 1 95 128 LYS B CA 1
ATOM 2663 C C . LYS B 1 128 ? -4.574 13.398 13.07 1 95 128 LYS B C 1
ATOM 2665 O O . LYS B 1 128 ? -5.016 14.383 13.68 1 95 128 LYS B O 1
ATOM 2670 N N . SER B 1 129 ? -3.514 13.453 12.273 1 95.69 129 SER B N 1
ATOM 2671 C CA . SER B 1 129 ? -2.838 14.719 12.023 1 95.69 129 SER B CA 1
ATOM 2672 C C . SER B 1 129 ? -3.771 15.719 11.344 1 95.69 129 SER B C 1
ATOM 2674 O O . SER B 1 129 ? -3.744 16.906 11.656 1 95.69 129 SER B O 1
ATOM 2676 N N . LEU B 1 130 ? -4.566 15.211 10.422 1 95.19 130 LEU B N 1
ATOM 2677 C CA . LEU B 1 130 ? -5.527 16.062 9.719 1 95.19 130 LEU B CA 1
ATOM 2678 C C . LEU B 1 130 ? -6.477 16.734 10.703 1 95.19 130 LEU B C 1
ATOM 2680 O O . LEU B 1 130 ? -6.805 17.906 10.547 1 95.19 130 LEU B O 1
ATOM 2684 N N . THR B 1 131 ? -6.891 16.016 11.664 1 93 131 THR B N 1
ATOM 2685 C CA . THR B 1 131 ? -7.809 16.547 12.672 1 93 131 THR B CA 1
ATOM 2686 C C . THR B 1 131 ? -7.156 17.703 13.438 1 93 131 THR B C 1
ATOM 2688 O O . THR B 1 131 ? -7.773 18.75 13.633 1 93 131 THR B O 1
ATOM 2691 N N . VAL B 1 132 ? -5.941 17.547 13.828 1 94 132 VAL B N 1
ATOM 2692 C CA . VAL B 1 132 ? -5.211 18.547 14.602 1 94 132 VAL B CA 1
ATOM 2693 C C . VAL B 1 132 ? -4.906 19.75 13.727 1 94 132 VAL B C 1
ATOM 2695 O O . VAL B 1 132 ? -5.125 20.891 14.133 1 94 132 VAL B O 1
ATOM 2698 N N . LEU B 1 133 ? -4.465 19.516 12.547 1 95.12 133 LEU B N 1
ATOM 2699 C CA . LEU B 1 133 ? -4.07 20.594 11.641 1 95.12 133 LEU B CA 1
ATOM 2700 C C . LEU B 1 133 ? -5.289 21.391 11.188 1 95.12 133 LEU B C 1
ATOM 2702 O O . LEU B 1 133 ? -5.203 22.609 11 1 95.12 133 LEU B O 1
ATOM 2706 N N . ASP B 1 134 ? -6.363 20.688 10.93 1 93.38 134 ASP B N 1
ATOM 2707 C CA . ASP B 1 134 ? -7.598 21.359 10.555 1 93.38 134 ASP B CA 1
ATOM 2708 C C . ASP B 1 134 ? -8.031 22.344 11.633 1 93.38 134 ASP B C 1
ATOM 2710 O O . ASP B 1 134 ? -8.406 23.484 11.328 1 93.38 134 ASP B O 1
ATOM 2714 N N . LYS B 1 135 ? -7.977 21.953 12.836 1 92.81 135 LYS B N 1
ATOM 2715 C CA . LYS B 1 135 ? -8.305 22.828 13.961 1 92.81 135 LYS B CA 1
ATOM 2716 C C . LYS B 1 135 ? -7.34 24 14.039 1 92.81 135 LYS B C 1
ATOM 2718 O O . LYS B 1 135 ? -7.762 25.141 14.242 1 92.81 135 LYS B O 1
ATOM 2723 N N . ALA B 1 136 ? -6.07 23.688 13.93 1 91 136 ALA B N 1
ATOM 2724 C CA . ALA B 1 136 ? -5.055 24.734 13.969 1 91 136 ALA B CA 1
ATOM 2725 C C . ALA B 1 136 ? -5.277 25.75 12.859 1 91 136 ALA B C 1
ATOM 2727 O O . ALA B 1 136 ? -5.109 26.953 13.07 1 91 136 ALA B O 1
ATOM 2728 N N . ALA B 1 137 ? -5.594 25.297 11.695 1 90.38 137 ALA B N 1
ATOM 2729 C CA . ALA B 1 137 ? -5.844 26.188 10.555 1 90.38 137 ALA B CA 1
ATOM 2730 C C . ALA B 1 137 ? -7.016 27.109 10.836 1 90.38 137 ALA B C 1
ATOM 2732 O O . ALA B 1 137 ? -6.961 28.297 10.5 1 90.38 137 ALA B O 1
ATOM 2733 N N . HIS B 1 138 ? -8.047 26.641 11.375 1 89.38 138 HIS B N 1
ATOM 2734 C CA . HIS B 1 138 ? -9.25 27.406 11.656 1 89.38 138 HIS B CA 1
ATOM 2735 C C . HIS B 1 138 ? -9.031 28.375 12.812 1 89.38 138 HIS B C 1
ATOM 2737 O O . HIS B 1 138 ? -9.43 29.547 12.742 1 89.38 138 HIS B O 1
ATOM 2743 N N . ASP B 1 139 ? -8.453 27.891 13.867 1 89 139 ASP B N 1
ATOM 2744 C CA . ASP B 1 139 ? -8.242 28.703 15.062 1 89 139 ASP B CA 1
ATOM 2745 C C . ASP B 1 139 ? -7.301 29.875 14.773 1 89 139 ASP B C 1
ATOM 2747 O O . ASP B 1 139 ? -7.484 30.969 15.305 1 89 139 ASP B O 1
ATOM 2751 N N . GLU B 1 140 ? -6.348 29.672 13.945 1 86.25 140 GLU B N 1
ATOM 2752 C CA . GLU B 1 140 ? -5.332 30.688 13.688 1 86.25 140 GLU B CA 1
ATOM 2753 C C . GLU B 1 140 ? -5.547 31.359 12.328 1 86.25 140 GLU B C 1
ATOM 2755 O O . GLU B 1 140 ? -4.766 32.219 11.922 1 86.25 140 GLU B O 1
ATOM 2760 N N . GLU B 1 141 ? -6.668 30.969 11.578 1 88.25 141 GLU B N 1
ATOM 2761 C CA . GLU B 1 141 ? -6.922 31.453 10.227 1 88.25 141 GLU B CA 1
ATOM 2762 C C . GLU B 1 141 ? -5.664 31.391 9.367 1 88.25 141 GLU B C 1
ATOM 2764 O O . GLU B 1 141 ? -5.301 32.344 8.703 1 88.25 141 GLU B O 1
ATOM 2769 N N . ASN B 1 142 ? -4.906 30.375 9.539 1 90.38 142 ASN B N 1
ATOM 2770 C CA . ASN B 1 142 ? -3.643 30.156 8.844 1 90.38 142 ASN B CA 1
ATOM 2771 C C . ASN B 1 142 ? -3.859 29.469 7.496 1 90.38 142 ASN B C 1
ATOM 2773 O O . ASN B 1 142 ? -4.105 28.266 7.438 1 90.38 142 ASN B O 1
ATOM 2777 N N . GLN B 1 143 ? -3.688 30.172 6.477 1 91.12 143 GLN B N 1
ATOM 2778 C CA . GLN B 1 143 ? -3.977 29.688 5.133 1 91.12 143 GLN B CA 1
ATOM 2779 C C . GLN B 1 143 ? -2.965 28.625 4.699 1 91.12 143 GLN B C 1
ATOM 2781 O O . GLN B 1 143 ? -3.305 27.703 3.963 1 91.12 143 GLN B O 1
ATOM 2786 N N . VAL B 1 144 ? -1.759 28.797 5.148 1 92.19 144 VAL B N 1
ATOM 2787 C CA . VAL B 1 144 ? -0.718 27.828 4.797 1 92.19 144 VAL B CA 1
ATOM 2788 C C . VAL B 1 144 ? -1.086 26.453 5.336 1 92.19 144 VAL B C 1
ATOM 2790 O O . VAL B 1 144 ? -1.04 25.453 4.605 1 92.19 144 VAL B O 1
ATOM 2793 N N . ILE B 1 145 ? -1.534 26.406 6.543 1 94.25 145 ILE B N 1
ATOM 2794 C CA . ILE B 1 145 ? -1.889 25.141 7.164 1 94.25 145 ILE B CA 1
ATOM 2795 C C . ILE B 1 145 ? -3.158 24.594 6.52 1 94.25 145 ILE B C 1
ATOM 2797 O O . ILE B 1 145 ? -3.277 23.375 6.309 1 94.25 145 ILE B O 1
ATOM 2801 N N . ALA B 1 146 ? -4.07 25.453 6.199 1 93.25 146 ALA B N 1
ATOM 2802 C CA . ALA B 1 146 ? -5.309 25.031 5.543 1 93.25 146 ALA B CA 1
ATOM 2803 C C . ALA B 1 146 ? -5.016 24.359 4.207 1 93.25 146 ALA B C 1
ATOM 2805 O O . ALA B 1 146 ? -5.656 23.359 3.857 1 93.25 146 ALA B O 1
ATOM 2806 N N . ASN B 1 147 ? -4.102 24.906 3.467 1 93.69 147 ASN B N 1
ATOM 2807 C CA . ASN B 1 147 ? -3.707 24.297 2.195 1 93.69 147 ASN B CA 1
ATOM 2808 C C . ASN B 1 147 ? -3.098 22.922 2.393 1 93.69 147 ASN B C 1
ATOM 2810 O O . ASN B 1 147 ? -3.357 22 1.607 1 93.69 147 ASN B O 1
ATOM 2814 N N . GLU B 1 148 ? -2.281 22.766 3.424 1 95 148 GLU B N 1
ATOM 2815 C CA . GLU B 1 148 ? -1.666 21.469 3.689 1 95 148 GLU B CA 1
ATOM 2816 C C . GLU B 1 148 ? -2.709 20.453 4.113 1 95 148 GLU B C 1
ATOM 2818 O O . GLU B 1 148 ? -2.584 19.266 3.797 1 95 148 GLU B O 1
ATOM 2823 N N . VAL B 1 149 ? -3.725 20.922 4.805 1 94.88 149 VAL B N 1
ATOM 2824 C CA . VAL B 1 149 ? -4.828 20.047 5.172 1 94.88 149 VAL B CA 1
ATOM 2825 C C . VAL B 1 149 ? -5.496 19.5 3.912 1 94.88 149 VAL B C 1
ATOM 2827 O O . VAL B 1 149 ? -5.777 18.297 3.818 1 94.88 149 VAL B O 1
ATOM 2830 N N . ALA B 1 150 ? -5.715 20.312 2.969 1 92.69 150 ALA B N 1
ATOM 2831 C CA . ALA B 1 150 ? -6.312 19.891 1.706 1 92.69 150 ALA B CA 1
ATOM 2832 C C . ALA B 1 150 ? -5.426 18.859 0.993 1 92.69 150 ALA B C 1
ATOM 2834 O O . ALA B 1 150 ? -5.914 17.844 0.498 1 92.69 150 ALA B O 1
ATOM 2835 N N . MET B 1 151 ? -4.16 19.109 0.948 1 93.88 151 MET B N 1
ATOM 2836 C CA . MET B 1 151 ? -3.211 18.203 0.299 1 93.88 151 MET B CA 1
ATOM 2837 C C . MET B 1 151 ? -3.178 16.859 1.002 1 93.88 151 MET B C 1
ATOM 2839 O O . MET B 1 151 ? -3.25 15.812 0.352 1 93.88 151 MET B O 1
ATOM 2843 N N . LEU B 1 152 ? -3.139 16.906 2.301 1 96.56 152 LEU B N 1
ATOM 2844 C CA . LEU B 1 152 ? -3.051 15.672 3.076 1 96.56 152 LEU B CA 1
ATOM 2845 C C . LEU B 1 152 ? -4.344 14.867 2.971 1 96.56 152 LEU B C 1
ATOM 2847 O O . LEU B 1 152 ? -4.328 13.641 3.062 1 96.56 152 LEU B O 1
ATOM 2851 N N . ASN B 1 153 ? -5.488 15.562 2.76 1 94.75 153 ASN B N 1
ATOM 2852 C CA . ASN B 1 153 ? -6.719 14.844 2.451 1 94.75 153 ASN B CA 1
ATOM 2853 C C . ASN B 1 153 ? -6.594 14.039 1.158 1 94.75 153 ASN B C 1
ATOM 2855 O O . ASN B 1 153 ? -7.141 12.945 1.048 1 94.75 153 ASN B O 1
ATOM 2859 N N . GLY B 1 154 ? -5.902 14.586 0.204 1 95.06 154 GLY B N 1
ATOM 2860 C CA . GLY B 1 154 ? -5.602 13.836 -1.007 1 95.06 154 GLY B CA 1
ATOM 2861 C C . GLY B 1 154 ? -4.758 12.602 -0.753 1 95.06 154 GLY B C 1
ATOM 2862 O O . GLY B 1 154 ? -5.016 11.539 -1.321 1 95.06 154 GLY B O 1
ATOM 2863 N N . ALA B 1 155 ? -3.734 12.773 0.097 1 97.56 155 ALA B N 1
ATOM 2864 C CA . ALA B 1 155 ? -2.902 11.633 0.472 1 97.56 155 ALA B CA 1
ATOM 2865 C C . ALA B 1 155 ? -3.738 10.539 1.13 1 97.56 155 ALA B C 1
ATOM 2867 O O . ALA B 1 155 ? -3.578 9.352 0.819 1 97.56 155 ALA B O 1
ATOM 2868 N N . LEU B 1 156 ? -4.648 10.953 2.025 1 97.19 156 LEU B N 1
ATOM 2869 C CA . LEU B 1 156 ? -5.512 10 2.713 1 97.19 156 LEU B CA 1
ATOM 2870 C C . LEU B 1 156 ? -6.395 9.25 1.72 1 97.19 156 LEU B C 1
ATOM 2872 O O . LEU B 1 156 ? -6.57 8.031 1.831 1 97.19 156 LEU B O 1
ATOM 2876 N N . ALA B 1 157 ? -6.914 9.953 0.811 1 96.56 157 ALA B N 1
ATOM 2877 C CA . ALA B 1 157 ? -7.746 9.336 -0.219 1 96.56 157 ALA B CA 1
ATOM 2878 C C . ALA B 1 157 ? -6.957 8.312 -1.021 1 96.56 157 ALA B C 1
ATOM 2880 O O . ALA B 1 157 ? -7.445 7.207 -1.277 1 96.56 157 ALA B O 1
ATOM 2881 N N . LEU B 1 158 ? -5.762 8.625 -1.379 1 97.69 158 LEU B N 1
ATOM 2882 C CA . LEU B 1 158 ? -4.91 7.703 -2.125 1 97.69 158 LEU B CA 1
ATOM 2883 C C . LEU B 1 158 ? -4.578 6.473 -1.289 1 97.69 158 LEU B C 1
ATOM 2885 O O . LEU B 1 158 ? -4.527 5.355 -1.813 1 97.69 158 LEU B O 1
ATOM 2889 N N . LEU B 1 159 ? -4.355 6.688 -0.023 1 98.38 159 LEU B N 1
ATOM 2890 C CA . LEU B 1 159 ? -4.078 5.562 0.861 1 98.38 159 LEU B CA 1
ATOM 2891 C C . LEU B 1 159 ? -5.289 4.641 0.961 1 98.38 159 LEU B C 1
ATOM 2893 O O . LEU B 1 159 ? -5.145 3.414 0.973 1 98.38 159 LEU B O 1
ATOM 2897 N N . GLY B 1 160 ? -6.461 5.25 1.068 1 97.44 160 GLY B N 1
ATOM 2898 C CA . GLY B 1 160 ? -7.668 4.441 1.029 1 97.44 160 GLY B CA 1
ATOM 2899 C C . GLY B 1 160 ? -7.793 3.617 -0.238 1 97.44 160 GLY B C 1
ATOM 2900 O O . GLY B 1 160 ? -8.141 2.434 -0.185 1 97.44 160 GLY B O 1
ATOM 2901 N N . ASN B 1 161 ? -7.488 4.207 -1.31 1 97 161 ASN B N 1
ATOM 2902 C CA . ASN B 1 161 ? -7.539 3.51 -2.59 1 97 161 ASN B CA 1
ATOM 2903 C C . ASN B 1 161 ? -6.496 2.398 -2.662 1 97 161 ASN B C 1
ATOM 2905 O O . ASN B 1 161 ? -6.77 1.319 -3.191 1 97 161 ASN B O 1
ATOM 2909 N N . ALA B 1 162 ? -5.297 2.705 -2.211 1 98.44 162 ALA B N 1
ATOM 2910 C CA . ALA B 1 162 ? -4.238 1.701 -2.176 1 98.44 162 ALA B CA 1
ATOM 2911 C C . ALA B 1 162 ? -4.672 0.474 -1.379 1 98.44 162 ALA B C 1
ATOM 2913 O O . ALA B 1 162 ? -4.449 -0.662 -1.805 1 98.44 162 ALA B O 1
ATOM 2914 N N . HIS B 1 163 ? -5.223 0.739 -0.222 1 97.75 163 HIS B N 1
ATOM 2915 C CA . HIS B 1 163 ? -5.691 -0.341 0.638 1 97.75 163 HIS B CA 1
ATOM 2916 C C . HIS B 1 163 ? -6.758 -1.179 -0.062 1 97.75 163 HIS B C 1
ATOM 2918 O O . HIS B 1 163 ? -6.707 -2.41 -0.03 1 97.75 163 HIS B O 1
ATOM 2924 N N . TYR B 1 164 ? -7.691 -0.507 -0.638 1 96.25 164 TYR B N 1
ATOM 2925 C CA . TYR B 1 164 ? -8.758 -1.16 -1.388 1 96.25 164 TYR B CA 1
ATOM 2926 C C . TYR B 1 164 ? -8.188 -2.012 -2.516 1 96.25 164 TYR B C 1
ATOM 2928 O O . TYR B 1 164 ? -8.516 -3.195 -2.637 1 96.25 164 TYR B O 1
ATOM 2936 N N . ARG B 1 165 ? -7.332 -1.456 -3.316 1 97 165 ARG B N 1
ATOM 2937 C CA . ARG B 1 165 ? -6.711 -2.164 -4.43 1 97 165 ARG B CA 1
ATOM 2938 C C . ARG B 1 165 ? -5.898 -3.357 -3.938 1 97 165 ARG B C 1
ATOM 2940 O O . ARG B 1 165 ? -5.883 -4.41 -4.574 1 97 165 ARG B O 1
ATOM 2947 N N . ASN B 1 166 ? -5.16 -3.139 -2.865 1 97.75 166 ASN B N 1
ATOM 2948 C CA . ASN B 1 166 ? -4.391 -4.23 -2.279 1 97.75 166 ASN B CA 1
ATOM 2949 C C . ASN B 1 166 ? -5.277 -5.422 -1.933 1 97.75 166 ASN B C 1
ATOM 2951 O O . ASN B 1 166 ? -4.918 -6.566 -2.207 1 97.75 166 ASN B O 1
ATOM 2955 N N . ASN B 1 167 ? -6.383 -5.141 -1.368 1 96.56 167 ASN B N 1
ATOM 2956 C CA . ASN B 1 167 ? -7.301 -6.211 -1.001 1 96.56 167 ASN B CA 1
ATOM 2957 C C . ASN B 1 167 ? -7.887 -6.895 -2.234 1 96.56 167 ASN B C 1
ATOM 2959 O O . ASN B 1 167 ? -8.055 -8.117 -2.254 1 96.56 167 ASN B O 1
ATOM 2963 N N . LEU B 1 168 ? -8.211 -6.141 -3.225 1 95.38 168 LEU B N 1
ATOM 2964 C CA . LEU B 1 168 ? -8.672 -6.738 -4.473 1 95.38 168 LEU B CA 1
ATOM 2965 C C . LEU B 1 168 ? -7.598 -7.641 -5.07 1 95.38 168 LEU B C 1
ATOM 2967 O O . LEU B 1 168 ? -7.906 -8.703 -5.613 1 95.38 168 LEU B O 1
ATOM 2971 N N . THR B 1 169 ? -6.387 -7.168 -4.996 1 95.94 169 THR B N 1
ATOM 2972 C CA . THR B 1 169 ? -5.273 -7.945 -5.535 1 95.94 169 THR B CA 1
ATOM 2973 C C . THR B 1 169 ? -5.105 -9.25 -4.766 1 95.94 169 THR B C 1
ATOM 2975 O O . THR B 1 169 ? -4.824 -10.297 -5.359 1 95.94 169 THR B O 1
ATOM 2978 N N . ARG B 1 170 ? -5.223 -9.203 -3.488 1 95.88 170 ARG B N 1
ATOM 2979 C CA . ARG B 1 170 ? -5.168 -10.414 -2.674 1 95.88 170 ARG B CA 1
ATOM 2980 C C . ARG B 1 170 ? -6.176 -11.445 -3.162 1 95.88 170 ARG B C 1
ATOM 2982 O O . ARG B 1 170 ? -5.832 -12.617 -3.346 1 95.88 170 ARG B O 1
ATOM 2989 N N . ARG B 1 171 ? -7.387 -10.992 -3.408 1 93.69 171 ARG B N 1
ATOM 2990 C CA . ARG B 1 171 ? -8.414 -11.883 -3.945 1 93.69 171 ARG B CA 1
ATOM 2991 C C . ARG B 1 171 ? -7.98 -12.461 -5.289 1 93.69 171 ARG B C 1
ATOM 2993 O O . ARG B 1 171 ? -8.156 -13.656 -5.543 1 93.69 171 ARG B O 1
ATOM 3000 N N . HIS B 1 172 ? -7.445 -11.625 -6.039 1 92.44 172 HIS B N 1
ATOM 3001 C CA . HIS B 1 172 ? -7.02 -12.031 -7.375 1 92.44 172 HIS B CA 1
ATOM 3002 C C . HIS B 1 172 ? -5.938 -13.102 -7.305 1 92.44 172 HIS B C 1
ATOM 3004 O O . HIS B 1 172 ? -5.984 -14.086 -8.039 1 92.44 172 HIS B O 1
ATOM 3010 N N . VAL B 1 173 ? -4.957 -12.93 -6.465 1 91.62 173 VAL B N 1
ATOM 3011 C CA . VAL B 1 173 ? -3.84 -13.852 -6.328 1 91.62 173 VAL B CA 1
ATOM 3012 C C . VAL B 1 173 ? -4.332 -15.18 -5.746 1 91.62 173 VAL B C 1
ATOM 3014 O O . VAL B 1 173 ? -3.906 -16.25 -6.18 1 91.62 173 VAL B O 1
ATOM 3017 N N . ILE B 1 174 ? -5.254 -15.102 -4.879 1 92.25 174 ILE B N 1
ATOM 3018 C CA . ILE B 1 174 ? -5.797 -16.281 -4.219 1 92.25 174 ILE B CA 1
ATOM 3019 C C . ILE B 1 174 ? -6.648 -17.078 -5.203 1 92.25 174 ILE B C 1
ATOM 3021 O O . ILE B 1 174 ? -6.688 -18.312 -5.148 1 92.25 174 ILE B O 1
ATOM 3025 N N . LYS B 1 175 ? -7.312 -16.406 -6.062 1 89.62 175 LYS B N 1
ATOM 3026 C CA . LYS B 1 175 ? -8.227 -17.016 -7.031 1 89.62 175 LYS B CA 1
ATOM 3027 C C . LYS B 1 175 ? -7.539 -18.125 -7.812 1 89.62 175 LYS B C 1
ATOM 3029 O O . LYS B 1 175 ? -8.172 -19.141 -8.148 1 89.62 175 LYS B O 1
ATOM 3034 N N . ARG B 1 176 ? -6.332 -18.031 -8.055 1 85.88 176 ARG B N 1
ATOM 3035 C CA . ARG B 1 176 ? -5.574 -18.984 -8.852 1 85.88 176 ARG B CA 1
ATOM 3036 C C . ARG B 1 176 ? -5.383 -20.297 -8.102 1 85.88 176 ARG B C 1
ATOM 3038 O O . ARG B 1 176 ? -5.094 -21.328 -8.703 1 85.88 176 ARG B O 1
ATOM 3045 N N . ASP B 1 177 ? -5.535 -20.219 -6.812 1 87.81 177 ASP B N 1
ATOM 3046 C CA . ASP B 1 177 ? -5.16 -21.359 -5.996 1 87.81 177 ASP B CA 1
ATOM 3047 C C . ASP B 1 177 ? -6.391 -22.016 -5.371 1 87.81 177 ASP B C 1
ATOM 3049 O O . ASP B 1 177 ? -6.266 -22.969 -4.586 1 87.81 177 ASP B O 1
ATOM 3053 N N . ILE B 1 178 ? -7.48 -21.531 -5.715 1 84.19 178 ILE B N 1
ATOM 3054 C CA . ILE B 1 178 ? -8.68 -22.125 -5.141 1 84.19 178 ILE B CA 1
ATOM 3055 C C . ILE B 1 178 ? -9.461 -22.859 -6.227 1 84.19 178 ILE B C 1
ATOM 3057 O O . ILE B 1 178 ? -9.227 -22.656 -7.418 1 84.19 178 ILE B O 1
ATOM 3061 N N . ASN B 1 179 ? -10.352 -23.75 -5.742 1 82.31 179 ASN B N 1
ATOM 3062 C CA . ASN B 1 179 ? -11.234 -24.453 -6.672 1 82.31 179 ASN B CA 1
ATOM 3063 C C . ASN B 1 179 ? -12.016 -23.484 -7.547 1 82.31 179 ASN B C 1
ATOM 3065 O O . ASN B 1 179 ? -12.641 -22.547 -7.043 1 82.31 179 ASN B O 1
ATOM 3069 N N . PRO B 1 180 ? -11.93 -23.719 -8.781 1 83.75 180 PRO B N 1
ATOM 3070 C CA . PRO B 1 180 ? -12.586 -22.812 -9.727 1 83.75 180 PRO B CA 1
ATOM 3071 C C . PRO B 1 180 ? -14.062 -22.594 -9.391 1 83.75 180 PRO B C 1
ATOM 3073 O O . PRO B 1 180 ? -14.617 -21.531 -9.734 1 83.75 180 PRO B O 1
ATOM 3076 N N . LYS B 1 181 ? -14.625 -23.484 -8.773 1 80.12 181 LYS B N 1
ATOM 3077 C CA . LYS B 1 181 ? -16.031 -23.344 -8.43 1 80.12 181 LYS B CA 1
ATOM 3078 C C . LYS B 1 181 ? -16.266 -22.172 -7.469 1 80.12 181 LYS B C 1
ATOM 3080 O O . LYS B 1 181 ? -17.375 -21.656 -7.367 1 80.12 181 LYS B O 1
ATOM 3085 N N . TYR B 1 182 ? -15.188 -21.781 -6.844 1 79.25 182 TYR B N 1
ATOM 3086 C CA . TYR B 1 182 ? -15.297 -20.719 -5.859 1 79.25 182 TYR B CA 1
ATOM 3087 C C . TYR B 1 182 ? -14.719 -19.422 -6.406 1 79.25 182 TYR B C 1
ATOM 3089 O O . TYR B 1 182 ? -14.609 -18.422 -5.684 1 79.25 182 TYR B O 1
ATOM 3097 N N . SER B 1 183 ? -14.422 -19.391 -7.641 1 79.81 183 SER B N 1
ATOM 3098 C CA . SER B 1 183 ? -13.734 -18.25 -8.234 1 79.81 183 SER B CA 1
ATOM 3099 C C . SER B 1 183 ? -14.594 -17 -8.172 1 79.81 183 SER B C 1
ATOM 3101 O O . SER B 1 183 ? -14.07 -15.883 -8.117 1 79.81 183 SER B O 1
ATOM 3103 N N . HIS B 1 184 ? -15.891 -17.109 -8.172 1 80.31 184 HIS B N 1
ATOM 3104 C CA . HIS B 1 184 ? -16.797 -15.969 -8.133 1 80.31 184 HIS B CA 1
ATOM 3105 C C . HIS B 1 184 ? -16.656 -15.188 -6.832 1 80.31 184 HIS B C 1
ATOM 3107 O O . HIS B 1 184 ? -16.969 -14 -6.781 1 80.31 184 HIS B O 1
ATOM 3113 N N . LEU B 1 185 ? -16.203 -15.836 -5.793 1 79.5 185 LEU B N 1
ATOM 3114 C CA . LEU B 1 185 ? -15.977 -15.18 -4.512 1 79.5 185 LEU B CA 1
ATOM 3115 C C . LEU B 1 185 ? -14.852 -14.148 -4.621 1 79.5 185 LEU B C 1
ATOM 3117 O O . LEU B 1 185 ? -14.75 -13.25 -3.783 1 79.5 185 LEU B O 1
ATOM 3121 N N . CYS B 1 186 ? -14.078 -14.258 -5.668 1 82.38 186 CYS B N 1
ATOM 3122 C CA . CYS B 1 186 ? -12.898 -13.414 -5.832 1 82.38 186 CYS B CA 1
ATOM 3123 C C . CYS B 1 186 ? -13.195 -12.242 -6.762 1 82.38 186 CYS B C 1
ATOM 3125 O O . CYS B 1 186 ? -12.297 -11.469 -7.098 1 82.38 186 CYS B O 1
ATOM 3127 N N . ALA B 1 187 ? -14.477 -12.133 -7.121 1 81.19 187 ALA B N 1
ATOM 3128 C CA . ALA B 1 187 ? -14.867 -11.039 -8.008 1 81.19 187 ALA B CA 1
ATOM 3129 C C . ALA B 1 187 ? -14.688 -9.688 -7.32 1 81.19 187 ALA B C 1
ATOM 3131 O O . ALA B 1 187 ? -14.953 -9.555 -6.125 1 81.19 187 ALA B O 1
ATOM 3132 N N . ASP B 1 188 ? -14.344 -8.688 -8.047 1 81.88 188 ASP B N 1
ATOM 3133 C CA . ASP B 1 188 ? -14.062 -7.352 -7.523 1 81.88 188 ASP B CA 1
ATOM 3134 C C . ASP B 1 188 ? -15.312 -6.742 -6.879 1 81.88 188 ASP B C 1
ATOM 3136 O O . ASP B 1 188 ? -15.203 -5.941 -5.949 1 81.88 188 ASP B O 1
ATOM 3140 N N . LYS B 1 189 ? -16.422 -7.148 -7.324 1 78.25 189 LYS B N 1
ATOM 3141 C CA . LYS B 1 189 ? -17.672 -6.559 -6.852 1 78.25 189 LYS B CA 1
ATOM 3142 C C . LYS B 1 189 ? -18.125 -7.203 -5.547 1 78.25 189 LYS B C 1
ATOM 3144 O O . LYS B 1 189 ? -19.016 -6.68 -4.867 1 78.25 189 LYS B O 1
ATOM 3149 N N . ALA B 1 190 ? -17.531 -8.352 -5.227 1 76.81 190 ALA B N 1
ATOM 3150 C CA . ALA B 1 190 ? -17.891 -8.984 -3.961 1 76.81 190 ALA B CA 1
ATOM 3151 C C . ALA B 1 190 ? -17.516 -8.102 -2.777 1 76.81 190 ALA B C 1
ATOM 3153 O O . ALA B 1 190 ? -16.406 -7.562 -2.732 1 76.81 190 ALA B O 1
ATOM 3154 N N . PRO B 1 191 ? -18.453 -7.922 -1.939 1 76.19 191 PRO B N 1
ATOM 3155 C CA . PRO B 1 191 ? -18.172 -7.012 -0.825 1 76.19 191 PRO B CA 1
ATOM 3156 C C . PRO B 1 191 ? -17.031 -7.504 0.069 1 76.19 191 PRO B C 1
ATOM 3158 O O . PRO B 1 191 ? -16.875 -8.711 0.266 1 76.19 191 PRO B O 1
ATOM 3161 N N . MET B 1 192 ? -16.266 -6.57 0.539 1 80.31 192 MET B N 1
ATOM 3162 C CA . MET B 1 192 ? -15.211 -6.832 1.523 1 80.31 192 MET B CA 1
ATOM 3163 C C . MET B 1 192 ? -15.57 -6.207 2.871 1 80.31 192 MET B C 1
ATOM 3165 O O . MET B 1 192 ? -16.125 -5.113 2.924 1 80.31 192 MET B O 1
ATOM 3169 N N . THR B 1 193 ? -15.461 -6.93 3.928 1 82.12 193 THR B N 1
ATOM 3170 C CA . THR B 1 193 ? -15.617 -6.453 5.297 1 82.12 193 THR B CA 1
ATOM 3171 C C . THR B 1 193 ? -14.297 -6.559 6.059 1 82.12 193 THR B C 1
ATOM 3173 O O . THR B 1 193 ? -13.234 -6.246 5.512 1 82.12 193 THR B O 1
ATOM 3176 N N . GLY B 1 194 ? -14.398 -6.91 7.285 1 87.12 194 GLY B N 1
ATOM 3177 C CA . GLY B 1 194 ? -13.172 -7.234 8 1 87.12 194 GLY B CA 1
ATOM 3178 C C . GLY B 1 194 ? -12.508 -8.508 7.5 1 87.12 194 GLY B C 1
ATOM 3179 O O . GLY B 1 194 ? -11.375 -8.805 7.871 1 87.12 194 GLY B O 1
ATOM 3180 N N . LEU B 1 195 ? -13.258 -9.156 6.613 1 90.62 195 LEU B N 1
ATOM 3181 C CA . LEU B 1 195 ? -12.75 -10.367 5.973 1 90.62 195 LEU B CA 1
ATOM 3182 C C . LEU B 1 195 ? -12.742 -10.219 4.457 1 90.62 195 LEU B C 1
ATOM 3184 O O . LEU B 1 195 ? -13.68 -9.656 3.877 1 90.62 195 LEU B O 1
ATOM 3188 N N . LEU B 1 196 ? -11.758 -10.781 3.82 1 92.88 196 LEU B N 1
ATOM 3189 C CA . LEU B 1 196 ? -11.484 -10.586 2.4 1 92.88 196 LEU B CA 1
ATOM 3190 C C . LEU B 1 196 ? -12.656 -11.062 1.55 1 92.88 196 LEU B C 1
ATOM 3192 O O . LEU B 1 196 ? -12.961 -10.461 0.515 1 92.88 196 LEU B O 1
ATOM 3196 N N . PHE B 1 197 ? -13.289 -12.094 1.991 1 88.81 197 PHE B N 1
ATOM 3197 C CA . PHE B 1 197 ? -14.352 -12.688 1.188 1 88.81 197 PHE B CA 1
ATOM 3198 C C . PHE B 1 197 ? -15.703 -12.523 1.875 1 88.81 197 PHE B C 1
ATOM 3200 O O . PHE B 1 197 ? -16.641 -13.258 1.577 1 88.81 197 PHE B O 1
ATOM 3207 N N . GLY B 1 198 ? -15.742 -11.602 2.805 1 85.75 198 GLY B N 1
ATOM 3208 C CA . GLY B 1 198 ? -16.984 -11.289 3.486 1 85.75 198 GLY B CA 1
ATOM 3209 C C . GLY B 1 198 ? -17.297 -12.242 4.629 1 85.75 198 GLY B C 1
ATOM 3210 O O . GLY B 1 198 ? -16.594 -13.242 4.816 1 85.75 198 GLY B O 1
ATOM 3211 N N . ASP B 1 199 ? -18.375 -11.93 5.352 1 81 199 ASP B N 1
ATOM 3212 C CA . ASP B 1 199 ? -18.703 -12.609 6.598 1 81 199 ASP B CA 1
ATOM 3213 C C . ASP B 1 199 ? -19.5 -13.891 6.328 1 81 199 ASP B C 1
ATOM 3215 O O . ASP B 1 199 ? -19.516 -14.797 7.164 1 81 199 ASP B O 1
ATOM 3219 N N . ASP B 1 200 ? -20.094 -14.031 5.273 1 78.44 200 ASP B N 1
ATOM 3220 C CA . ASP B 1 200 ? -21.016 -15.133 5.035 1 78.44 200 ASP B CA 1
ATOM 3221 C C . ASP B 1 200 ? -20.422 -16.156 4.062 1 78.44 200 ASP B C 1
ATOM 3223 O O . ASP B 1 200 ? -21.141 -16.719 3.236 1 78.44 200 ASP B O 1
ATOM 3227 N N . LEU B 1 201 ? -19.234 -16.391 4.199 1 79.81 201 LEU B N 1
ATOM 3228 C CA . LEU B 1 201 ? -18.562 -17.297 3.268 1 79.81 201 LEU B CA 1
ATOM 3229 C C . LEU B 1 201 ? -19.141 -18.703 3.367 1 79.81 201 LEU B C 1
ATOM 3231 O O . LEU B 1 201 ? -19.344 -19.375 2.35 1 79.81 201 LEU B O 1
ATOM 3235 N N . SER B 1 202 ? -19.344 -19.094 4.586 1 75.69 202 SER B N 1
ATOM 3236 C CA . SER B 1 202 ? -19.891 -20.422 4.785 1 75.69 202 SER B CA 1
ATOM 3237 C C . SER B 1 202 ? -21.25 -20.578 4.109 1 75.69 202 SER B C 1
ATOM 3239 O O . SER B 1 202 ? -21.516 -21.594 3.461 1 75.69 202 SER B O 1
ATOM 3241 N N . GLN B 1 203 ? -21.969 -19.547 4.316 1 76.81 203 GLN B N 1
ATOM 3242 C CA . GLN B 1 203 ? -23.281 -19.578 3.686 1 76.81 203 GLN B CA 1
ATOM 3243 C C . GLN B 1 203 ? -23.156 -19.562 2.164 1 76.81 203 GLN B C 1
ATOM 3245 O O . GLN B 1 203 ? -23.859 -20.297 1.471 1 76.81 203 GLN B O 1
ATOM 3250 N N . THR B 1 204 ? -22.281 -18.797 1.717 1 76 204 THR B N 1
ATOM 3251 C CA . THR B 1 204 ? -22.094 -18.672 0.277 1 76 204 THR B CA 1
ATOM 3252 C C . THR B 1 204 ? -21.547 -19.969 -0.312 1 76 204 THR B C 1
ATOM 3254 O O . THR B 1 204 ? -22 -20.422 -1.368 1 76 204 THR B O 1
ATOM 3257 N N . THR B 1 205 ? -20.703 -20.609 0.351 1 78.56 205 THR B N 1
ATOM 3258 C CA . THR B 1 205 ? -20.125 -21.875 -0.123 1 78.56 205 THR B CA 1
ATOM 3259 C C . THR B 1 205 ? -21.172 -22.984 -0.121 1 78.56 205 THR B C 1
ATOM 3261 O O . THR B 1 205 ? -21.203 -23.812 -1.023 1 78.56 205 THR B O 1
ATOM 3264 N N . ARG B 1 206 ? -21.938 -22.953 0.868 1 77.44 206 ARG B N 1
ATOM 3265 C CA . ARG B 1 206 ? -23.016 -23.938 0.921 1 77.44 206 ARG B CA 1
ATOM 3266 C C . ARG B 1 206 ? -23.969 -23.75 -0.255 1 77.44 206 ARG B C 1
ATOM 3268 O O . ARG B 1 206 ? -24.375 -24.734 -0.884 1 77.44 206 ARG B O 1
ATOM 3275 N N . LYS B 1 207 ? -24.188 -22.562 -0.475 1 73.44 207 LYS B N 1
ATOM 3276 C CA . LYS B 1 207 ? -25.078 -22.266 -1.595 1 73.44 207 LYS B CA 1
ATOM 3277 C C . LYS B 1 207 ? -24.469 -22.719 -2.916 1 73.44 207 LYS B C 1
ATOM 3279 O O . LYS B 1 207 ? -25.172 -23.25 -3.783 1 73.44 207 LYS B O 1
ATOM 3284 N N . ILE B 1 208 ? -23.219 -22.562 -3.043 1 71.31 208 ILE B N 1
ATOM 3285 C CA . ILE B 1 208 ? -22.516 -22.969 -4.258 1 71.31 208 ILE B CA 1
ATOM 3286 C C . ILE B 1 208 ? -22.562 -24.484 -4.391 1 71.31 208 ILE B C 1
ATOM 3288 O O . ILE B 1 208 ? -22.844 -25.016 -5.473 1 71.31 208 ILE B O 1
ATOM 3292 N N . LYS B 1 209 ? -22.344 -25.109 -3.336 1 74.56 209 LYS B N 1
ATOM 3293 C CA . LYS B 1 209 ? -22.391 -26.562 -3.342 1 74.56 209 LYS B CA 1
ATOM 3294 C C . LYS B 1 209 ? -23.781 -27.078 -3.691 1 74.56 209 LYS B C 1
ATOM 3296 O O . LYS B 1 209 ? -23.922 -28.031 -4.469 1 74.56 209 LYS B O 1
ATOM 3301 N N . GLU B 1 210 ? -24.719 -26.422 -3.059 1 70.25 210 GLU B N 1
ATOM 3302 C CA . GLU B 1 210 ? -26.109 -26.812 -3.322 1 70.25 210 GLU B CA 1
ATOM 3303 C C . GLU B 1 210 ? -26.484 -26.562 -4.777 1 70.25 210 GLU B C 1
ATOM 3305 O O . GLU B 1 210 ? -27.156 -27.391 -5.406 1 70.25 210 GLU B O 1
ATOM 3310 N N . ALA B 1 211 ? -26.109 -25.484 -5.258 1 66.38 211 ALA B N 1
ATOM 3311 C CA . ALA B 1 211 ? -26.391 -25.156 -6.652 1 66.38 211 ALA B CA 1
ATOM 3312 C C . ALA B 1 211 ? -25.719 -26.156 -7.594 1 66.38 211 ALA B C 1
ATOM 3314 O O . ALA B 1 211 ? -26.312 -26.531 -8.617 1 66.38 211 ALA B O 1
ATOM 3315 N N . GLU B 1 212 ? -24.594 -26.562 -7.285 1 70.38 212 GLU B N 1
ATOM 3316 C CA . GLU B 1 212 ? -23.891 -27.547 -8.086 1 70.38 212 GLU B CA 1
ATOM 3317 C C . GLU B 1 212 ? -24.609 -28.891 -8.07 1 70.38 212 GLU B C 1
ATOM 3319 O O . GLU B 1 212 ? -24.688 -29.578 -9.094 1 70.38 212 GLU B O 1
ATOM 3324 N N . LYS B 1 213 ? -25 -29.203 -6.895 1 70.69 213 LYS B N 1
ATOM 3325 C CA . LYS B 1 213 ? -25.766 -30.438 -6.777 1 70.69 213 LYS B CA 1
ATOM 3326 C C . LYS B 1 213 ? -27.031 -30.391 -7.637 1 70.69 213 LYS B C 1
ATOM 3328 O O . LYS B 1 213 ? -27.391 -31.375 -8.281 1 70.69 213 LYS B O 1
ATOM 3333 N N . LEU B 1 214 ? -27.656 -29.328 -7.562 1 65.69 214 LEU B N 1
ATOM 3334 C CA . LEU B 1 214 ? -28.859 -29.141 -8.352 1 65.69 214 LEU B CA 1
ATOM 3335 C C . LEU B 1 214 ? -28.562 -29.219 -9.844 1 65.69 214 LEU B C 1
ATOM 3337 O O . LEU B 1 214 ? -29.312 -29.812 -10.609 1 65.69 214 LEU B O 1
ATOM 3341 N N . LYS B 1 215 ? -27.516 -28.594 -10.258 1 66.38 215 LYS B N 1
ATOM 3342 C CA . LYS B 1 215 ? -27.109 -28.625 -11.664 1 66.38 215 LYS B CA 1
ATOM 3343 C C . LYS B 1 215 ? -26.781 -30.047 -12.102 1 66.38 215 LYS B C 1
ATOM 3345 O O . LYS B 1 215 ? -27.125 -30.453 -13.211 1 66.38 215 LYS B O 1
ATOM 3350 N N . SER B 1 216 ? -26.062 -30.641 -11.234 1 67.69 216 SER B N 1
ATOM 3351 C CA . SER B 1 216 ? -25.703 -32.031 -11.555 1 67.69 216 SER B CA 1
ATOM 3352 C C . SER B 1 216 ? -26.938 -32.906 -11.68 1 67.69 216 SER B C 1
ATOM 3354 O O . SER B 1 216 ? -26.953 -33.875 -12.43 1 67.69 216 SER B O 1
ATOM 3356 N N . LYS B 1 217 ? -27.891 -32.469 -11 1 64.38 217 LYS B N 1
ATOM 3357 C CA . LYS B 1 217 ? -29.125 -33.219 -11.086 1 64.38 217 LYS B CA 1
ATOM 3358 C C . LYS B 1 217 ? -29.875 -32.906 -12.383 1 64.38 217 LYS B C 1
ATOM 3360 O O . LYS B 1 217 ? -30.656 -33.719 -12.859 1 64.38 217 LYS B O 1
ATOM 3365 N N . PHE B 1 218 ? -29.641 -31.812 -12.734 1 61.38 218 PHE B N 1
ATOM 3366 C CA . PHE B 1 218 ? -30.328 -31.438 -13.961 1 61.38 218 PHE B CA 1
ATOM 3367 C C . PHE B 1 218 ? -29.531 -31.859 -15.188 1 61.38 218 PHE B C 1
ATOM 3369 O O . PHE B 1 218 ? -30.047 -31.875 -16.297 1 61.38 218 PHE B O 1
ATOM 3376 N N . THR B 1 219 ? -28.281 -32.156 -15.031 1 57.84 219 THR B N 1
ATOM 3377 C CA . THR B 1 219 ? -27.531 -32.688 -16.156 1 57.84 219 THR B CA 1
ATOM 3378 C C . THR B 1 219 ? -27.406 -34.219 -16.062 1 57.84 219 THR B C 1
ATOM 3380 O O . THR B 1 219 ? -27.297 -34.75 -14.969 1 57.84 219 THR B O 1
#

Foldseek 3Di:
DDDDPPPDDPPPPPPPPPVPVPPPPPPPPCVVVVVVVVVVVPPPPPDDDDDPCVVVVVCCVVPNDDPVVVCCLCVDPQLDADPPPQVLAFAAADPVLLVQFDPVLNVVLVVLSVVLNVLSSVLSNLVVVLVVLVVVCVVVVPVVSVVVSVVSVVVSVVSVVVNLVSLLVNLVSSLVGDDVLCNVLSDSPQDGDSYSSDDCVVVVVVVSVVVVVVVVVVD/DDDDPCPDDPPPPPPPPPPPVPVPPPPPPCVVVVVVVVVVVPPPPPDDDDDPCVVVVVCCVVPNDDPVVVCCLCVDPQLDADPPPQVLAFAAADPVLLVQFDPVLNVVLVVLSVVLNVLSSVLSNLVVVLVVLVVVCVVVVPVVSVVVSVVSVVVSVVSVVVNLVSLLVNLVSSLVGDDVLCNVLSDSPQDGDSYSSDDCVVVVVVVSVVVVVVVVVVD

Radius of gyration: 36.96 Å; Cα contacts (8 Å, |Δi|>4): 465; chains: 2; bounding box: 168×94×126 Å

Solvent-accessible surface area (backbone atoms only — not comparable to full-atom values): 24304 Å² total; per-residue (Å²): 135,82,74,79,79,74,85,74,80,81,70,72,74,78,75,75,78,73,77,72,74,70,75,70,74,70,71,70,63,70,61,51,56,56,54,52,62,54,60,76,46,66,80,80,68,73,56,38,72,74,58,92,65,21,67,59,52,28,48,28,31,64,69,28,65,58,67,68,61,45,49,56,51,67,70,32,74,67,35,34,30,34,59,62,29,75,49,55,47,58,56,38,73,46,66,74,55,58,70,62,38,52,70,69,58,47,50,52,46,50,48,52,39,53,26,35,38,28,43,26,37,21,41,32,30,48,55,55,40,43,55,55,43,48,50,50,15,62,76,64,69,33,63,70,47,43,52,43,43,56,45,48,51,52,21,47,51,28,40,18,27,23,44,25,47,46,53,49,43,48,33,50,65,49,40,75,61,44,62,71,91,54,40,70,63,38,39,83,82,50,63,61,56,70,23,58,57,30,90,55,43,67,59,51,49,49,50,51,53,49,51,49,51,51,47,55,67,70,95,136,82,76,77,79,70,86,66,80,74,71,70,75,76,72,76,72,73,72,71,75,69,74,70,73,68,69,72,64,70,63,51,54,59,54,50,63,56,58,76,45,66,80,78,69,73,56,38,72,73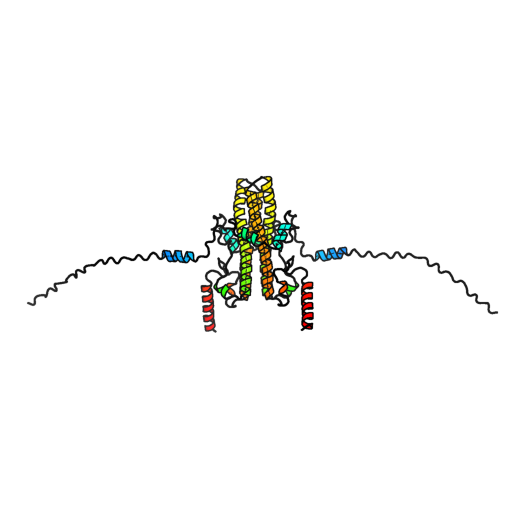,56,91,63,21,69,60,52,29,49,28,31,65,69,26,65,55,67,70,62,46,50,55,52,66,70,30,74,67,36,34,30,33,58,63,30,73,48,54,48,56,56,38,72,45,64,74,54,60,70,64,38,53,70,69,56,47,51,51,46,51,48,53,38,52,26,33,38,27,44,26,38,20,40,32,30,48,55,55,42,43,57,55,42,47,50,51,14,62,77,64,68,34,63,70,47,44,53,43,41,56,46,48,51,51,22,46,51,29,40,19,27,23,44,26,46,47,53,49,42,47,32,50,64,47,42,77,62,44,62,70,90,53,39,71,63,38,40,83,82,49,61,60,56,71,22,58,57,30,91,54,43,68,60,51,50,49,49,50,52,49,50,46,52,51,47,54,67,73,95